Protein AF-A0A4Q0Y5U1-F1 (afdb_monomer)

Organism: NCBI:txid1462615

Solvent-accessible surface area (backbone atoms only — not comparable to full-atom values): 33492 Å² total; per-residue (Å²): 138,84,79,80,72,81,78,74,76,65,49,92,79,71,49,43,33,34,39,37,46,32,72,40,62,68,41,79,76,51,63,78,44,92,83,43,53,68,48,60,71,68,72,60,92,44,66,66,59,57,70,70,48,62,92,78,66,46,65,68,60,54,63,80,70,36,29,66,56,18,36,54,48,50,45,55,49,44,74,71,27,58,32,51,40,60,40,56,85,62,95,57,92,51,68,97,46,70,66,41,34,48,50,34,8,38,49,52,51,23,30,44,64,28,44,98,81,37,71,37,68,51,41,81,83,48,51,83,33,40,32,37,33,32,42,38,9,31,29,60,14,28,37,19,52,16,24,24,33,44,39,48,62,73,48,47,86,71,42,44,76,53,36,23,38,40,33,43,35,28,27,36,24,44,34,41,74,72,53,64,54,54,52,82,50,77,78,44,33,36,93,81,35,39,36,41,36,36,30,37,89,58,16,41,48,15,51,55,59,68,17,59,43,36,65,71,51,39,60,52,57,53,68,58,85,54,65,66,42,52,53,32,50,54,50,42,52,53,45,65,72,67,49,66,56,69,60,73,46,85,84,86,75,58,88,78,53,72,82,71,63,59,85,89,68,76,67,74,67,84,50,54,22,54,40,68,48,31,52,48,47,53,48,44,43,46,72,45,50,52,45,35,50,50,53,36,51,50,46,52,50,53,52,46,53,68,37,40,43,83,39,78,47,71,50,75,40,87,87,60,78,92,55,71,54,74,42,79,53,52,58,31,50,71,66,57,41,49,50,53,51,52,51,50,50,51,46,49,52,29,49,53,50,35,42,50,54,53,49,47,54,63,65,70,50,73,84,64,53,66,30,51,50,59,57,52,49,37,47,71,54,45,78,48,56,44,57,58,54,46,42,50,33,68,26,42,43,60,83,67,61,46,39,50,91,80,2,52,64,46,45,50,45,51,36,50,63,74,42,49,77,45,80,40,60,37,29,57,60,63,61,82,59,30,65,93,39,94,48,48,90,34,62,47,78,43,81,49,35,83,75,36,80,60,59,82,40,83,31,44,59,30,43,55,55,42,53,51,52,50,46,54,39,49,58,46,30,75,77,46,86,43,62,42,39,56,52,52,50,52,44,32,55,44,31,60,32,70,70,49,40,64,54,57,67,45,49,66,58,53,45,55,55,49,57,60,53,47,77,76,40,58,72,71,42,30,55,42,53,50,52,50,42,50,35,54,49,27,52,50,50,45,33,58,78,36,42,54,65,65,40,46,47,88,84,68,75,75,50,73,68,49,52,57,59,49,66,75,72,51,88,83,45,99,64,63,62,53,48,34,70,68,21,23,45,47,57,38,38,42,52,61,47,44,40,70,48,68,68,57,52,53,50,49,56,68,74,45,64,69,116

Foldseek 3Di:
DDDDDDDDPLCPPQEAEEEEEFEDFCCLPLLPDPLSDGFCLPPDDDPVVCLVPDPVSQLAAGCSGFPPFASVFVSVLQVQFSRYGYHRRQPQDDDLDLVSLLLRLLRRLCCCLVPPNHPHPCPPVPLATAYEYAYAYAASSLLSVQSVQVNLVVCVPSRRQNAAHQEREYFLYWAWLPGSFHDDDCSHHDPNHFYEAEHAPLQVSNF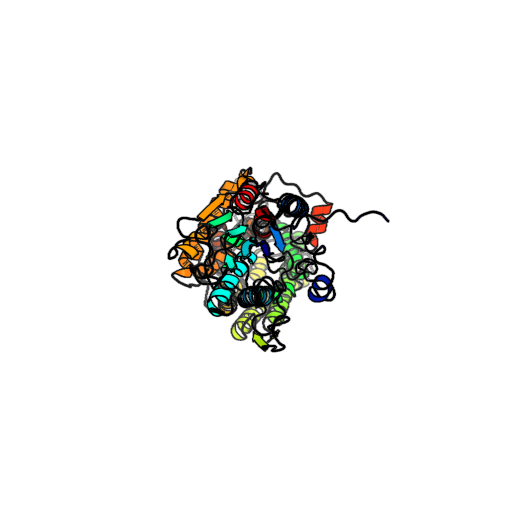FSSFFDLNVVSNLVSVDDCPQLVVLLVQLLVLLVVQPLVQLFQDDDDPVCVVPDDPVPDPDPSQWGQLVSLVSNLCSCQVRNLVSVLSNLVSVLVSLVSQQDWDWDWPDPVPPPDDTDIDIDGLAHPVLSVLSNVLSVLLNVQSVQLNVLSVVQNVVCPVSDIDGSQSNLCSNFNPGCNLVSCQQAQFAALPQRDGHCNHPLVSVLVSSVRSGPGGTGTHSANLSSCVPHPRNVRYHYHYPNVLQPLSPFPLVVLVVVLSVVSSVLSVVCVVPVDSSSVSLNVLLLLLQAPVSVVSLVCLVVSLVSLVSSCVVDDDRSNVSSVSNSNRSVSVSSNSVVSHSDHQFRPPDDDDPVQVVQCVVVDLPRPDDRHRHPSCSNNVSSCSSSNHCDPVNSVVCVVSRDRD

InterPro domains:
  IPR029058 Alpha/Beta hydrolase fold [G3DSA:3.40.50.1820] (19-349)

Radius of gyration: 31.51 Å; Cα contacts (8 Å, |Δi|>4): 945; chains: 1; bounding box: 71×57×107 Å

Nearest PDB structures (foldseek):
  7w5z-assembly1_c3  TM=4.615E-01  e=4.914E+00  Tetrahymena thermophila
  7z83-assembly1_L  TM=2.225E-01  e=6.466E+00  Escherichia coli BL21(DE3)

Mean predicted aligned error: 9.41 Å

Secondary structure (DSSP, 8-state):
-PPPPPPPPS-TTSPEEEEEEE---S-TT----TT-PPPGGGSSS-HHHHTTS-TTGGG---TTTS-HHHHHHHHHHHHH-TTEEEE--------S-HHHHHHHHHHHHHHHHTGGGPPPSS-HHHHTS-EEEEEEEETHHHHHHHHHHHHHHHHGGGS-TTEEEEEEEEES--EESSTT-----TTTEEEEEEEEEEE-TT-TTTTTGGGEE-HHHHHHHTT---HHHHHHHHHHHHHHHT--GGGTSPPP--TTTTTT--GGG----TTEE-HHHHHHHHHHIIIIIIHHHHHHHHHHHHHHHHHHS-EEEEEE-TTSTT-EEEEEE-SS-HHHHHHHHHHHHHHHHHHHHHHHHHHHHHHH-TT-PPEEHHHHHHHHHTSSSHHHHHHHHH--BTTTTB-STT-HHHHHHHHHHHH--EE--EESSTHHHHTTSTTTTSEEEEE-GGGSGGGGSTTHHHHHHHHHHHHHHHHHHHH---HHHHHHHHHHHHHTSHHHHHHHTTHHHHHHHHHHHHTT--THHHHHHHHHHHHHHHHHHHHHTT-----S-TT-PPPHHHHHHGGG--TTSS---TTSHHHHHHTTGGGGGSS--HHHHHHHHHHS---

Structure (mmCIF, N/CA/C/O backbone):
data_AF-A0A4Q0Y5U1-F1
#
_entry.id   AF-A0A4Q0Y5U1-F1
#
loop_
_atom_site.group_PDB
_atom_site.id
_atom_site.type_symbol
_atom_site.label_atom_id
_atom_site.label_alt_id
_atom_site.label_comp_id
_atom_site.label_asym_id
_atom_site.label_entity_id
_atom_site.label_seq_id
_atom_site.pdbx_PDB_ins_code
_atom_site.Cartn_x
_atom_site.Cartn_y
_atom_site.Cartn_z
_atom_site.occupancy
_atom_site.B_iso_or_equiv
_atom_site.auth_seq_id
_atom_site.auth_comp_id
_atom_site.auth_asym_id
_atom_site.auth_atom_id
_atom_site.pdbx_PDB_model_num
ATOM 1 N N . MET A 1 1 ? -32.506 37.466 45.786 1.00 33.53 1 MET A N 1
ATOM 2 C CA . MET A 1 1 ? -32.568 36.025 46.110 1.00 33.53 1 MET A CA 1
ATOM 3 C C . MET A 1 1 ? -33.437 35.330 45.071 1.00 33.53 1 MET A C 1
ATOM 5 O O . MET A 1 1 ? -34.646 35.242 45.246 1.00 33.53 1 MET A O 1
ATOM 9 N N . ALA A 1 2 ? -32.840 34.915 43.952 1.00 31.64 2 ALA A N 1
ATOM 10 C CA . ALA A 1 2 ? -33.490 33.995 43.025 1.00 31.64 2 ALA A CA 1
ATOM 11 C C . ALA A 1 2 ? -33.277 32.581 43.578 1.00 31.64 2 ALA A C 1
ATOM 13 O O . ALA A 1 2 ? -32.152 32.219 43.904 1.00 31.64 2 ALA A O 1
ATOM 14 N N . LYS A 1 3 ? -34.366 31.835 43.780 1.00 33.38 3 LYS A N 1
ATOM 15 C CA . LYS A 1 3 ? -34.322 30.446 44.241 1.00 33.38 3 LYS A CA 1
ATOM 16 C C . LYS A 1 3 ? -33.702 29.588 43.140 1.00 33.38 3 LYS A C 1
ATOM 18 O O . LYS A 1 3 ? -34.278 29.510 42.054 1.00 33.38 3 LYS A O 1
ATOM 23 N N . ASP A 1 4 ? -32.587 28.931 43.446 1.00 34.81 4 ASP A N 1
ATOM 24 C CA . ASP A 1 4 ? -32.077 27.815 42.656 1.00 34.81 4 ASP A CA 1
ATOM 25 C C . ASP A 1 4 ? -33.197 26.786 42.490 1.00 34.81 4 ASP A C 1
ATOM 27 O O . ASP A 1 4 ? -33.735 26.246 43.462 1.00 34.81 4 ASP A O 1
ATOM 31 N N . LYS A 1 5 ? -33.605 26.551 41.240 1.00 31.34 5 LYS A N 1
ATOM 32 C CA . LYS A 1 5 ? -34.449 25.402 40.922 1.00 31.34 5 LYS A CA 1
ATOM 33 C C . LYS A 1 5 ? -33.600 24.150 41.163 1.00 31.34 5 LYS A C 1
ATOM 35 O O . LYS A 1 5 ? -32.493 24.086 40.631 1.00 31.34 5 LYS A O 1
ATOM 40 N N . PRO A 1 6 ? -34.094 23.147 41.906 1.00 34.47 6 PRO A N 1
ATOM 41 C CA . PRO A 1 6 ? -33.355 21.909 42.094 1.00 34.47 6 PRO A CA 1
ATOM 42 C C . PRO A 1 6 ? -33.145 21.244 40.727 1.00 34.47 6 PRO A C 1
ATOM 44 O O . PRO A 1 6 ? -34.113 20.883 40.051 1.00 34.47 6 PRO A O 1
ATOM 47 N N . GLN A 1 7 ? -31.883 21.119 40.302 1.00 35.81 7 GLN A N 1
ATOM 48 C CA . GLN A 1 7 ? -31.505 20.276 39.170 1.00 35.81 7 GLN A CA 1
ATOM 49 C C . GLN A 1 7 ? -31.995 18.857 39.471 1.00 35.81 7 GLN A C 1
ATOM 51 O O . GLN A 1 7 ? -31.611 18.258 40.477 1.00 35.81 7 GLN A O 1
ATOM 56 N N . LYS A 1 8 ? -32.878 18.325 38.618 1.00 39.97 8 LYS A N 1
ATOM 57 C CA . LYS A 1 8 ? -33.273 16.915 38.686 1.00 39.97 8 LYS A CA 1
ATOM 58 C C . LYS A 1 8 ? -32.002 16.054 38.613 1.00 39.97 8 LYS A C 1
ATOM 60 O O . LYS A 1 8 ? -31.147 16.351 37.777 1.00 39.97 8 LYS A O 1
ATOM 65 N N . PRO A 1 9 ? -31.860 15.003 39.439 1.00 44.50 9 PRO A N 1
ATOM 66 C CA . PRO A 1 9 ? -30.729 14.093 39.318 1.00 44.50 9 PRO A CA 1
ATOM 67 C C . PRO A 1 9 ? -30.703 13.511 37.898 1.00 44.50 9 PRO A C 1
ATOM 69 O O . PRO A 1 9 ? -31.699 12.954 37.441 1.00 44.50 9 PRO A O 1
ATOM 72 N N . LYS A 1 10 ? -29.562 13.642 37.208 1.00 51.97 10 LYS A N 1
ATOM 73 C CA . LYS A 1 10 ? -29.331 13.157 35.833 1.00 51.97 10 LYS A CA 1
ATOM 74 C C . LYS A 1 10 ? -29.385 11.621 35.688 1.00 51.97 10 LYS A C 1
ATOM 76 O O . LYS A 1 10 ? -29.082 11.122 34.623 1.00 51.97 10 LYS A O 1
ATOM 81 N N . TYR A 1 11 ? -29.764 10.865 36.725 1.00 57.38 11 TYR A N 1
ATOM 82 C CA . TYR A 1 11 ? -29.649 9.400 36.749 1.00 57.38 11 TYR A CA 1
ATOM 83 C C . TYR A 1 11 ? -30.927 8.702 37.250 1.00 57.38 11 TYR A C 1
ATOM 85 O O . TYR A 1 11 ? -30.915 8.138 38.346 1.00 57.38 11 TYR A O 1
ATOM 93 N N . PRO A 1 12 ? -32.050 8.746 36.506 1.00 48.47 12 PRO A N 1
ATOM 94 C CA . PRO A 1 12 ? -33.343 8.219 36.954 1.00 48.47 12 PRO A CA 1
ATOM 95 C C . PRO A 1 12 ? -33.347 6.722 37.317 1.00 48.47 12 PRO A C 1
ATOM 97 O O . PRO A 1 12 ? -34.157 6.325 38.149 1.00 48.47 12 PRO A O 1
ATOM 100 N N . ASN A 1 13 ? -32.418 5.916 36.778 1.00 60.09 13 ASN A N 1
ATOM 101 C CA . ASN A 1 13 ? -32.403 4.453 36.954 1.00 60.09 13 ASN A CA 1
ATOM 102 C C . ASN A 1 13 ? -31.216 3.925 37.787 1.00 60.09 13 ASN A C 1
ATOM 104 O O . ASN A 1 13 ? -31.059 2.718 37.932 1.00 60.09 13 ASN A O 1
ATOM 108 N N . GLY A 1 14 ? -30.341 4.798 38.302 1.00 74.06 14 GLY A N 1
ATOM 109 C CA . GLY A 1 14 ? -29.166 4.396 39.095 1.00 74.06 14 GLY A CA 1
ATOM 110 C C . GLY A 1 14 ? -28.015 3.727 38.321 1.00 74.06 14 GLY A C 1
ATOM 111 O O . GLY A 1 14 ? -26.950 3.531 38.906 1.00 74.06 14 GLY A O 1
ATOM 112 N N . VAL A 1 15 ? -28.199 3.439 37.027 1.00 83.38 15 VAL A N 1
ATOM 113 C CA . VAL A 1 15 ? -27.183 2.916 36.097 1.00 83.38 15 VAL A CA 1
ATOM 114 C C . VAL A 1 15 ? -26.658 4.034 35.198 1.00 83.38 15 VAL A C 1
ATOM 116 O O . VAL A 1 15 ? -27.448 4.783 34.618 1.00 83.38 15 VAL A O 1
ATOM 119 N N . LEU A 1 16 ? -25.337 4.116 35.041 1.00 85.62 16 LEU A N 1
ATOM 120 C CA . LEU A 1 16 ? -24.687 5.034 34.104 1.00 85.62 16 LEU A CA 1
ATOM 121 C C . LEU A 1 16 ? -24.385 4.327 32.780 1.00 85.62 16 LEU A C 1
ATOM 123 O O . LEU A 1 16 ? -23.753 3.276 32.798 1.00 85.62 16 LEU A O 1
ATOM 127 N N . ASN A 1 17 ? -24.785 4.900 31.644 1.00 87.25 17 ASN A N 1
ATOM 128 C CA . ASN A 1 17 ? -24.380 4.396 30.331 1.00 87.25 17 ASN A CA 1
ATOM 129 C C . ASN A 1 17 ? -23.260 5.287 29.796 1.00 87.25 17 ASN A C 1
ATOM 131 O O . ASN A 1 17 ? -23.388 6.506 29.770 1.00 87.25 17 ASN A O 1
ATOM 135 N N . VAL A 1 18 ? -22.150 4.691 29.384 1.00 88.06 18 VAL A N 1
ATOM 136 C CA . VAL A 1 18 ? -20.958 5.425 28.950 1.00 88.06 18 VAL A CA 1
ATOM 137 C C . VAL A 1 18 ? -20.632 5.021 27.527 1.00 88.06 18 VAL A C 1
ATOM 139 O O . VAL A 1 18 ? -20.291 3.864 27.286 1.00 88.06 18 VAL A O 1
ATOM 142 N N . LEU A 1 19 ? -20.711 5.970 26.597 1.00 88.88 19 LEU A N 1
ATOM 143 C CA . LEU A 1 19 ? -20.257 5.785 25.226 1.00 88.88 19 LEU A CA 1
ATOM 144 C C . LEU A 1 19 ? -18.799 6.219 25.113 1.00 88.88 19 LEU A C 1
ATOM 146 O O . LEU A 1 19 ? -18.487 7.406 25.152 1.00 88.88 19 LEU A O 1
ATOM 150 N N . VAL A 1 20 ? -17.907 5.250 24.958 1.00 88.44 20 VAL A N 1
ATOM 151 C CA . VAL A 1 20 ? -16.482 5.486 24.724 1.00 88.44 20 VAL A CA 1
ATOM 152 C C . VAL A 1 20 ? -16.259 5.529 23.217 1.00 88.44 20 VAL A C 1
ATOM 154 O O . VAL A 1 20 ? -16.401 4.509 22.545 1.00 88.44 20 VAL A O 1
ATOM 157 N N . LEU A 1 21 ? -15.918 6.704 22.695 1.00 85.38 21 LEU A N 1
ATOM 158 C CA . LEU A 1 21 ? -15.498 6.879 21.304 1.00 85.38 21 LEU A CA 1
ATOM 159 C C . LEU A 1 21 ? -13.996 6.631 21.221 1.00 85.38 21 LEU A C 1
ATOM 161 O O . LEU A 1 21 ? -13.246 7.188 22.017 1.00 85.38 21 LEU A O 1
ATOM 165 N N . ILE A 1 22 ? -13.550 5.821 20.268 1.00 85.69 22 ILE A N 1
ATOM 166 C CA . ILE A 1 22 ? -12.137 5.491 20.083 1.00 85.69 22 ILE A CA 1
ATOM 167 C C . ILE A 1 22 ? -11.791 5.709 18.615 1.00 85.69 22 ILE A C 1
ATOM 169 O O . ILE A 1 22 ? -12.203 4.950 17.733 1.00 85.69 22 ILE A O 1
ATOM 173 N N . ALA A 1 23 ? -11.047 6.780 18.349 1.00 80.25 23 ALA A N 1
ATOM 174 C CA . ALA A 1 23 ? -10.524 7.041 17.017 1.00 80.25 23 ALA A CA 1
ATOM 175 C C . ALA A 1 23 ? -9.492 5.975 16.616 1.00 80.25 23 ALA A C 1
ATOM 177 O O . ALA A 1 23 ? -8.780 5.422 17.457 1.00 80.25 23 ALA A O 1
ATOM 178 N N . GLY A 1 24 ? -9.404 5.704 15.318 1.00 78.31 24 GLY A N 1
ATOM 179 C CA . GLY A 1 24 ? -8.284 4.980 14.731 1.00 78.31 24 GLY A CA 1
ATOM 180 C C . GLY A 1 24 ? -7.180 5.925 14.261 1.00 78.31 24 GLY A C 1
ATOM 181 O O . GLY A 1 24 ? -7.069 7.066 14.709 1.00 78.31 24 GLY A O 1
ATOM 182 N N . THR A 1 25 ? -6.369 5.443 13.325 1.00 72.81 25 THR A N 1
ATOM 183 C CA . THR A 1 25 ? -5.272 6.220 12.741 1.00 72.81 25 THR A CA 1
ATOM 184 C C . THR A 1 25 ? -5.785 7.355 11.855 1.00 72.81 25 THR A C 1
ATOM 186 O O . THR A 1 25 ? -6.687 7.150 11.042 1.00 72.81 25 THR A O 1
ATOM 189 N N . THR A 1 26 ? -5.205 8.551 11.992 1.00 66.62 26 THR A N 1
ATOM 190 C CA . THR A 1 26 ? -5.329 9.638 11.003 1.00 66.62 26 THR A CA 1
ATOM 191 C C . THR A 1 26 ? -4.491 9.367 9.752 1.00 66.62 26 THR A C 1
ATOM 193 O O . THR A 1 26 ? -4.630 10.096 8.774 1.00 66.62 26 THR A O 1
ATOM 196 N N . ASP A 1 27 ? -3.644 8.330 9.780 1.00 69.81 27 ASP A N 1
ATOM 197 C CA . ASP A 1 27 ? -2.691 7.986 8.731 1.00 69.81 27 ASP A CA 1
ATOM 198 C C . ASP A 1 27 ? -2.817 6.514 8.275 1.00 69.81 27 ASP A C 1
ATOM 200 O O . ASP A 1 27 ? -1.925 5.712 8.549 1.00 69.81 27 ASP A O 1
ATOM 204 N N . PRO A 1 28 ? -3.918 6.084 7.623 1.00 69.94 28 PRO A N 1
ATOM 205 C CA . PRO A 1 28 ? -4.110 4.678 7.230 1.00 69.94 28 PRO A CA 1
ATOM 206 C C . PRO A 1 28 ? -3.069 4.156 6.228 1.00 69.94 28 PRO A C 1
ATOM 208 O O . PRO A 1 28 ? -2.934 2.948 6.064 1.00 69.94 28 PRO A O 1
ATOM 211 N N . VAL A 1 29 ? -2.318 5.049 5.577 1.00 72.00 29 VAL A N 1
ATOM 212 C CA . VAL A 1 29 ? -1.277 4.715 4.592 1.00 72.00 29 VAL A CA 1
ATOM 213 C C . VAL A 1 29 ? 0.148 4.975 5.094 1.00 72.00 29 VAL A C 1
ATOM 215 O O . VAL A 1 29 ? 1.088 4.845 4.315 1.00 72.00 29 VAL A O 1
ATOM 218 N N . ASN A 1 30 ? 0.324 5.348 6.369 1.00 68.25 30 ASN A N 1
ATOM 219 C CA . ASN A 1 30 ? 1.624 5.646 6.988 1.00 68.25 30 ASN A CA 1
ATOM 220 C C . ASN A 1 30 ? 2.480 6.638 6.168 1.00 68.25 30 ASN A C 1
ATOM 222 O O . ASN A 1 30 ? 3.685 6.447 5.980 1.00 68.25 30 ASN A O 1
ATOM 226 N N . ALA A 1 31 ? 1.851 7.692 5.651 1.00 62.06 31 ALA A N 1
ATOM 227 C CA . ALA A 1 31 ? 2.456 8.673 4.760 1.00 62.06 31 ALA A CA 1
ATOM 228 C C . ALA A 1 31 ? 3.482 9.588 5.441 1.00 62.06 31 ALA A C 1
ATOM 230 O O . ALA A 1 31 ? 4.270 10.229 4.748 1.00 62.06 31 ALA A O 1
ATOM 231 N N . THR A 1 32 ? 3.518 9.652 6.779 1.00 59.41 32 THR A N 1
ATOM 232 C CA . THR A 1 32 ? 4.530 10.405 7.557 1.00 59.41 32 THR A CA 1
ATOM 233 C C . THR A 1 32 ? 4.670 11.884 7.158 1.00 59.41 32 THR A C 1
ATOM 235 O O . THR A 1 32 ? 5.769 12.424 7.044 1.00 59.41 32 THR A O 1
ATOM 238 N N . ILE A 1 33 ? 3.549 12.574 6.947 1.00 56.78 33 ILE A N 1
ATOM 239 C CA . ILE A 1 33 ? 3.512 13.983 6.523 1.00 56.78 33 ILE A CA 1
ATOM 240 C C . ILE A 1 33 ? 3.036 14.916 7.641 1.00 56.78 33 ILE A C 1
ATOM 242 O O . ILE A 1 33 ? 2.364 14.510 8.579 1.00 56.78 33 ILE A O 1
ATOM 246 N N . ALA A 1 34 ? 3.297 16.221 7.523 1.00 51.22 34 ALA A N 1
ATOM 247 C CA . ALA A 1 34 ? 2.865 17.201 8.529 1.00 51.22 34 ALA A CA 1
ATOM 248 C C . ALA A 1 34 ? 1.335 17.249 8.758 1.00 51.22 34 ALA A C 1
ATOM 250 O O . ALA A 1 34 ? 0.908 17.663 9.833 1.00 51.22 34 ALA A O 1
ATOM 251 N N . LYS A 1 35 ? 0.507 16.824 7.783 1.00 48.53 35 LYS A N 1
ATOM 252 C CA . LYS A 1 35 ? -0.952 16.659 7.962 1.00 48.53 35 LYS A CA 1
ATOM 253 C C . LYS A 1 35 ? -1.355 15.301 8.557 1.00 48.53 35 LYS A C 1
ATOM 255 O O . LYS A 1 35 ? -2.492 15.176 8.986 1.00 48.53 35 LYS A O 1
ATOM 260 N N . SER A 1 36 ? -0.452 14.319 8.637 1.00 49.41 36 SER A N 1
ATOM 261 C CA . SER A 1 36 ? -0.713 13.025 9.285 1.00 49.41 36 SER A CA 1
ATOM 262 C C . SER A 1 36 ? -0.572 13.073 10.810 1.00 49.41 36 SER A C 1
ATOM 264 O O . SER A 1 36 ? -0.540 12.041 11.480 1.00 49.41 36 SER A O 1
ATOM 266 N N . LYS A 1 37 ? -0.527 14.288 11.379 1.00 47.94 37 LYS A N 1
ATOM 267 C CA . LYS A 1 37 ? -0.601 14.522 12.821 1.00 47.94 37 LYS A CA 1
ATOM 268 C C . LYS A 1 37 ? -1.745 13.707 13.428 1.00 47.94 37 LYS A C 1
ATOM 270 O O . LYS A 1 37 ? -2.837 13.603 12.864 1.00 47.94 37 LYS A O 1
ATOM 275 N N . HIS A 1 38 ? -1.455 13.100 14.575 1.00 49.59 38 HIS A N 1
ATOM 276 C CA . HIS A 1 38 ? -2.415 12.336 15.365 1.00 49.59 38 HIS A CA 1
ATOM 277 C C . HIS A 1 38 ? -3.646 13.193 15.694 1.00 49.59 38 HIS A C 1
ATOM 279 O O . HIS A 1 38 ? -3.588 14.420 15.630 1.00 49.59 38 HIS A O 1
ATOM 285 N N . ALA A 1 39 ? -4.763 12.568 16.074 1.00 46.62 39 ALA A N 1
ATOM 286 C CA . ALA A 1 39 ? -5.971 13.332 16.354 1.00 46.62 39 ALA A CA 1
ATOM 287 C C . ALA A 1 39 ? -5.802 14.504 17.384 1.00 46.62 39 ALA A C 1
ATOM 289 O O . ALA A 1 39 ? -5.035 14.411 18.326 1.00 46.62 39 ALA A O 1
ATOM 290 N N . ASN A 1 40 ? -6.525 15.627 17.298 1.00 40.66 40 ASN A N 1
ATOM 291 C CA . ASN A 1 40 ? -6.335 16.794 18.185 1.00 40.66 40 ASN A CA 1
ATOM 292 C C . ASN A 1 40 ? -6.746 16.548 19.645 1.00 40.66 40 ASN A C 1
ATOM 294 O O . ASN A 1 40 ? -6.463 17.390 20.492 1.00 40.66 40 ASN A O 1
ATOM 298 N N . SER A 1 41 ? -7.309 15.384 19.993 1.00 43.75 41 SER A N 1
ATOM 299 C CA . SER A 1 41 ? -7.287 14.894 21.383 1.00 43.75 41 SER A CA 1
ATOM 300 C C . SER A 1 41 ? -5.858 14.783 21.956 1.00 43.75 41 SER A C 1
ATOM 302 O O . SER A 1 41 ? -5.700 14.527 23.151 1.00 43.75 41 SER A O 1
ATOM 304 N N . TYR A 1 42 ? -4.835 14.976 21.110 1.00 50.34 42 TYR A N 1
ATOM 305 C CA . TYR A 1 42 ? -3.409 14.810 21.370 1.00 50.34 42 TYR A CA 1
ATOM 306 C C . TYR A 1 42 ? -2.540 16.072 21.184 1.00 50.34 42 TYR A C 1
ATOM 308 O O . TYR A 1 42 ? -1.384 16.038 21.598 1.00 50.34 42 TYR A O 1
ATOM 316 N N . GLU A 1 43 ? -3.035 17.180 20.610 1.00 43.88 43 GLU A N 1
ATOM 317 C CA . GLU A 1 43 ? -2.263 18.435 20.470 1.00 43.88 43 GLU A CA 1
ATOM 318 C C . GLU A 1 43 ? -2.873 19.560 21.323 1.00 43.88 43 GLU A C 1
ATOM 320 O O . GLU A 1 43 ? -3.659 20.377 20.857 1.00 43.88 43 GLU A O 1
ATOM 325 N N . ASN A 1 44 ? -2.516 19.555 22.608 1.00 43.41 44 ASN A N 1
ATOM 326 C CA . ASN A 1 44 ? -2.359 20.700 23.513 1.00 43.41 44 ASN A CA 1
ATOM 327 C C . ASN A 1 44 ? -1.722 20.171 24.803 1.00 43.41 44 ASN A C 1
ATOM 329 O O . ASN A 1 44 ? -1.783 18.967 25.057 1.00 43.41 44 ASN A O 1
ATOM 333 N N . GLU A 1 45 ? -1.082 21.042 25.587 1.00 39.56 45 GLU A N 1
ATOM 334 C CA . GLU A 1 45 ? -0.483 20.701 26.881 1.00 39.56 45 GLU A CA 1
ATOM 335 C C . GLU A 1 45 ? -1.530 20.031 27.785 1.00 39.56 45 GLU A C 1
ATOM 337 O O . GLU A 1 45 ? -2.386 20.647 28.405 1.00 39.56 45 GLU A O 1
ATOM 342 N N . THR A 1 46 ? -1.443 18.707 27.709 1.00 41.34 46 THR A N 1
ATOM 343 C CA . THR A 1 46 ? -2.141 17.618 28.363 1.00 41.34 46 THR A CA 1
ATOM 344 C C . THR A 1 46 ? -3.676 17.519 28.183 1.00 41.34 46 THR A C 1
ATOM 346 O O . THR A 1 46 ? -4.500 18.263 28.713 1.00 41.34 46 THR A O 1
ATOM 349 N N . SER A 1 47 ? -4.098 16.413 27.558 1.00 46.31 47 SER A N 1
ATOM 350 C CA . SER A 1 47 ? -5.443 15.843 27.746 1.00 46.31 47 SER A CA 1
ATOM 351 C C . SER A 1 47 ? -5.723 15.487 29.223 1.00 46.31 47 SER A C 1
ATOM 353 O O . SER A 1 47 ? -6.855 15.183 29.594 1.00 46.31 47 SER A O 1
ATOM 355 N N . GLN A 1 48 ? -4.707 15.528 30.097 1.00 39.31 48 GLN A N 1
ATOM 356 C CA . GLN A 1 48 ? -4.839 15.492 31.557 1.00 39.31 48 GLN A CA 1
ATOM 357 C C . GLN A 1 48 ? -5.280 16.840 32.166 1.00 39.31 48 GLN A C 1
ATOM 359 O O . GLN A 1 48 ? -6.081 16.818 33.098 1.00 39.31 48 GLN A O 1
ATOM 364 N N . ASP A 1 49 ? -4.861 17.984 31.625 1.00 38.78 49 ASP A N 1
ATOM 365 C CA . ASP A 1 49 ? -5.157 19.337 32.115 1.00 38.78 49 ASP A CA 1
ATOM 366 C C . ASP A 1 49 ? -6.502 19.824 31.574 1.00 38.78 49 ASP A C 1
ATOM 368 O O . ASP A 1 49 ? -7.261 20.455 32.303 1.00 38.78 49 ASP A O 1
ATOM 372 N N . LEU A 1 50 ? -6.891 19.425 30.360 1.00 40.81 50 LEU A N 1
ATOM 373 C CA . LEU A 1 50 ? -8.270 19.615 29.887 1.00 40.81 50 LEU A CA 1
ATOM 374 C C . LEU A 1 50 ? -9.259 18.725 30.659 1.00 40.81 50 LEU A C 1
ATOM 376 O O . LEU A 1 50 ? -10.339 19.179 31.029 1.00 40.81 50 LEU A O 1
ATOM 380 N N . ALA A 1 51 ? -8.860 17.499 31.021 1.00 42.56 51 ALA A N 1
ATOM 381 C CA . ALA A 1 51 ? -9.679 16.615 31.854 1.00 42.56 51 ALA A CA 1
ATOM 382 C C . ALA A 1 51 ? -9.819 17.088 33.321 1.00 42.56 51 ALA A C 1
ATOM 384 O O . ALA A 1 51 ? -10.665 16.595 34.073 1.00 42.56 51 ALA A O 1
ATOM 385 N N . THR A 1 52 ? -9.015 18.051 33.776 1.00 42.41 52 THR A N 1
ATOM 386 C CA . THR A 1 52 ? -9.226 18.675 35.094 1.00 42.41 52 THR A CA 1
ATOM 387 C C . THR A 1 52 ? -10.217 19.842 35.053 1.00 42.41 52 THR A C 1
ATOM 389 O O . THR A 1 52 ? -10.641 20.301 36.115 1.00 42.41 52 THR A O 1
ATOM 392 N N . GLN A 1 53 ? -10.676 20.268 33.870 1.00 39.28 53 GLN A N 1
ATOM 393 C CA . GLN A 1 53 ? -11.598 21.392 33.703 1.00 39.28 53 GLN A CA 1
ATOM 394 C C . GLN A 1 53 ? -13.044 20.906 33.482 1.00 39.28 53 GLN A C 1
ATOM 396 O O . GLN A 1 53 ? -13.484 20.745 32.355 1.00 39.28 53 GLN A O 1
ATOM 401 N N . ASN A 1 54 ? -13.787 20.703 34.580 1.00 39.72 54 ASN A N 1
ATOM 402 C CA . ASN A 1 54 ? -15.250 20.495 34.689 1.00 39.72 54 ASN A CA 1
ATOM 403 C C . ASN A 1 54 ? -15.904 19.317 33.925 1.00 39.72 54 ASN A C 1
ATOM 405 O O . ASN A 1 54 ? -15.590 19.015 32.787 1.00 39.72 54 ASN A O 1
ATOM 409 N N . TYR A 1 55 ? -16.930 18.696 34.528 1.00 41.91 55 TYR A N 1
ATOM 410 C CA . TYR A 1 55 ? -17.735 17.595 33.946 1.00 41.91 55 TYR A CA 1
ATOM 411 C C . TYR A 1 55 ? -18.452 17.968 32.621 1.00 41.91 55 TYR A C 1
ATOM 413 O O . TYR A 1 55 ? -18.962 17.095 31.930 1.00 41.91 55 TYR A O 1
ATOM 421 N N . GLU A 1 56 ? -18.486 19.255 32.259 1.00 39.88 56 GLU A N 1
ATOM 422 C CA . GLU A 1 56 ? -19.121 19.799 31.048 1.00 39.88 56 GLU A CA 1
ATOM 423 C C . GLU A 1 56 ? -18.163 19.938 29.843 1.00 39.88 56 GLU A C 1
ATOM 425 O O . GLU A 1 56 ? -18.627 20.193 28.738 1.00 39.88 56 GLU A O 1
ATOM 430 N N . SER A 1 57 ? -16.847 19.730 30.005 1.00 41.25 57 SER A N 1
ATOM 431 C CA . SER A 1 57 ? -15.867 19.765 28.895 1.00 41.25 57 SER A CA 1
ATOM 432 C C . SER A 1 57 ? -15.829 18.482 28.049 1.00 41.25 57 SER A C 1
ATOM 434 O O . SER A 1 57 ? -15.071 18.389 27.084 1.00 41.25 57 SER A O 1
ATOM 436 N N . TYR A 1 58 ? -16.667 17.497 28.388 1.00 50.16 58 TYR A N 1
ATOM 437 C CA . TYR A 1 58 ? -16.628 16.128 27.862 1.00 50.16 58 TYR A CA 1
ATOM 438 C C . TYR A 1 58 ? -17.576 15.841 26.697 1.00 50.16 58 TYR A C 1
ATOM 440 O O . TYR A 1 58 ? -17.633 14.716 26.212 1.00 50.16 58 TYR A O 1
ATOM 448 N N . THR A 1 59 ? -18.271 16.863 26.205 1.00 49.25 59 THR A N 1
ATOM 449 C CA . THR A 1 59 ? -19.213 16.745 25.087 1.00 49.25 59 THR A CA 1
ATOM 450 C C . THR A 1 59 ? -18.586 17.050 23.731 1.00 49.25 59 THR A C 1
ATOM 452 O O . THR A 1 59 ? -19.244 16.852 22.724 1.00 49.25 59 THR A O 1
ATOM 455 N N . GLN A 1 60 ? -17.334 17.519 23.657 1.00 54.09 60 GLN A N 1
ATOM 456 C CA . GLN A 1 60 ? -16.756 17.965 22.385 1.00 54.09 60 GLN A CA 1
ATOM 457 C C . GLN A 1 60 ? -15.977 16.854 21.682 1.00 54.09 60 GLN A C 1
ATOM 459 O O . GLN A 1 60 ? -14.883 16.477 22.105 1.00 54.09 60 GLN A O 1
ATOM 464 N N . ILE A 1 61 ? -16.516 16.361 20.567 1.00 55.81 61 ILE A N 1
ATOM 465 C CA . ILE A 1 61 ? -15.798 15.411 19.709 1.00 55.81 61 ILE A CA 1
ATOM 466 C C . ILE A 1 61 ? -14.739 16.167 18.886 1.00 55.81 61 ILE A C 1
ATOM 468 O O . ILE A 1 61 ? -15.048 17.201 18.286 1.00 55.81 61 ILE A O 1
ATOM 472 N N . PRO A 1 62 ? -13.491 15.679 18.809 1.00 60.66 62 PRO A N 1
ATOM 473 C CA . PRO A 1 62 ? -12.459 16.319 18.001 1.00 60.66 62 PRO A CA 1
ATOM 474 C C . PRO A 1 62 ? -12.770 16.207 16.491 1.00 60.66 62 PRO A C 1
ATOM 476 O O . PRO A 1 62 ? -12.803 15.111 15.930 1.00 60.66 62 PRO A O 1
ATOM 479 N N . VAL A 1 63 ? -12.966 17.356 15.822 1.00 56.22 63 VAL A N 1
ATOM 480 C CA . VAL A 1 63 ? -13.329 17.462 14.381 1.00 56.22 63 VAL A CA 1
ATOM 481 C C . VAL A 1 63 ? -12.214 17.104 13.402 1.00 56.22 63 VAL A C 1
ATOM 483 O O . VAL A 1 63 ? -12.416 17.063 12.197 1.00 56.22 63 VAL A O 1
ATOM 486 N N . ASN A 1 64 ? -10.997 16.923 13.890 1.00 62.72 64 ASN A N 1
ATOM 487 C CA . ASN A 1 64 ? -9.854 16.629 13.035 1.00 62.72 64 ASN A CA 1
ATOM 488 C C . ASN A 1 64 ? -9.760 15.121 12.703 1.00 62.72 64 ASN A C 1
ATOM 490 O O . ASN A 1 64 ? -8.928 14.730 11.891 1.00 62.72 64 ASN A O 1
ATOM 494 N N . TYR A 1 65 ? -10.548 14.280 13.388 1.00 73.75 65 TYR A N 1
ATOM 495 C CA . TYR A 1 65 ? -10.714 12.864 13.067 1.00 73.75 65 TYR A CA 1
ATOM 496 C C . TYR A 1 65 ? -12.171 12.517 12.804 1.00 73.75 65 TYR A C 1
ATOM 498 O O . TYR A 1 65 ? -12.479 11.843 11.839 1.00 73.75 65 TYR A O 1
ATOM 506 N N . TRP A 1 66 ? -13.102 12.934 13.642 1.00 78.12 66 TRP A N 1
ATOM 507 C CA . TRP A 1 66 ? -14.505 12.692 13.331 1.00 78.12 66 TRP A CA 1
ATOM 508 C C . TRP A 1 66 ? -14.994 13.817 12.436 1.00 78.12 66 TRP A C 1
ATOM 510 O O . TRP A 1 66 ? -14.749 14.984 12.745 1.00 78.12 66 TRP A O 1
ATOM 520 N N . ASP A 1 67 ? -15.679 13.485 11.346 1.00 79.19 67 ASP A N 1
ATOM 521 C CA . ASP A 1 67 ? -16.209 14.517 10.463 1.00 79.19 67 ASP A CA 1
ATOM 522 C C . ASP A 1 67 ? -17.191 15.409 11.223 1.00 79.19 67 ASP A C 1
ATOM 524 O O . ASP A 1 67 ? -17.844 15.007 12.194 1.00 79.19 67 ASP A O 1
ATOM 528 N N . LYS A 1 68 ? -17.307 16.656 10.763 1.00 78.44 68 LYS A N 1
ATOM 529 C CA . LYS A 1 68 ? -18.152 17.667 11.403 1.00 78.44 68 LYS A CA 1
ATOM 530 C C . LYS A 1 68 ? -19.594 17.184 11.583 1.00 78.44 68 LYS A C 1
ATOM 532 O O . LYS A 1 68 ? -20.175 17.415 12.642 1.00 78.44 68 LYS A O 1
ATOM 537 N N . ASP A 1 69 ? -20.145 16.501 10.583 1.00 83.81 69 ASP A N 1
ATOM 538 C CA . ASP A 1 69 ? -21.523 16.012 10.623 1.00 83.81 69 ASP A CA 1
ATOM 539 C C . ASP A 1 69 ? -21.681 14.848 11.607 1.00 83.81 69 ASP A C 1
ATOM 541 O O . ASP A 1 69 ? -22.613 14.867 12.413 1.00 83.81 69 ASP A O 1
ATOM 545 N N . PHE A 1 70 ? -20.742 13.893 11.631 1.00 85.94 70 PHE A N 1
ATOM 546 C CA . PHE A 1 70 ? -20.688 12.851 12.663 1.00 85.94 70 PHE A CA 1
ATOM 547 C C . PHE A 1 70 ? -20.659 13.461 14.064 1.00 85.94 70 PHE A C 1
ATOM 549 O O . PHE A 1 70 ? -21.469 13.092 14.917 1.00 85.94 70 PHE A O 1
ATOM 556 N N . LYS A 1 71 ? -19.767 14.436 14.288 1.00 82.69 71 LYS A N 1
ATOM 557 C CA . LYS A 1 71 ? -19.667 15.156 15.560 1.00 82.69 71 LYS A CA 1
ATOM 558 C C . LYS A 1 71 ? -21.007 15.758 15.959 1.00 82.69 71 LYS A C 1
ATOM 560 O O . LYS A 1 71 ? -21.507 15.462 17.038 1.00 82.69 71 LYS A O 1
ATOM 565 N N . THR A 1 72 ? -21.588 16.588 15.094 1.00 84.06 72 THR A N 1
ATOM 566 C CA . THR A 1 72 ? -22.837 17.293 15.395 1.00 84.06 72 THR A CA 1
ATOM 567 C C . THR A 1 72 ? -23.973 16.319 15.701 1.00 84.06 72 THR A C 1
ATOM 569 O O . THR A 1 72 ? -24.745 16.553 16.627 1.00 84.06 72 THR A O 1
ATOM 572 N N . GLN A 1 73 ? -24.068 15.211 14.968 1.00 88.69 73 GLN A N 1
ATOM 573 C CA . GLN A 1 73 ? -25.112 14.211 15.184 1.00 88.69 73 GLN A CA 1
ATOM 574 C C . GLN A 1 73 ? -24.916 13.424 16.483 1.00 88.69 73 GLN A C 1
ATOM 576 O O . GLN A 1 73 ? -25.900 13.123 17.155 1.00 88.69 73 GLN A O 1
ATOM 581 N N . MET A 1 74 ? -23.674 13.112 16.854 1.00 86.12 74 MET A N 1
ATOM 582 C CA . MET A 1 74 ? -23.368 12.400 18.094 1.00 86.12 74 MET A CA 1
ATOM 583 C C . MET A 1 74 ? -23.541 13.287 19.335 1.00 86.12 74 MET A C 1
ATOM 585 O O . MET A 1 74 ? -24.062 12.828 20.344 1.00 86.12 74 MET A O 1
ATOM 589 N N . GLU A 1 75 ? -23.171 14.566 19.255 1.00 83.12 75 GLU A N 1
ATOM 590 C CA . GLU A 1 75 ? -23.411 15.544 20.326 1.00 83.12 75 GLU A CA 1
ATOM 591 C C . GLU A 1 75 ? -24.912 15.781 20.533 1.00 83.12 75 GLU A C 1
ATOM 593 O O . GLU A 1 75 ? -25.400 15.750 21.660 1.00 83.12 75 GLU A O 1
ATOM 598 N N . ALA A 1 76 ? -25.675 15.917 19.443 1.00 85.19 76 ALA A N 1
ATOM 599 C CA . ALA A 1 76 ? -27.133 15.995 19.513 1.00 85.19 76 ALA A CA 1
ATOM 600 C C . ALA A 1 76 ? -27.762 14.704 20.064 1.00 85.19 76 ALA A C 1
ATOM 602 O O . ALA A 1 76 ? -28.787 14.755 20.744 1.00 85.19 76 ALA A O 1
ATOM 603 N N . PHE A 1 77 ? -27.160 13.546 19.772 1.00 83.56 77 PHE A N 1
ATOM 604 C CA . PHE A 1 77 ? -27.575 12.275 20.351 1.00 83.56 77 PHE A CA 1
ATOM 605 C C . PHE A 1 77 ? -27.341 12.269 21.865 1.00 83.56 77 PHE A C 1
ATOM 607 O O . PHE A 1 77 ? -28.279 12.001 22.597 1.00 83.56 77 PHE A O 1
ATOM 614 N N . ASP A 1 78 ? -26.160 12.645 22.359 1.00 80.00 78 ASP A N 1
ATOM 615 C CA . ASP A 1 78 ? -25.871 12.736 23.801 1.00 80.00 78 ASP A CA 1
ATOM 616 C C . ASP A 1 78 ? -26.885 13.626 24.556 1.00 80.00 78 ASP A C 1
ATOM 618 O O . ASP A 1 78 ? -27.425 13.222 25.586 1.00 80.00 78 ASP A O 1
ATOM 622 N N . GLU A 1 79 ? -27.257 14.785 23.997 1.00 78.62 79 GLU A N 1
ATOM 623 C CA . GLU A 1 79 ? -28.242 15.699 24.604 1.00 78.62 79 GLU A CA 1
ATOM 624 C C . GLU A 1 79 ? -29.656 15.092 24.771 1.00 78.62 79 GLU A C 1
ATOM 626 O O . GLU A 1 79 ? -30.408 15.465 25.687 1.00 78.62 79 GLU A O 1
ATOM 631 N N . GLU A 1 80 ? -30.042 14.147 23.907 1.00 78.19 80 GLU A N 1
ATOM 632 C CA . GLU A 1 80 ? -31.358 13.498 23.935 1.00 78.19 80 GLU A CA 1
ATOM 633 C C . GLU A 1 80 ? -31.477 12.487 25.103 1.00 78.19 80 GLU A C 1
ATOM 635 O O . GLU A 1 80 ? -32.543 12.368 25.731 1.00 78.19 80 GLU A O 1
ATOM 640 N N . TYR A 1 81 ? -30.378 11.819 25.478 1.00 73.88 81 TYR A N 1
ATOM 641 C CA . TYR A 1 81 ? -30.367 10.696 26.427 1.00 73.88 81 TYR A CA 1
ATOM 642 C C . TYR A 1 81 ? -29.849 11.113 27.806 1.00 73.88 81 TYR A C 1
ATOM 644 O O . TYR A 1 81 ? -28.697 11.471 27.990 1.00 73.88 81 TYR A O 1
ATOM 652 N N . VAL A 1 82 ? -30.693 11.001 28.838 1.00 58.91 82 VAL A N 1
ATOM 653 C CA . VAL A 1 82 ? -30.359 11.504 30.191 1.00 58.91 82 VAL A CA 1
ATOM 654 C C . VAL A 1 82 ? -29.235 10.730 30.882 1.00 58.91 82 VAL A C 1
ATOM 656 O O . VAL A 1 82 ? -28.551 11.304 31.721 1.00 58.9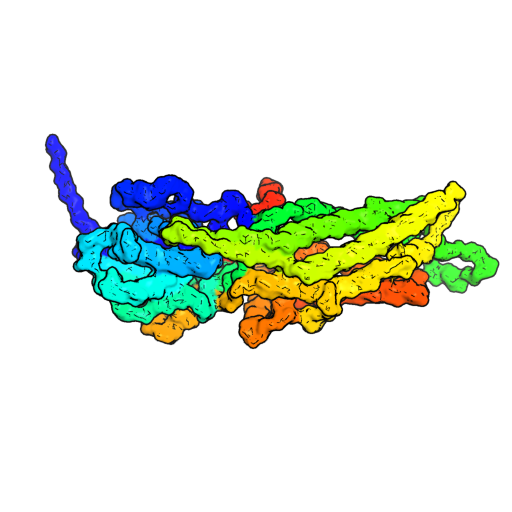1 82 VAL A O 1
ATOM 659 N N . ASN A 1 83 ? -29.031 9.459 30.529 1.00 68.94 83 ASN A N 1
ATOM 660 C CA . ASN A 1 83 ? -28.058 8.578 31.182 1.00 68.94 83 ASN A CA 1
ATOM 661 C C . ASN A 1 83 ? -26.826 8.257 30.329 1.00 68.94 83 ASN A C 1
ATOM 663 O O . ASN A 1 83 ? -26.012 7.450 30.784 1.00 68.94 83 ASN A O 1
ATOM 667 N N . LEU A 1 84 ? -26.725 8.796 29.110 1.00 73.25 84 LEU A N 1
ATOM 668 C CA . LEU A 1 84 ? -25.564 8.586 28.253 1.00 73.25 84 LEU A CA 1
ATOM 669 C C . LEU A 1 84 ? -24.496 9.618 28.612 1.00 73.25 84 LEU A C 1
ATOM 671 O O . LEU A 1 84 ? -24.798 10.792 28.792 1.00 73.25 84 LEU A O 1
ATOM 675 N N . VAL A 1 85 ? -23.263 9.156 28.776 1.00 74.62 85 VAL A N 1
ATOM 676 C CA . VAL A 1 85 ? -22.091 10.015 28.923 1.00 74.62 85 VAL A CA 1
ATOM 677 C C . VAL A 1 85 ? -21.162 9.729 27.765 1.00 74.62 85 VAL A C 1
ATOM 679 O O . VAL A 1 85 ? -20.625 8.623 27.654 1.00 74.62 85 VAL A O 1
ATOM 682 N N . LEU A 1 86 ? -20.955 10.737 26.928 1.00 72.06 86 LEU A N 1
ATOM 683 C CA . LEU A 1 86 ? -19.930 10.706 25.904 1.00 72.06 86 LEU A CA 1
ATOM 684 C C . LEU A 1 86 ? -18.529 10.797 26.524 1.00 72.06 86 LEU A C 1
ATOM 686 O O . LEU A 1 86 ? -18.225 11.705 27.295 1.00 72.06 86 LEU A O 1
ATOM 690 N N . PHE A 1 87 ? -17.654 9.860 26.166 1.00 73.69 87 PHE A N 1
ATOM 691 C CA . PHE A 1 87 ? -16.248 9.859 26.552 1.00 73.69 87 PHE A CA 1
ATOM 692 C C . PHE A 1 87 ? -15.364 9.896 25.295 1.00 73.69 87 PHE A C 1
ATOM 694 O O . PHE A 1 87 ? -14.992 8.843 24.770 1.00 73.69 87 PHE A O 1
ATOM 701 N N . PRO A 1 88 ? -15.031 11.100 24.790 1.00 65.00 88 PRO A N 1
ATOM 702 C CA . PRO A 1 88 ? -14.200 11.261 23.597 1.00 65.00 88 PRO A CA 1
ATOM 703 C C . PRO A 1 88 ? -12.690 11.326 23.898 1.00 65.00 88 PRO A C 1
ATOM 705 O O . PRO A 1 88 ? -11.880 11.339 22.977 1.00 65.00 88 PRO A O 1
ATOM 708 N N . PHE A 1 89 ? -12.282 11.379 25.173 1.00 61.81 89 PHE A N 1
ATOM 709 C CA . PHE A 1 89 ? -10.883 11.584 25.566 1.00 61.81 89 PHE A CA 1
ATOM 710 C C . PHE A 1 89 ? -10.149 10.269 25.822 1.00 61.81 89 PHE A C 1
ATOM 712 O O . PHE A 1 89 ? -10.100 9.773 26.946 1.00 61.81 89 PHE A O 1
ATOM 719 N N . HIS A 1 90 ? -9.494 9.735 24.799 1.00 63.25 90 HIS A N 1
ATOM 720 C CA . HIS A 1 90 ? -8.644 8.556 24.920 1.00 63.25 90 HIS A CA 1
ATOM 721 C C . HIS A 1 90 ? -7.164 8.941 24.781 1.00 63.25 90 HIS A C 1
ATOM 723 O O . HIS A 1 90 ? -6.771 9.548 23.795 1.00 63.25 90 HIS A O 1
ATOM 729 N N . GLY A 1 91 ? -6.325 8.626 25.776 1.00 48.34 91 GLY A N 1
ATOM 730 C CA . GLY A 1 91 ? -4.898 8.995 25.802 1.00 48.34 91 GLY A CA 1
ATOM 731 C C . GLY A 1 91 ? -4.009 8.027 25.023 1.00 48.34 91 GLY A C 1
ATOM 732 O O . GLY A 1 91 ? -3.143 7.392 25.606 1.00 48.34 91 GLY A O 1
ATOM 733 N N . TRP A 1 92 ? -4.267 7.870 23.727 1.00 52.78 92 TRP A N 1
ATOM 734 C CA . TRP A 1 92 ? -3.447 7.043 22.845 1.00 52.78 92 TRP A CA 1
ATOM 735 C C . TRP A 1 92 ? -2.857 7.844 21.683 1.00 52.78 92 TRP A C 1
ATOM 737 O O . TRP A 1 92 ? -3.533 8.044 20.681 1.00 52.78 92 TRP A O 1
ATOM 747 N N . THR A 1 93 ? -1.587 8.239 21.757 1.00 43.69 93 THR A N 1
ATOM 748 C CA . THR A 1 93 ? -0.841 8.646 20.555 1.00 43.69 93 THR A CA 1
ATOM 749 C C . THR A 1 93 ? -0.162 7.415 19.980 1.00 43.69 93 THR A C 1
ATOM 751 O O . THR A 1 93 ? 0.834 6.950 20.535 1.00 43.69 93 THR A O 1
ATOM 754 N N . GLY A 1 94 ? -0.685 6.836 18.910 1.00 46.81 94 GLY A N 1
ATOM 755 C CA . GLY A 1 94 ? 0.006 5.715 18.299 1.00 46.81 94 GLY A CA 1
ATOM 756 C C . GLY A 1 94 ? -0.290 5.581 16.832 1.00 46.81 94 GLY A C 1
ATOM 757 O O . GLY A 1 94 ? -1.427 5.679 16.386 1.00 46.81 94 GLY A O 1
ATOM 758 N N . ASP A 1 95 ? 0.801 5.361 16.123 1.00 51.31 95 ASP A N 1
ATOM 759 C CA . ASP A 1 95 ? 0.853 4.847 14.769 1.00 51.31 95 ASP A CA 1
ATOM 760 C C . ASP A 1 95 ? 0.116 3.495 14.656 1.00 51.31 95 ASP A C 1
ATOM 762 O O . ASP A 1 95 ? -0.254 2.889 15.669 1.00 51.31 95 ASP A O 1
ATOM 766 N N . ASN A 1 96 ? -0.014 2.978 13.438 1.00 60.81 96 ASN A N 1
ATOM 767 C CA . ASN A 1 96 ? -0.634 1.696 13.084 1.00 60.81 96 ASN A CA 1
ATOM 768 C C . ASN A 1 96 ? 0.069 0.438 13.632 1.00 60.81 96 ASN A C 1
ATOM 770 O O . ASN A 1 96 ? -0.172 -0.667 13.131 1.00 60.81 96 ASN A O 1
ATOM 774 N N . SER A 1 97 ? 0.893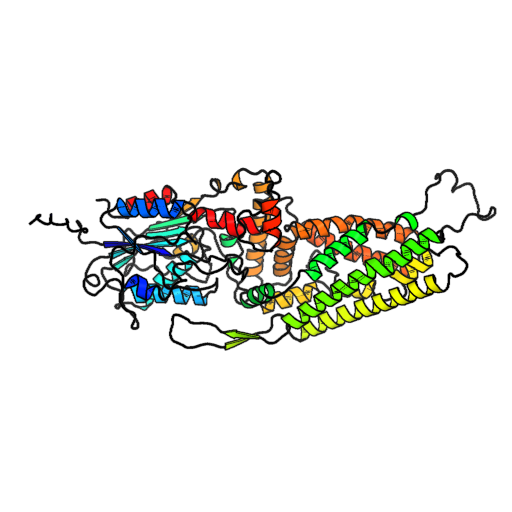 0.558 14.675 1.00 73.81 97 SER A N 1
ATOM 775 C CA . SER A 1 97 ? 1.619 -0.576 15.232 1.00 73.81 97 SER A CA 1
ATOM 776 C C . SER A 1 97 ? 0.784 -1.447 16.153 1.00 73.81 97 SER A C 1
ATOM 778 O O . SER A 1 97 ? -0.139 -1.006 16.851 1.00 73.81 97 SER A O 1
ATOM 780 N N . LYS A 1 98 ? 1.146 -2.729 16.173 1.00 81.56 98 LYS A N 1
ATOM 781 C CA . LYS A 1 98 ? 0.548 -3.726 17.058 1.00 81.56 98 LYS A CA 1
ATOM 782 C C . LYS A 1 98 ? 0.709 -3.312 18.521 1.00 81.56 98 LYS A C 1
ATOM 784 O O . LYS A 1 98 ? -0.269 -3.286 19.266 1.00 81.56 98 LYS A O 1
ATOM 789 N N . GLU A 1 99 ? 1.925 -2.961 18.927 1.00 78.62 99 GLU A N 1
ATOM 790 C CA . GLU A 1 99 ? 2.262 -2.603 20.305 1.00 78.62 99 GLU A CA 1
ATOM 791 C C . GLU A 1 99 ? 1.490 -1.363 20.762 1.00 78.62 99 GLU A C 1
ATOM 793 O O . GLU A 1 99 ? 0.991 -1.324 21.887 1.00 78.62 99 GLU A O 1
ATOM 798 N N . ASN A 1 100 ? 1.326 -0.371 19.883 1.00 76.31 100 ASN A N 1
ATOM 799 C CA . ASN A 1 100 ? 0.581 0.845 20.188 1.00 76.31 100 ASN A CA 1
ATOM 800 C C . ASN A 1 100 ? -0.887 0.549 20.501 1.00 76.31 100 ASN A C 1
ATOM 802 O O . ASN A 1 100 ? -1.414 1.081 21.480 1.00 76.31 100 ASN A O 1
ATOM 806 N N . ARG A 1 101 ? -1.531 -0.336 19.730 1.00 82.88 101 ARG A N 1
ATOM 807 C CA . ARG A 1 101 ? -2.914 -0.767 19.991 1.00 82.88 101 ARG A CA 1
ATOM 808 C C . ARG A 1 101 ? -3.049 -1.480 21.340 1.00 82.88 101 ARG A C 1
ATOM 810 O O . ARG A 1 101 ? -3.971 -1.183 22.101 1.00 82.88 101 ARG A O 1
ATOM 817 N N . GLU A 1 102 ? -2.117 -2.376 21.673 1.00 85.75 102 GLU A N 1
ATOM 818 C CA . GLU A 1 102 ? -2.100 -3.081 22.968 1.00 85.75 102 GLU A CA 1
ATOM 819 C C . GLU A 1 102 ? -1.923 -2.113 24.147 1.00 85.75 102 GLU A C 1
ATOM 821 O O . GLU A 1 102 ? -2.590 -2.234 25.178 1.00 85.75 102 GLU A O 1
ATOM 826 N N . ILE A 1 103 ? -1.028 -1.136 24.001 1.00 78.94 103 ILE A N 1
ATOM 827 C CA . ILE A 1 103 ? -0.772 -0.094 24.999 1.00 78.94 103 ILE A CA 1
ATOM 828 C C . ILE A 1 103 ? -2.016 0.772 25.209 1.00 78.94 103 ILE A C 1
ATOM 830 O O . ILE A 1 103 ? -2.406 1.005 26.354 1.00 78.94 103 ILE A O 1
ATOM 834 N N . ALA A 1 104 ? -2.664 1.194 24.122 1.00 79.38 104 ALA A N 1
ATOM 835 C CA . ALA A 1 104 ? -3.870 2.013 24.149 1.00 79.38 104 ALA A CA 1
ATOM 836 C C . ALA A 1 104 ? -5.005 1.348 24.932 1.00 79.38 104 ALA A C 1
ATOM 838 O O . ALA A 1 104 ? -5.576 1.951 25.842 1.00 79.38 104 ALA A O 1
ATOM 839 N N . GLY A 1 105 ? -5.301 0.082 24.612 1.00 86.94 105 GLY A N 1
ATOM 840 C CA . GLY A 1 105 ? -6.372 -0.664 25.269 1.00 86.94 105 GLY A CA 1
ATOM 841 C C . GLY A 1 105 ? -6.110 -0.826 26.765 1.00 86.94 105 GLY A C 1
ATOM 842 O O . GLY A 1 105 ? -7.003 -0.594 27.584 1.00 86.94 105 GLY A O 1
ATOM 843 N N . LYS A 1 106 ? -4.856 -1.127 27.135 1.00 86.75 106 LYS A N 1
ATOM 844 C CA . LYS A 1 106 ? -4.432 -1.213 28.539 1.00 86.75 106 LYS A CA 1
ATOM 845 C C . LYS A 1 106 ? -4.609 0.113 29.268 1.00 86.75 106 LYS A C 1
ATOM 847 O O . LYS A 1 106 ? -5.204 0.156 30.344 1.00 86.75 106 LYS A O 1
ATOM 852 N N . TYR A 1 107 ? -4.102 1.189 28.675 1.00 81.94 107 TYR A N 1
ATOM 853 C CA . TYR A 1 107 ? -4.151 2.525 29.248 1.00 81.94 107 TYR A CA 1
ATOM 854 C C . TYR A 1 107 ? -5.588 2.988 29.504 1.00 81.94 107 TYR A C 1
ATOM 856 O O . TYR A 1 107 ? -5.900 3.442 30.606 1.00 81.94 107 TYR A O 1
ATOM 864 N N . LEU A 1 108 ? -6.482 2.819 28.524 1.00 84.19 108 LEU A N 1
ATOM 865 C CA . LEU A 1 108 ? -7.873 3.256 28.640 1.00 84.19 108 LEU A CA 1
ATOM 866 C C . LEU A 1 108 ? -8.595 2.568 29.792 1.00 84.19 108 LEU A C 1
ATOM 868 O O . LEU A 1 108 ? -9.189 3.238 30.635 1.00 84.19 108 LEU A O 1
ATOM 872 N N . VAL A 1 109 ? -8.492 1.243 29.880 1.00 90.00 109 VAL A N 1
ATOM 873 C CA . VAL A 1 109 ? -9.119 0.476 30.964 1.00 90.00 109 VAL A CA 1
ATOM 874 C C . VAL A 1 109 ? -8.543 0.873 32.320 1.00 90.00 109 VAL A C 1
ATOM 876 O O . VAL A 1 109 ? -9.298 1.102 33.269 1.00 90.00 109 VAL A O 1
ATOM 879 N N . ASN A 1 110 ? -7.218 1.015 32.412 1.00 86.56 110 ASN A N 1
ATOM 880 C CA . ASN A 1 110 ? -6.560 1.417 33.651 1.00 86.56 110 ASN A CA 1
ATOM 881 C C . ASN A 1 110 ? -7.014 2.807 34.101 1.00 86.56 110 ASN A C 1
ATOM 883 O O . ASN A 1 110 ? -7.296 2.997 35.280 1.00 86.56 110 ASN A O 1
ATOM 887 N N . ARG A 1 111 ? -7.173 3.757 33.173 1.00 82.50 111 ARG A N 1
ATOM 888 C CA . ARG A 1 111 ? -7.664 5.107 33.471 1.00 82.50 111 ARG A CA 1
ATOM 889 C C . ARG A 1 111 ? -9.140 5.126 33.865 1.00 82.50 111 ARG A C 1
ATOM 891 O O . ARG A 1 111 ? -9.516 5.905 34.736 1.00 82.50 111 ARG A O 1
ATOM 898 N N . LEU A 1 112 ? -9.977 4.262 33.287 1.00 86.06 112 LEU A N 1
ATOM 899 C CA . LEU A 1 112 ? -11.392 4.168 33.662 1.00 86.06 112 LEU A CA 1
ATOM 900 C C . LEU A 1 112 ? -11.565 3.780 35.138 1.00 86.06 112 LEU A C 1
ATOM 902 O O . LEU A 1 112 ? -12.320 4.441 35.852 1.00 86.06 112 LEU A O 1
ATOM 906 N N . CYS A 1 113 ? -10.847 2.750 35.599 1.00 87.00 113 CYS A N 1
ATOM 907 C CA . CYS A 1 113 ? -11.019 2.173 36.941 1.00 87.00 113 CYS A CA 1
ATOM 908 C C . CYS A 1 113 ? -9.949 2.579 37.975 1.00 87.00 113 CYS A C 1
ATOM 910 O O . CYS A 1 113 ? -10.161 2.376 39.171 1.00 87.00 113 CYS A O 1
ATOM 912 N N . GLY A 1 114 ? -8.840 3.191 37.549 1.00 84.06 114 GLY A N 1
ATOM 913 C CA . GLY A 1 114 ? -7.712 3.589 38.401 1.00 84.06 114 GLY A CA 1
ATOM 914 C C . GLY A 1 114 ? -6.700 2.474 38.688 1.00 84.06 114 GLY A C 1
ATOM 915 O O . GLY A 1 114 ? -6.053 2.480 39.737 1.00 84.06 114 GLY A O 1
ATOM 916 N N . ALA A 1 115 ? -6.586 1.482 37.802 1.00 85.44 115 ALA A N 1
ATOM 917 C CA . ALA A 1 115 ? -5.645 0.376 37.964 1.00 85.44 115 ALA A CA 1
ATOM 918 C C . ALA A 1 115 ? -4.196 0.791 37.648 1.00 85.44 115 ALA A C 1
ATOM 920 O O . ALA A 1 115 ? -3.942 1.786 36.973 1.00 85.44 115 ALA A O 1
ATOM 921 N N . TYR A 1 116 ? -3.226 0.015 38.144 1.00 82.94 116 TYR A N 1
ATOM 922 C CA . TYR A 1 116 ? -1.783 0.212 37.908 1.00 82.94 116 TYR A CA 1
ATOM 923 C C . TYR A 1 116 ? -1.220 1.609 38.253 1.00 82.94 116 TYR A C 1
ATOM 925 O O . TYR A 1 116 ? -0.140 1.980 37.789 1.00 82.94 116 TYR A O 1
ATOM 933 N N . GLY A 1 117 ? -1.896 2.349 39.136 1.00 77.44 117 GLY A N 1
ATOM 934 C CA . GLY A 1 117 ? -1.478 3.681 39.583 1.00 77.44 117 GLY A CA 1
ATOM 935 C C . GLY A 1 117 ? -2.032 4.833 38.744 1.00 77.44 117 GLY A C 1
ATOM 936 O O . GLY A 1 117 ? -1.686 5.980 39.018 1.00 77.44 117 GLY A O 1
ATOM 937 N N . GLU A 1 118 ? -2.899 4.549 37.767 1.00 77.69 118 GLU A N 1
ATOM 938 C CA . GLU A 1 118 ? -3.633 5.578 37.034 1.00 77.69 118 GLU A CA 1
ATOM 939 C C . GLU A 1 118 ? -4.685 6.254 37.923 1.00 77.69 118 GLU A C 1
ATOM 941 O O . GLU A 1 118 ? -5.271 5.646 38.822 1.00 77.69 118 GLU A O 1
ATOM 946 N N . LYS A 1 119 ? -4.963 7.535 37.663 1.00 77.94 119 LYS A N 1
ATOM 947 C CA . LYS A 1 119 ? -6.043 8.251 38.354 1.00 77.94 119 LYS A CA 1
ATOM 948 C C . LYS A 1 119 ? -7.392 7.792 37.775 1.00 77.94 119 LYS A C 1
ATOM 950 O O . LYS A 1 119 ? -7.609 8.015 36.583 1.00 77.94 119 LYS A O 1
ATOM 955 N N . PRO A 1 120 ? -8.305 7.206 38.580 1.00 81.00 120 PRO A N 1
ATOM 956 C CA . PRO A 1 120 ? -9.592 6.736 38.077 1.00 81.00 120 PRO A CA 1
ATOM 957 C C . PRO A 1 120 ? -10.422 7.904 37.548 1.00 81.00 120 PRO A C 1
ATOM 959 O O . PRO A 1 120 ? -10.635 8.885 38.266 1.00 81.00 120 PRO A O 1
ATOM 962 N N . TYR A 1 121 ? -10.922 7.775 36.321 1.00 78.44 121 TYR A N 1
ATOM 963 C CA . TYR A 1 121 ? -11.887 8.713 35.752 1.00 78.44 121 TYR A CA 1
ATOM 964 C C . TYR A 1 121 ? -13.225 8.606 36.487 1.00 78.44 121 TYR A C 1
ATOM 966 O O . TYR A 1 121 ? -13.730 9.580 37.048 1.00 78.44 121 TYR A O 1
ATOM 974 N N . TYR A 1 122 ? -13.757 7.388 36.580 1.00 78.56 122 TYR A N 1
ATOM 975 C CA . TYR A 1 122 ? -14.909 7.100 37.418 1.00 78.56 122 TYR A CA 1
ATOM 976 C C . TYR A 1 122 ? -14.410 6.876 38.844 1.00 78.56 122 TYR A C 1
ATOM 978 O O . TYR A 1 122 ? -13.983 5.787 39.225 1.00 78.56 122 TYR A O 1
ATOM 986 N N . GLY A 1 123 ? -14.403 7.961 39.625 1.00 67.75 123 GLY A N 1
ATOM 987 C CA . GLY A 1 123 ? -13.941 7.952 41.013 1.00 67.75 123 GLY A CA 1
ATOM 988 C C . GLY A 1 123 ? -14.700 6.957 41.904 1.00 67.75 123 GLY A C 1
ATOM 989 O O . GLY A 1 123 ? -15.697 6.359 41.502 1.00 67.75 123 GLY A O 1
ATOM 990 N N . LYS A 1 124 ? -14.269 6.830 43.169 1.00 68.50 124 LYS A N 1
ATOM 991 C CA . LYS A 1 124 ? -14.783 5.836 44.142 1.00 68.50 124 LYS A CA 1
ATOM 992 C C . LYS A 1 124 ? -16.316 5.735 44.230 1.00 68.50 124 LYS A C 1
ATOM 994 O O . LYS A 1 124 ? -16.837 4.669 44.526 1.00 68.50 124 LYS A O 1
ATOM 999 N N . ILE A 1 125 ? -17.036 6.828 43.964 1.00 72.25 125 ILE A N 1
ATOM 1000 C CA . ILE A 1 125 ? -18.509 6.886 43.987 1.00 72.25 125 ILE A CA 1
ATOM 1001 C C . ILE A 1 125 ? -19.145 5.939 42.955 1.00 72.25 125 ILE A C 1
ATOM 1003 O O . ILE A 1 125 ? -20.220 5.401 43.212 1.00 72.25 125 ILE A O 1
ATOM 1007 N N . TRP A 1 126 ? -18.502 5.745 41.804 1.00 80.75 126 TRP A N 1
ATOM 1008 C CA . TRP A 1 126 ? -19.023 4.940 40.699 1.00 80.75 126 TRP A CA 1
ATOM 1009 C C . TRP A 1 126 ? -18.458 3.516 40.658 1.00 80.75 126 TRP A C 1
ATOM 1011 O O . TRP A 1 126 ? -19.064 2.654 40.034 1.00 80.75 126 TRP A O 1
ATOM 1021 N N . GLN A 1 127 ? -17.359 3.231 41.365 1.00 79.69 127 GLN A N 1
ATOM 1022 C CA . GLN A 1 127 ? -16.786 1.877 41.446 1.00 79.69 127 GLN A CA 1
ATOM 1023 C C . GLN A 1 127 ? -17.749 0.852 42.073 1.00 79.69 127 GLN A C 1
ATOM 1025 O O . GLN A 1 127 ? -17.688 -0.322 41.742 1.00 79.69 127 GLN A O 1
ATOM 1030 N N . ASN A 1 128 ? -18.674 1.288 42.932 1.00 83.31 128 ASN A N 1
ATOM 1031 C CA . ASN A 1 128 ? -19.681 0.418 43.555 1.00 83.31 128 ASN A CA 1
ATOM 1032 C C . ASN A 1 128 ? -21.080 0.596 42.943 1.00 83.31 128 ASN A C 1
ATOM 1034 O O . ASN A 1 128 ? -22.082 0.289 43.587 1.00 83.31 128 ASN A O 1
ATOM 1038 N N . LYS A 1 129 ? -21.165 1.178 41.744 1.00 88.25 129 LYS A N 1
ATOM 1039 C CA . LYS A 1 129 ? -22.421 1.409 41.028 1.00 88.25 129 LYS A CA 1
ATOM 1040 C C . LYS A 1 129 ? -22.363 0.767 39.647 1.00 88.25 129 LYS A C 1
ATOM 1042 O O . LYS A 1 129 ? -21.278 0.690 39.069 1.00 88.25 129 LYS A O 1
ATOM 1047 N N . PRO A 1 130 ? -23.514 0.357 39.100 1.00 90.94 130 PRO A N 1
ATOM 1048 C CA . PRO A 1 130 ? -23.564 -0.195 37.759 1.00 90.94 130 PRO A CA 1
ATOM 1049 C C . PRO A 1 130 ? -23.207 0.860 36.709 1.00 90.94 130 PRO A C 1
ATOM 1051 O O . PRO A 1 130 ? -23.804 1.941 36.654 1.00 90.94 130 PRO A O 1
ATOM 1054 N N . ILE A 1 131 ? -22.228 0.514 35.870 1.00 91.75 131 ILE A N 1
ATOM 1055 C CA . ILE A 1 131 ? -21.875 1.249 34.653 1.00 91.75 131 ILE A CA 1
ATOM 1056 C C . ILE A 1 131 ? -21.964 0.288 33.477 1.00 91.75 131 ILE A C 1
ATOM 1058 O O . ILE A 1 131 ? -21.346 -0.778 33.499 1.00 91.75 131 ILE A O 1
ATOM 1062 N N . TYR A 1 132 ? -22.686 0.688 32.437 1.00 93.31 132 TYR A N 1
ATOM 1063 C CA . TYR A 1 132 ? -22.744 -0.024 31.170 1.00 93.31 132 TYR A CA 1
ATOM 1064 C C . TYR A 1 132 ? -21.954 0.734 30.108 1.00 93.31 132 TYR A C 1
ATOM 1066 O O . TYR A 1 132 ? -22.259 1.875 29.771 1.00 93.31 132 TYR A O 1
ATOM 1074 N N . PHE A 1 133 ? -20.907 0.093 29.599 1.00 94.38 133 PHE A N 1
ATOM 1075 C CA . PHE A 1 133 ? -20.042 0.640 28.566 1.00 94.38 133 PHE A CA 1
ATOM 1076 C C . PHE A 1 133 ? -20.542 0.251 27.176 1.00 94.38 133 PHE A C 1
ATOM 1078 O O . PHE A 1 133 ? -20.778 -0.927 26.885 1.00 94.38 133 PHE A O 1
ATOM 1085 N N . HIS A 1 134 ? -20.634 1.251 26.311 1.00 94.50 134 HIS A N 1
ATOM 1086 C CA . HIS A 1 134 ? -20.806 1.120 24.875 1.00 94.50 134 HIS A CA 1
ATOM 1087 C C . HIS A 1 134 ? -19.494 1.570 24.236 1.00 94.50 134 HIS A C 1
ATOM 1089 O O . HIS A 1 134 ? -19.090 2.721 24.390 1.00 94.50 134 HIS A O 1
ATOM 1095 N N . LEU A 1 135 ? -18.785 0.653 23.589 1.00 95.19 135 LEU A N 1
ATOM 1096 C CA . LEU A 1 135 ? -17.470 0.923 23.017 1.00 95.19 135 LEU A CA 1
ATOM 1097 C C . LEU A 1 135 ? -17.626 1.086 21.507 1.00 95.19 135 LEU A C 1
ATOM 1099 O O . LEU A 1 135 ? -18.050 0.143 20.844 1.00 95.19 135 LEU A O 1
ATOM 1103 N N . LEU A 1 136 ? -17.307 2.267 20.975 1.00 94.31 136 LEU A N 1
ATOM 1104 C CA . LEU A 1 136 ? -17.383 2.582 19.550 1.00 94.31 136 LEU A CA 1
ATOM 1105 C C . LEU A 1 136 ? -15.991 2.909 19.022 1.00 94.31 136 LEU A C 1
ATOM 1107 O O . LEU A 1 136 ? -15.377 3.886 19.443 1.00 94.31 136 LEU A O 1
ATOM 1111 N N . GLY A 1 137 ? -15.498 2.087 18.101 1.00 92.44 137 GLY A N 1
ATOM 1112 C CA . GLY A 1 137 ? -14.160 2.205 17.539 1.00 92.44 137 GLY A CA 1
ATOM 1113 C C . GLY A 1 137 ? -14.218 2.314 16.027 1.00 92.44 137 GLY A C 1
ATOM 1114 O O . GLY A 1 137 ? -14.873 1.496 15.386 1.00 92.44 137 GLY A O 1
ATOM 1115 N N . HIS A 1 138 ? -13.521 3.297 15.457 1.00 91.06 138 HIS A N 1
ATOM 1116 C CA . HIS A 1 138 ? -13.321 3.376 14.008 1.00 91.06 138 HIS A CA 1
ATOM 1117 C C . HIS A 1 138 ? -11.948 2.837 13.616 1.00 91.06 138 HIS A C 1
ATOM 1119 O O . HIS A 1 138 ? -10.975 3.083 14.333 1.00 91.06 138 HIS A O 1
ATOM 1125 N N . SER A 1 139 ? -11.838 2.147 12.475 1.00 89.31 139 SER A N 1
ATOM 1126 C CA . SER A 1 139 ? -10.560 1.623 11.978 1.00 89.31 139 SER A CA 1
ATOM 1127 C C . SER A 1 139 ? -9.867 0.785 13.064 1.00 89.31 139 SER A C 1
ATOM 1129 O O . SER A 1 139 ? -10.518 0.013 13.777 1.00 89.31 139 SER A O 1
ATOM 1131 N N . HIS A 1 140 ? -8.568 0.989 13.267 1.00 87.06 140 HIS A N 1
ATOM 1132 C CA . HIS A 1 140 ? -7.786 0.394 14.346 1.00 87.06 140 HIS A CA 1
ATOM 1133 C C . HIS A 1 140 ? -8.243 0.755 15.768 1.00 87.06 140 HIS A C 1
ATOM 1135 O O . HIS A 1 140 ? -7.899 0.039 16.709 1.00 87.06 140 HIS A O 1
ATOM 1141 N N . GLY A 1 141 ? -9.073 1.786 15.950 1.00 88.50 141 GLY A N 1
ATOM 1142 C CA . GLY A 1 141 ? -9.748 2.055 17.222 1.00 88.50 141 GLY A CA 1
ATOM 1143 C C . GLY A 1 141 ? -10.665 0.903 17.650 1.00 88.50 141 GLY A C 1
ATOM 1144 O O . GLY A 1 141 ? -10.791 0.614 18.838 1.00 88.50 141 GLY A O 1
ATOM 1145 N N . GLY A 1 142 ? -11.222 0.151 16.695 1.00 93.31 142 GLY A N 1
ATOM 1146 C CA . GLY A 1 142 ? -11.918 -1.104 16.985 1.00 93.31 142 GLY A CA 1
ATOM 1147 C C . GLY A 1 142 ? -10.987 -2.204 17.507 1.00 93.31 142 GLY A C 1
ATOM 1148 O O . GLY A 1 142 ? -11.343 -2.959 18.406 1.00 93.31 142 GLY A O 1
ATOM 1149 N N . ASN A 1 143 ? -9.741 -2.267 17.041 1.00 92.62 143 ASN A N 1
ATOM 1150 C CA . ASN A 1 143 ? -8.770 -3.198 17.617 1.00 92.62 143 ASN A CA 1
ATOM 1151 C C . ASN A 1 143 ? -8.363 -2.780 19.041 1.00 92.62 143 ASN A C 1
ATOM 1153 O O . ASN A 1 143 ? -8.142 -3.642 19.887 1.00 92.62 143 ASN A O 1
ATOM 1157 N N . VAL A 1 144 ? -8.331 -1.477 19.343 1.00 91.00 144 VAL A N 1
ATOM 1158 C CA . VAL A 1 144 ? -8.126 -0.977 20.713 1.00 91.00 144 VAL A CA 1
ATOM 1159 C C . VAL A 1 144 ? -9.254 -1.427 21.643 1.00 91.00 144 VAL A C 1
ATOM 1161 O O . VAL A 1 144 ? -8.968 -1.833 22.767 1.00 91.00 144 VAL A O 1
ATOM 1164 N N . ILE A 1 145 ? -10.510 -1.458 21.180 1.00 95.00 145 ILE A N 1
ATOM 1165 C CA . ILE A 1 145 ? -11.632 -2.056 21.932 1.00 95.00 145 ILE A CA 1
ATOM 1166 C C . ILE A 1 145 ? -11.330 -3.508 22.303 1.00 95.00 145 ILE A C 1
ATOM 1168 O O . ILE A 1 145 ? -11.515 -3.911 23.453 1.00 95.00 145 ILE A O 1
ATOM 1172 N N . ASN A 1 146 ? -10.816 -4.294 21.359 1.00 96.69 146 ASN A N 1
ATOM 1173 C CA . ASN A 1 146 ? -10.461 -5.683 21.635 1.00 96.69 146 ASN A CA 1
ATOM 1174 C C . ASN A 1 146 ? -9.349 -5.767 22.695 1.00 96.69 146 ASN A C 1
ATOM 1176 O O . ASN A 1 146 ? -9.439 -6.568 23.626 1.00 96.69 146 ASN A O 1
ATOM 1180 N N . GLU A 1 147 ? -8.346 -4.891 22.635 1.00 95.00 147 GLU A N 1
ATOM 1181 C CA . GLU A 1 147 ? -7.293 -4.801 23.655 1.00 95.00 147 GLU A CA 1
ATOM 1182 C C . GLU A 1 147 ? -7.818 -4.341 25.026 1.00 95.00 147 GLU A C 1
ATOM 1184 O O . GLU A 1 147 ? -7.353 -4.831 26.058 1.00 95.00 147 GLU A O 1
ATOM 1189 N N . MET A 1 148 ? -8.843 -3.482 25.071 1.00 95.19 148 MET A N 1
ATOM 1190 C CA . MET A 1 148 ? -9.536 -3.149 26.320 1.00 95.19 148 MET A CA 1
ATOM 1191 C C . MET A 1 148 ? -10.150 -4.403 26.953 1.00 95.19 148 MET A C 1
ATOM 1193 O O . MET A 1 148 ? -9.985 -4.629 28.149 1.00 95.19 148 MET A O 1
ATOM 1197 N N . THR A 1 149 ? -10.806 -5.265 26.169 1.00 97.69 149 THR A N 1
ATOM 1198 C CA . THR A 1 149 ? -11.418 -6.495 26.712 1.00 97.69 149 THR A CA 1
ATOM 1199 C C . THR A 1 149 ? -10.379 -7.448 27.310 1.00 97.69 149 THR A C 1
ATOM 1201 O O . THR A 1 149 ? -10.605 -8.013 28.381 1.00 97.69 149 THR A O 1
ATOM 1204 N N . LYS A 1 150 ? -9.197 -7.558 26.687 1.00 97.75 150 LYS A N 1
ATOM 1205 C CA . LYS A 1 150 ? -8.063 -8.317 27.239 1.00 97.75 150 LYS A CA 1
ATOM 1206 C C . LYS A 1 150 ? -7.565 -7.721 28.547 1.00 97.75 150 LYS A C 1
ATOM 1208 O O . LYS A 1 150 ? -7.275 -8.463 29.482 1.00 97.75 150 LYS A O 1
ATOM 1213 N N . GLN A 1 151 ? -7.464 -6.394 28.628 1.00 96.00 151 GLN A N 1
ATOM 1214 C CA . GLN A 1 151 ? -7.023 -5.747 29.858 1.00 96.00 151 GLN A CA 1
ATOM 1215 C C . GLN A 1 151 ? -8.043 -5.920 30.987 1.00 96.00 151 GLN A C 1
ATOM 1217 O O . GLN A 1 151 ? -7.645 -6.172 32.120 1.00 96.00 151 GLN A O 1
ATOM 1222 N N . ILE A 1 152 ? -9.344 -5.827 30.700 1.00 97.06 152 ILE A N 1
ATOM 1223 C CA . ILE A 1 152 ? -10.396 -6.072 31.696 1.00 97.06 152 ILE A CA 1
ATOM 1224 C C . ILE A 1 152 ? -10.303 -7.507 32.231 1.00 97.06 152 ILE A C 1
ATOM 1226 O O . ILE A 1 152 ? -10.330 -7.713 33.444 1.00 97.06 152 ILE A O 1
ATOM 1230 N N . GLU A 1 153 ? -10.119 -8.492 31.346 1.00 96.94 153 GLU A N 1
ATOM 1231 C CA . GLU A 1 153 ? -9.881 -9.882 31.745 1.00 96.94 153 GLU A CA 1
ATOM 1232 C C . GLU A 1 153 ? -8.634 -10.013 32.638 1.00 96.94 153 GLU A C 1
ATOM 1234 O O . GLU A 1 153 ? -8.699 -10.639 33.698 1.00 96.94 153 GLU A O 1
ATOM 1239 N N . ALA A 1 154 ? -7.523 -9.377 32.253 1.00 96.56 154 ALA A N 1
ATOM 1240 C CA . ALA A 1 154 ? -6.265 -9.411 32.997 1.00 96.56 154 ALA A CA 1
ATOM 1241 C C . ALA A 1 154 ? -6.355 -8.748 34.383 1.00 96.56 154 ALA A C 1
ATOM 1243 O O . ALA A 1 154 ? -5.706 -9.204 35.326 1.00 96.56 154 ALA A O 1
ATOM 1244 N N . LEU A 1 155 ? -7.163 -7.693 34.529 1.00 94.62 155 LEU A N 1
ATOM 1245 C CA . LEU A 1 155 ? -7.401 -7.023 35.810 1.00 94.62 155 LEU A CA 1
ATOM 1246 C C . LEU A 1 155 ? -8.175 -7.894 36.806 1.00 94.62 155 LEU A C 1
ATOM 1248 O O . LEU A 1 155 ? -8.017 -7.727 38.021 1.00 94.62 155 LEU A O 1
ATOM 1252 N N . GLY A 1 156 ? -9.021 -8.806 36.318 1.00 92.19 156 GLY A N 1
ATOM 1253 C CA . GLY A 1 156 ? -9.841 -9.675 37.155 1.00 92.19 156 GLY A CA 1
ATOM 1254 C C . GLY A 1 156 ? -10.656 -8.876 38.176 1.00 92.19 156 GLY A C 1
ATOM 1255 O O . GLY A 1 156 ? -11.467 -8.033 37.813 1.00 92.19 156 GLY A O 1
ATOM 1256 N N . ALA A 1 157 ? -10.419 -9.114 39.468 1.00 89.69 157 ALA A N 1
ATOM 1257 C CA . ALA A 1 157 ? -11.154 -8.463 40.557 1.00 89.69 157 ALA A CA 1
ATOM 1258 C C . ALA A 1 157 ? -10.877 -6.951 40.716 1.00 89.69 157 ALA A C 1
ATOM 1260 O O . ALA A 1 157 ? -11.596 -6.289 41.459 1.00 89.69 157 ALA A O 1
ATOM 1261 N N . GLN A 1 158 ? -9.846 -6.398 40.060 1.00 90.12 158 GLN A N 1
ATOM 1262 C CA . GLN A 1 158 ? -9.628 -4.943 40.043 1.00 90.12 158 GLN A CA 1
ATOM 1263 C C . GLN A 1 158 ? -10.615 -4.219 39.120 1.00 90.12 158 GLN A C 1
ATOM 1265 O O . GLN A 1 158 ? -10.853 -3.025 39.303 1.00 90.12 158 GLN A O 1
ATOM 1270 N N . TRP A 1 159 ? -11.195 -4.925 38.145 1.00 93.56 159 TRP A N 1
ATOM 1271 C CA . TRP A 1 159 ? -12.312 -4.395 37.379 1.00 93.56 159 TRP A CA 1
ATOM 1272 C C . TRP A 1 159 ? -13.581 -4.424 38.245 1.00 93.56 159 TRP A C 1
ATOM 1274 O O . TRP A 1 159 ? -13.909 -5.481 38.792 1.00 93.56 159 TRP A O 1
ATOM 1284 N N . PRO A 1 160 ? -14.304 -3.299 38.397 1.00 93.50 160 PRO A N 1
ATOM 1285 C CA . PRO A 1 160 ? -15.486 -3.273 39.246 1.00 93.50 160 PRO A CA 1
ATOM 1286 C C . PRO A 1 160 ? -16.566 -4.264 38.796 1.00 93.50 160 PRO A C 1
ATOM 1288 O O . PRO A 1 160 ? -16.925 -4.329 37.624 1.00 93.50 160 PRO A O 1
ATOM 1291 N N . GLN A 1 161 ? -17.113 -5.026 39.744 1.00 91.69 161 GLN A N 1
ATOM 1292 C CA . GLN A 1 161 ? -18.015 -6.149 39.457 1.00 91.69 161 GLN A CA 1
ATOM 1293 C C . GLN A 1 161 ? -19.301 -5.735 38.718 1.00 91.69 161 GLN A C 1
ATOM 1295 O O . GLN A 1 161 ? -19.781 -6.462 37.847 1.00 91.69 161 GLN A O 1
ATOM 1300 N N . GLU A 1 162 ? -19.840 -4.563 39.058 1.00 93.00 162 GLU A N 1
ATOM 1301 C CA . GLU A 1 162 ? -21.072 -4.007 38.481 1.00 93.00 162 GLU A CA 1
ATOM 1302 C C . GLU A 1 162 ? -20.842 -3.321 37.122 1.00 93.00 162 GLU A C 1
ATOM 1304 O O . GLU A 1 162 ? -21.785 -2.860 36.478 1.00 93.00 162 GLU A O 1
ATOM 1309 N N . TRP A 1 163 ? -19.587 -3.211 36.677 1.00 95.50 163 TRP A N 1
ATOM 1310 C CA . TRP A 1 163 ? -19.250 -2.582 35.407 1.00 95.50 163 TRP A CA 1
ATOM 1311 C C . TRP A 1 163 ? -19.271 -3.613 34.288 1.00 95.50 163 TRP A C 1
ATOM 1313 O O . TRP A 1 163 ? -18.528 -4.598 34.313 1.00 95.50 163 TRP A O 1
ATOM 1323 N N . LYS A 1 164 ? -20.110 -3.376 33.281 1.00 96.44 164 LYS A N 1
ATOM 1324 C CA . LYS A 1 164 ? -20.343 -4.313 32.181 1.00 96.44 164 LYS A CA 1
ATOM 1325 C C . LYS A 1 164 ? -20.196 -3.634 30.828 1.00 96.44 164 LYS A C 1
ATOM 1327 O O . LYS A 1 164 ? -20.583 -2.485 30.659 1.00 96.44 164 LYS A O 1
ATOM 1332 N N . ILE A 1 165 ? -19.689 -4.358 29.840 1.00 97.19 165 ILE A N 1
ATOM 1333 C CA . ILE A 1 165 ? -19.755 -3.974 28.431 1.00 97.19 165 ILE A CA 1
ATOM 1334 C C . ILE A 1 165 ? -21.109 -4.429 27.891 1.00 97.19 165 ILE A C 1
ATOM 1336 O O . ILE A 1 165 ? -21.418 -5.620 27.927 1.00 97.19 165 ILE A O 1
ATOM 1340 N N . LYS A 1 166 ? -21.913 -3.483 27.404 1.00 95.56 166 LYS A N 1
ATOM 1341 C CA . LYS A 1 166 ? -23.235 -3.744 26.818 1.00 95.56 166 LYS A CA 1
ATOM 1342 C C . LYS A 1 166 ? -23.227 -3.662 25.291 1.00 95.56 166 LYS A C 1
ATOM 1344 O O . LYS A 1 166 ? -24.075 -4.263 24.640 1.00 95.56 166 LYS A O 1
ATOM 1349 N N . SER A 1 167 ? -22.261 -2.961 24.701 1.00 96.06 167 SER A N 1
ATOM 1350 C CA . SER A 1 167 ? -22.177 -2.838 23.245 1.00 96.06 167 SER A CA 1
ATOM 1351 C C . SER A 1 167 ? -20.743 -2.747 22.755 1.00 96.06 167 SER A C 1
ATOM 1353 O O . SER A 1 167 ? -19.949 -1.990 23.315 1.00 96.06 167 SER A O 1
ATOM 1355 N N . LEU A 1 168 ? -20.454 -3.461 21.668 1.00 97.94 168 LEU A N 1
ATOM 1356 C CA . LEU A 1 168 ? -19.267 -3.262 20.839 1.00 97.94 168 LEU A CA 1
ATOM 1357 C C . LEU A 1 168 ? -19.718 -2.755 19.469 1.00 97.94 168 LEU A C 1
ATOM 1359 O O . LEU A 1 168 ? -20.575 -3.371 18.840 1.00 97.94 168 LEU A O 1
ATOM 1363 N N . ILE A 1 169 ? -19.176 -1.626 19.025 1.00 97.62 169 ILE A N 1
ATOM 1364 C CA . ILE A 1 169 ? -19.536 -0.976 17.765 1.00 97.62 169 ILE A CA 1
ATOM 1365 C C . ILE A 1 169 ? -18.254 -0.740 16.976 1.00 97.62 169 ILE A C 1
ATOM 1367 O O . ILE A 1 169 ? -17.374 0.005 17.406 1.00 97.62 169 ILE A O 1
ATOM 1371 N N . TYR A 1 170 ? -18.161 -1.375 15.817 1.00 97.62 170 TYR A N 1
ATOM 1372 C CA . TYR A 1 170 ? -17.001 -1.307 14.941 1.00 97.62 170 TYR A CA 1
ATOM 1373 C C . TYR A 1 170 ? -17.358 -0.558 13.663 1.00 97.62 170 TYR A C 1
ATOM 1375 O O . TYR A 1 170 ? -18.265 -0.963 12.937 1.00 97.62 170 TYR A O 1
ATOM 1383 N N . LEU A 1 171 ? -16.641 0.522 13.381 1.00 95.50 171 LEU A N 1
ATOM 1384 C CA . LEU A 1 171 ? -16.820 1.341 12.187 1.00 95.50 171 LEU A CA 1
ATOM 1385 C C . LEU A 1 171 ? -15.597 1.161 11.287 1.00 95.50 171 LEU A C 1
ATOM 1387 O O . LEU A 1 171 ? -14.504 1.589 11.652 1.00 95.50 171 LEU A O 1
ATOM 1391 N N . SER A 1 172 ? -15.743 0.493 10.142 1.00 93.31 172 SER A N 1
ATOM 1392 C CA . SER A 1 172 ? -14.620 0.244 9.223 1.00 93.31 172 SER A CA 1
ATOM 1393 C C . SER A 1 172 ? -13.394 -0.411 9.897 1.00 93.31 172 SER A C 1
ATOM 1395 O O . SER A 1 172 ? -12.248 -0.100 9.582 1.00 93.31 172 SER A O 1
ATOM 1397 N N . THR A 1 173 ? -13.597 -1.273 10.901 1.00 94.06 173 THR A N 1
ATOM 1398 C CA . THR A 1 173 ? -12.485 -1.928 11.609 1.00 94.06 173 THR A CA 1
ATOM 1399 C C . THR A 1 173 ? -11.929 -3.092 10.785 1.00 94.06 173 THR A C 1
ATOM 1401 O O . THR A 1 173 ? -12.716 -3.943 10.363 1.00 94.06 173 THR A O 1
ATOM 1404 N N . PRO A 1 174 ? -10.600 -3.181 10.590 1.00 92.44 174 PRO A N 1
ATOM 1405 C CA . PRO A 1 174 ? -9.961 -4.383 10.070 1.00 92.44 174 PRO A CA 1
ATOM 1406 C C . PRO A 1 174 ? -9.856 -5.455 11.164 1.00 92.44 174 PRO A C 1
ATOM 1408 O O . PRO A 1 174 ? -9.222 -5.251 12.209 1.00 92.44 174 PRO A O 1
ATOM 1411 N N . PHE A 1 175 ? -10.491 -6.609 10.954 1.00 93.56 175 PHE A N 1
ATOM 1412 C CA . PHE A 1 175 ? -10.473 -7.708 11.920 1.00 93.56 175 PHE A CA 1
ATOM 1413 C C . PHE A 1 175 ? -9.379 -8.712 11.600 1.00 93.56 175 PHE A C 1
ATOM 1415 O O . PHE A 1 175 ? -9.546 -9.580 10.756 1.00 93.56 175 PHE A O 1
ATOM 1422 N N . PHE A 1 176 ? -8.282 -8.605 12.334 1.00 91.88 176 PHE A N 1
ATOM 1423 C CA . PHE A 1 176 ? -7.169 -9.546 12.340 1.00 91.88 176 PHE A CA 1
ATOM 1424 C C . PHE A 1 176 ? -7.590 -10.978 12.682 1.00 91.88 176 PHE A C 1
ATOM 1426 O O . PHE A 1 176 ? -8.422 -11.195 13.574 1.00 91.88 176 PHE A O 1
ATOM 1433 N N . LYS A 1 177 ? -6.973 -11.961 12.026 1.00 89.81 177 LYS A N 1
ATOM 1434 C CA . LYS A 1 177 ? -7.201 -13.385 12.297 1.00 89.81 177 LYS A CA 1
ATOM 1435 C C . LYS A 1 177 ? -6.571 -13.844 13.609 1.00 89.81 177 LYS A C 1
ATOM 1437 O O . LYS A 1 177 ? -7.151 -14.683 14.296 1.00 89.81 177 LYS A O 1
ATOM 1442 N N . THR A 1 178 ? -5.402 -13.314 13.972 1.00 91.44 178 THR A N 1
ATOM 1443 C CA . THR A 1 178 ? -4.645 -13.757 15.157 1.00 91.44 178 THR A CA 1
ATOM 1444 C C . THR A 1 178 ? -4.287 -12.622 16.109 1.00 91.44 178 THR A C 1
ATOM 1446 O O . THR A 1 178 ? -4.337 -12.789 17.332 1.00 91.44 178 THR A O 1
ATOM 1449 N N . LEU A 1 179 ? -3.967 -11.445 15.586 1.00 91.12 179 LEU A N 1
ATOM 1450 C CA . LEU A 1 179 ? -3.711 -10.245 16.363 1.00 91.12 179 LEU A CA 1
ATOM 1451 C C . LEU A 1 179 ? -5.023 -9.678 16.898 1.00 91.12 179 LEU A C 1
ATOM 1453 O O . LEU A 1 179 ? -6.105 -9.952 16.387 1.00 91.12 179 LEU A O 1
ATOM 1457 N N . HIS A 1 180 ? -4.932 -8.907 17.981 1.00 92.75 180 HIS A N 1
ATOM 1458 C CA . HIS A 1 180 ? -6.046 -8.100 18.487 1.00 92.75 180 HIS A CA 1
ATOM 1459 C C . HIS A 1 180 ? -7.390 -8.831 18.653 1.00 92.75 180 HIS A C 1
ATOM 1461 O O . HIS A 1 180 ? -8.443 -8.232 18.464 1.00 92.75 180 HIS A O 1
ATOM 1467 N N . GLN A 1 181 ? -7.368 -10.117 19.025 1.00 95.75 181 GLN A N 1
ATOM 1468 C CA . GLN A 1 181 ? -8.589 -10.890 19.281 1.00 95.75 181 GLN A CA 1
ATOM 1469 C C . GLN A 1 181 ? -9.367 -10.343 20.477 1.00 95.75 181 GLN A C 1
ATOM 1471 O O . GLN A 1 181 ? -8.779 -9.980 21.497 1.00 95.75 181 GLN A O 1
ATOM 1476 N N . VAL A 1 182 ? -10.690 -10.336 20.380 1.00 96.62 182 VAL A N 1
ATOM 1477 C CA . VAL A 1 182 ? -11.572 -9.978 21.494 1.00 96.62 182 VAL A CA 1
ATOM 1478 C C . VAL A 1 182 ? -11.539 -11.048 22.595 1.00 96.62 182 VAL A C 1
ATOM 1480 O O . VAL A 1 182 ? -11.392 -12.244 22.331 1.00 96.62 182 VAL A O 1
ATOM 1483 N N . LYS A 1 183 ? -11.688 -10.630 23.854 1.00 97.50 183 LYS A N 1
ATOM 1484 C CA . LYS A 1 183 ? -11.923 -11.525 24.993 1.00 97.50 183 LYS A CA 1
ATOM 1485 C C . LYS A 1 183 ? -13.339 -11.348 25.488 1.00 97.50 183 LYS A C 1
ATOM 1487 O O . LYS A 1 183 ? -13.689 -10.275 25.956 1.00 97.50 183 LYS A O 1
ATOM 1492 N N . VAL A 1 184 ? -14.145 -12.402 25.398 1.00 97.19 184 VAL A N 1
ATOM 1493 C CA . VAL A 1 184 ? -15.561 -12.372 25.775 1.00 97.19 184 VAL A CA 1
ATOM 1494 C C . VAL A 1 184 ? -15.778 -13.220 27.022 1.00 97.19 184 VAL A C 1
ATOM 1496 O O . VAL A 1 184 ? -15.484 -14.413 27.027 1.00 97.19 184 VAL A O 1
ATOM 1499 N N . ASN A 1 185 ? -16.287 -12.600 28.088 1.00 96.06 185 ASN A N 1
ATOM 1500 C CA . ASN A 1 185 ? -16.520 -13.254 29.372 1.00 96.06 185 ASN A CA 1
ATOM 1501 C C . ASN A 1 185 ? -17.713 -12.623 30.109 1.00 96.06 185 ASN A C 1
ATOM 1503 O O . ASN A 1 185 ? -17.785 -11.403 30.255 1.00 96.06 185 ASN A O 1
ATOM 1507 N N . GLU A 1 186 ? -18.610 -13.450 30.645 1.00 95.31 186 GLU A N 1
ATOM 1508 C CA . GLU A 1 186 ? -19.810 -13.024 31.392 1.00 95.31 186 GLU A CA 1
ATOM 1509 C C . GLU A 1 186 ? -19.480 -12.197 32.654 1.00 95.31 186 GLU A C 1
ATOM 1511 O O . GLU A 1 186 ? -20.291 -11.411 33.154 1.00 95.31 186 GLU A O 1
ATOM 1516 N N . LYS A 1 187 ? -18.244 -12.301 33.164 1.00 95.06 187 LYS A N 1
ATOM 1517 C CA . LYS A 1 187 ? -17.774 -11.490 34.296 1.00 95.06 187 LYS A CA 1
ATOM 1518 C C . LYS A 1 187 ? -17.766 -9.994 34.002 1.00 95.06 187 LYS A C 1
ATOM 1520 O O . LYS A 1 187 ? -17.978 -9.222 34.933 1.00 95.06 187 LYS A O 1
ATOM 1525 N N . PHE A 1 188 ? -17.576 -9.578 32.754 1.00 96.25 188 PHE A N 1
ATOM 1526 C CA . PHE A 1 188 ? -17.499 -8.158 32.394 1.00 96.25 188 PHE A CA 1
ATOM 1527 C C . PHE A 1 188 ? -18.302 -7.777 31.148 1.00 96.25 188 PHE A C 1
ATOM 1529 O O . PHE A 1 188 ? -18.369 -6.600 30.816 1.00 96.25 188 PHE A O 1
ATOM 1536 N N . PHE A 1 189 ? -18.966 -8.723 30.491 1.00 97.94 189 PHE A N 1
ATOM 1537 C CA . PHE A 1 189 ? -20.016 -8.435 29.518 1.00 97.94 189 PHE A CA 1
ATOM 1538 C C . PHE A 1 189 ? -21.397 -8.532 30.160 1.00 97.94 189 PHE A C 1
ATOM 1540 O O . PHE A 1 189 ? -21.633 -9.350 31.048 1.00 97.94 189 PHE A O 1
ATOM 1547 N N . HIS A 1 190 ? -22.306 -7.673 29.712 1.00 96.25 190 HIS A N 1
ATOM 1548 C CA . HIS A 1 190 ? -23.715 -7.725 30.079 1.00 96.25 190 HIS A CA 1
ATOM 1549 C C . HIS A 1 190 ? -24.401 -8.919 29.388 1.00 96.25 190 HIS A C 1
ATOM 1551 O O . HIS A 1 190 ? -24.002 -9.313 28.294 1.00 96.25 190 HIS A O 1
ATOM 1557 N N . GLU A 1 191 ? -25.462 -9.477 29.977 1.00 94.31 191 GLU A N 1
ATOM 1558 C CA . GLU A 1 191 ? -26.205 -10.601 29.372 1.00 94.31 191 GLU A CA 1
ATOM 1559 C C . GLU A 1 191 ? -26.865 -10.216 28.034 1.00 94.31 191 GLU A C 1
ATOM 1561 O O . GLU A 1 191 ? -26.888 -10.992 27.079 1.00 94.31 191 GLU A O 1
ATOM 1566 N N . GLU A 1 192 ? -27.324 -8.968 27.936 1.00 93.75 192 GLU A N 1
ATOM 1567 C CA . GLU A 1 192 ? -27.853 -8.337 26.717 1.00 93.75 192 GLU A CA 1
ATOM 1568 C C . GLU A 1 192 ? -26.759 -7.730 25.822 1.00 93.75 192 GLU A C 1
ATOM 1570 O O . GLU A 1 192 ? -27.054 -6.870 24.999 1.00 93.75 192 GLU A O 1
ATOM 1575 N N . ALA A 1 193 ? -25.485 -8.083 26.015 1.00 96.88 193 ALA A N 1
ATOM 1576 C CA . ALA A 1 193 ? -24.432 -7.514 25.186 1.00 96.88 193 ALA A CA 1
ATOM 1577 C C . ALA A 1 193 ? -24.596 -7.915 23.713 1.00 96.88 193 ALA A C 1
ATOM 1579 O O . ALA A 1 193 ? -24.892 -9.071 23.403 1.00 96.88 193 ALA A O 1
ATOM 1580 N N . GLU A 1 194 ? -24.366 -6.956 22.818 1.00 97.50 194 GLU A N 1
ATOM 1581 C CA . GLU A 1 194 ? -24.479 -7.126 21.368 1.00 97.50 194 GLU A CA 1
ATOM 1582 C C . GLU A 1 194 ? -23.325 -6.441 20.629 1.00 97.50 194 GLU A C 1
ATOM 1584 O O . GLU A 1 194 ? -22.684 -5.516 21.145 1.00 97.50 194 GLU A O 1
ATOM 1589 N N . VAL A 1 195 ? -23.084 -6.890 19.398 1.00 98.25 195 VAL A N 1
ATOM 1590 C CA . VAL A 1 195 ? -22.040 -6.377 18.510 1.00 98.25 195 VAL A CA 1
ATOM 1591 C C . VAL A 1 195 ? -22.672 -5.793 17.248 1.00 98.25 195 VAL A C 1
ATOM 1593 O O . VAL A 1 195 ? -23.464 -6.456 16.580 1.00 98.25 195 VAL A O 1
ATOM 1596 N N . LEU A 1 196 ? -22.286 -4.570 16.893 1.00 98.06 196 LEU A N 1
ATOM 1597 C CA . LEU A 1 196 ? -22.607 -3.930 15.620 1.00 98.06 196 LEU A CA 1
ATOM 1598 C C . LEU A 1 196 ? -21.312 -3.683 14.843 1.00 98.06 196 LEU A C 1
ATOM 1600 O O . LEU A 1 196 ? -20.342 -3.170 15.396 1.00 98.06 196 LEU A O 1
ATOM 1604 N N . SER A 1 197 ? -21.292 -4.011 13.556 1.00 97.94 197 SER A N 1
ATOM 1605 C CA . SER A 1 197 ? -20.169 -3.715 12.669 1.00 97.94 197 SER A CA 1
ATOM 1606 C C . SER A 1 197 ? -20.663 -3.095 11.372 1.00 97.94 197 SER A C 1
ATOM 1608 O O . SER A 1 197 ? -21.590 -3.609 10.753 1.00 97.94 197 SER A O 1
ATOM 1610 N N . LEU A 1 198 ? -20.047 -1.985 10.973 1.00 97.75 198 LEU A N 1
ATOM 1611 C CA . LEU A 1 198 ? -20.239 -1.342 9.678 1.00 97.75 198 LEU A CA 1
ATOM 1612 C C . LEU A 1 198 ? -19.016 -1.618 8.805 1.00 97.75 198 LEU A C 1
ATOM 1614 O O . LEU A 1 198 ? -17.881 -1.480 9.272 1.00 97.75 198 LEU A O 1
ATOM 1618 N N . TYR A 1 199 ? -19.252 -1.970 7.543 1.00 96.38 199 TYR A N 1
ATOM 1619 C CA . TYR A 1 199 ? -18.194 -2.211 6.565 1.00 96.38 199 TYR A CA 1
ATOM 1620 C C . TYR A 1 199 ? -18.517 -1.599 5.201 1.00 96.38 199 TYR A C 1
ATOM 1622 O O . TYR A 1 199 ? -19.683 -1.504 4.806 1.00 96.38 199 TYR A O 1
ATOM 1630 N N . ASN A 1 200 ? -17.466 -1.208 4.485 1.00 95.56 200 ASN A N 1
ATOM 1631 C CA . ASN A 1 200 ? -17.523 -0.744 3.103 1.00 95.56 200 ASN A CA 1
ATOM 1632 C C . ASN A 1 200 ? -16.679 -1.691 2.244 1.00 95.56 200 ASN A C 1
ATOM 1634 O O . ASN A 1 200 ? -15.495 -1.869 2.513 1.00 95.56 200 ASN A O 1
ATOM 1638 N N . ASP A 1 201 ? -17.261 -2.279 1.201 1.00 95.38 201 ASP A N 1
ATOM 1639 C CA . ASP A 1 201 ? -16.562 -3.219 0.320 1.00 95.38 201 ASP A CA 1
ATOM 1640 C C . ASP A 1 201 ? -15.359 -2.575 -0.381 1.00 95.38 201 ASP A C 1
ATOM 1642 O O . ASP A 1 201 ? -14.438 -3.301 -0.758 1.00 95.38 201 ASP A O 1
ATOM 1646 N N . PHE A 1 202 ? -15.374 -1.244 -0.548 1.00 95.44 202 PHE A N 1
ATOM 1647 C CA . PHE A 1 202 ? -14.291 -0.456 -1.141 1.00 95.44 202 PHE A CA 1
ATOM 1648 C C . PHE A 1 202 ? -13.187 -0.060 -0.153 1.00 95.44 202 PHE A C 1
ATOM 1650 O O . PHE A 1 202 ? -12.159 0.470 -0.574 1.00 95.44 202 PHE A O 1
ATOM 1657 N N . ASP A 1 203 ? -13.374 -0.289 1.149 1.00 92.94 203 ASP A N 1
ATOM 1658 C CA . ASP A 1 203 ? -12.350 -0.019 2.156 1.00 92.94 203 ASP A CA 1
ATOM 1659 C C . ASP A 1 203 ? -11.265 -1.103 2.119 1.00 92.94 203 ASP A C 1
ATOM 1661 O O . ASP A 1 203 ? -11.372 -2.169 2.728 1.00 92.94 203 ASP A O 1
ATOM 1665 N N . MET A 1 204 ? -10.177 -0.807 1.411 1.00 90.81 204 MET A N 1
ATOM 1666 C CA . MET A 1 204 ? -9.029 -1.708 1.296 1.00 90.81 204 MET A CA 1
ATOM 1667 C C . MET A 1 204 ? -8.265 -1.891 2.622 1.00 90.81 204 MET A C 1
ATOM 1669 O O . MET A 1 204 ? -7.521 -2.864 2.761 1.00 90.81 204 MET A O 1
ATOM 1673 N N . THR A 1 205 ? -8.450 -1.020 3.623 1.00 86.25 205 THR A N 1
ATOM 1674 C CA . THR A 1 205 ? -7.825 -1.214 4.943 1.00 86.25 205 THR A CA 1
ATOM 1675 C C . THR A 1 205 ? -8.452 -2.386 5.699 1.00 86.25 205 THR A C 1
ATOM 1677 O O . THR A 1 205 ? -7.740 -3.065 6.430 1.00 86.25 205 THR A O 1
ATOM 1680 N N . GLN A 1 206 ? -9.745 -2.669 5.476 1.00 88.56 206 GLN A N 1
ATOM 1681 C CA . GLN A 1 206 ? -10.469 -3.802 6.070 1.00 88.56 206 GLN A CA 1
ATOM 1682 C C . GLN A 1 206 ? -10.189 -5.148 5.396 1.00 88.56 206 GLN A C 1
ATOM 1684 O O . GLN A 1 206 ? -10.552 -6.184 5.958 1.00 88.56 206 GLN A O 1
ATOM 1689 N N . ARG A 1 207 ? -9.638 -5.117 4.177 1.00 86.94 207 ARG A N 1
ATOM 1690 C CA . ARG A 1 207 ? -9.554 -6.280 3.285 1.00 86.94 207 ARG A CA 1
ATOM 1691 C C . ARG A 1 207 ? -8.136 -6.749 2.975 1.00 86.94 207 ARG A C 1
ATOM 1693 O O . ARG A 1 207 ? -8.009 -7.886 2.566 1.00 86.94 207 ARG A O 1
ATOM 1700 N N . MET A 1 208 ? -7.128 -5.879 3.095 1.00 78.44 208 MET A N 1
ATOM 1701 C CA . MET A 1 208 ? -5.764 -6.156 2.610 1.00 78.44 208 MET A CA 1
ATOM 1702 C C . MET A 1 208 ? -4.673 -5.491 3.464 1.00 78.44 208 MET A C 1
ATOM 1704 O O . MET A 1 208 ? -3.679 -6.090 3.862 1.00 78.44 208 MET A O 1
ATOM 1708 N N . LEU A 1 209 ? -4.784 -4.184 3.715 1.00 62.34 209 LEU A N 1
ATOM 1709 C CA . LEU A 1 209 ? -3.593 -3.404 4.093 1.00 62.34 209 LEU A CA 1
ATOM 1710 C C . LEU A 1 209 ? -3.126 -3.548 5.533 1.00 62.34 209 LEU A C 1
ATOM 1712 O O . LEU A 1 209 ? -1.967 -3.261 5.831 1.00 62.34 209 LEU A O 1
ATOM 1716 N N . ALA A 1 210 ? -4.001 -4.002 6.420 1.00 57.78 210 ALA A N 1
ATOM 1717 C CA . ALA A 1 210 ? -3.617 -4.294 7.788 1.00 57.78 210 ALA A CA 1
ATOM 1718 C C . ALA A 1 210 ? -2.765 -5.577 7.893 1.00 57.78 210 ALA A C 1
ATOM 1720 O O . ALA A 1 210 ? -2.165 -5.813 8.942 1.00 57.78 210 ALA A O 1
ATOM 1721 N N . ASP A 1 211 ? -2.644 -6.352 6.812 1.00 64.81 211 ASP A N 1
ATOM 1722 C CA . ASP A 1 211 ? -2.062 -7.687 6.849 1.00 64.81 211 ASP A CA 1
ATOM 1723 C C . ASP A 1 211 ? -0.540 -7.662 6.929 1.00 64.81 211 ASP A C 1
ATOM 1725 O O . ASP A 1 211 ? 0.034 -8.552 7.541 1.00 64.81 211 ASP A O 1
ATOM 1729 N N . PHE A 1 212 ? 0.127 -6.641 6.380 1.00 73.88 212 PHE A N 1
ATOM 1730 C CA . PHE A 1 212 ? 1.588 -6.509 6.391 1.00 73.88 212 PHE A CA 1
ATOM 1731 C C . PHE A 1 212 ? 2.036 -5.307 7.229 1.00 73.88 212 PHE A C 1
ATOM 1733 O O . PHE A 1 212 ? 1.979 -4.164 6.777 1.00 73.88 212 PHE A O 1
ATOM 1740 N N . SER A 1 213 ? 2.579 -5.549 8.426 1.00 75.00 213 SER A N 1
ATOM 1741 C CA . SER A 1 213 ? 3.258 -4.477 9.173 1.00 75.00 213 SER A CA 1
ATOM 1742 C C . SER A 1 213 ? 4.685 -4.290 8.643 1.00 75.00 213 SER A C 1
ATOM 1744 O O . SER A 1 213 ? 5.519 -5.190 8.752 1.00 75.00 213 SER A O 1
ATOM 1746 N N . MET A 1 214 ? 4.949 -3.112 8.067 1.00 78.44 214 MET A N 1
ATOM 1747 C CA . MET A 1 214 ? 6.243 -2.685 7.510 1.00 78.44 214 MET A CA 1
ATOM 1748 C C . MET A 1 214 ? 6.625 -1.274 8.000 1.00 78.44 214 MET A C 1
ATOM 1750 O O . MET A 1 214 ? 7.095 -0.430 7.238 1.00 78.44 214 MET A O 1
ATOM 1754 N N . GLU A 1 215 ? 6.378 -0.992 9.280 1.00 73.88 215 GLU A N 1
ATOM 1755 C CA . GLU A 1 215 ? 6.470 0.350 9.885 1.00 73.88 215 GLU A CA 1
ATOM 1756 C C . GLU A 1 215 ? 7.816 1.045 9.643 1.00 73.88 215 GLU A C 1
ATOM 1758 O O . GLU A 1 215 ? 7.859 2.207 9.238 1.00 73.88 215 GLU A O 1
ATOM 1763 N N . THR A 1 216 ? 8.925 0.326 9.836 1.00 78.38 216 THR A N 1
ATOM 1764 C CA . THR A 1 216 ? 10.272 0.872 9.624 1.00 78.38 216 THR A CA 1
ATOM 1765 C C . THR A 1 216 ? 10.512 1.221 8.160 1.00 78.38 216 THR A C 1
ATOM 1767 O O . THR A 1 216 ? 11.032 2.295 7.871 1.00 78.38 216 THR A O 1
ATOM 1770 N N . LEU A 1 217 ? 10.090 0.360 7.228 1.00 83.50 217 LEU A N 1
ATOM 1771 C CA . LEU A 1 217 ? 10.174 0.630 5.794 1.00 83.50 217 LEU A CA 1
ATOM 1772 C C . LEU A 1 217 ? 9.354 1.869 5.426 1.00 83.50 217 LEU A C 1
ATOM 1774 O O . LEU A 1 217 ? 9.895 2.768 4.788 1.00 83.50 217 LEU A O 1
ATOM 1778 N N . SER A 1 218 ? 8.099 1.963 5.872 1.00 79.12 218 SER A N 1
ATOM 1779 C CA . SER A 1 218 ? 7.242 3.120 5.580 1.00 79.12 218 SER A CA 1
ATOM 1780 C C . SER A 1 218 ? 7.850 4.428 6.087 1.00 79.12 218 SER A C 1
ATOM 1782 O O . SER A 1 218 ? 7.954 5.402 5.339 1.00 79.12 218 SER A O 1
ATOM 1784 N N . ALA A 1 219 ? 8.335 4.431 7.333 1.00 77.31 219 ALA A N 1
ATOM 1785 C CA . ALA A 1 219 ? 8.949 5.601 7.948 1.00 77.31 219 ALA A CA 1
ATOM 1786 C C . ALA A 1 219 ? 10.213 6.074 7.214 1.00 77.31 219 ALA A C 1
ATOM 1788 O O . ALA A 1 219 ? 10.503 7.270 7.189 1.00 77.31 219 ALA A O 1
ATOM 1789 N N . GLU A 1 220 ? 10.983 5.157 6.625 1.00 84.62 220 GLU A N 1
ATOM 1790 C CA . GLU A 1 220 ? 12.164 5.518 5.843 1.00 84.62 220 GLU A CA 1
ATOM 1791 C C . GLU A 1 220 ? 11.836 5.930 4.412 1.00 84.62 220 GLU A C 1
ATOM 1793 O O . GLU A 1 220 ? 12.465 6.858 3.907 1.00 84.62 220 GLU A O 1
ATOM 1798 N N . LEU A 1 221 ? 10.836 5.311 3.778 1.00 84.06 221 LEU A N 1
ATOM 1799 C CA . LEU A 1 221 ? 10.359 5.733 2.460 1.00 84.06 221 LEU A CA 1
ATOM 1800 C C . LEU A 1 221 ? 9.826 7.171 2.494 1.00 84.06 221 LEU A C 1
ATOM 1802 O O . LEU A 1 221 ? 10.119 7.944 1.583 1.00 84.06 221 LEU A O 1
ATOM 1806 N N . GLY A 1 222 ? 9.137 7.566 3.569 1.00 76.81 222 GLY A N 1
ATOM 1807 C CA . GLY A 1 222 ? 8.657 8.937 3.768 1.00 76.81 222 GLY A CA 1
ATOM 1808 C C . GLY A 1 222 ? 9.757 10.002 3.877 1.00 76.81 222 GLY A C 1
ATOM 1809 O O . GLY A 1 222 ? 9.499 11.185 3.667 1.00 76.81 222 GLY A O 1
ATOM 1810 N N . LYS A 1 223 ? 11.004 9.599 4.157 1.00 83.19 223 LYS A N 1
ATOM 1811 C CA . LYS A 1 223 ? 12.172 10.496 4.238 1.00 83.19 223 LYS A CA 1
ATOM 1812 C C . LYS A 1 223 ? 12.934 10.613 2.917 1.00 83.19 223 LYS A C 1
ATOM 1814 O O . LYS A 1 223 ? 13.906 11.367 2.849 1.00 83.19 223 LYS A O 1
ATOM 1819 N N . LEU A 1 224 ? 12.560 9.845 1.893 1.00 86.31 224 LEU A N 1
ATOM 1820 C CA . LEU A 1 224 ? 13.233 9.872 0.598 1.00 86.31 224 LEU A CA 1
ATOM 1821 C C . LEU A 1 224 ? 12.737 11.047 -0.248 1.00 86.31 224 LEU A C 1
ATOM 1823 O O . LEU A 1 224 ? 11.551 11.145 -0.567 1.00 86.31 224 LEU A O 1
ATOM 1827 N N . ASP A 1 225 ? 13.661 11.886 -0.714 1.00 86.50 225 ASP A N 1
ATOM 1828 C CA . ASP A 1 225 ? 13.365 12.811 -1.807 1.00 86.50 225 ASP A CA 1
ATOM 1829 C C . ASP A 1 225 ? 13.485 12.085 -3.152 1.00 86.50 225 ASP A C 1
ATOM 1831 O O . ASP A 1 225 ? 14.573 11.837 -3.668 1.00 86.50 225 ASP A O 1
ATOM 1835 N N . THR A 1 226 ? 12.334 11.742 -3.727 1.00 88.00 226 THR A N 1
ATOM 1836 C CA . THR A 1 226 ? 12.227 11.066 -5.030 1.00 88.00 226 THR A CA 1
ATOM 1837 C C . THR A 1 226 ? 11.874 12.019 -6.175 1.00 88.00 226 THR A C 1
ATOM 1839 O O . THR A 1 226 ? 11.518 11.571 -7.266 1.00 88.00 226 THR A O 1
ATOM 1842 N N . SER A 1 227 ? 11.910 13.339 -5.954 1.00 89.12 227 SER A N 1
ATOM 1843 C CA . SER A 1 227 ? 11.499 14.334 -6.956 1.00 89.12 227 SER A CA 1
ATOM 1844 C C . SER A 1 227 ? 12.368 14.298 -8.218 1.00 89.12 227 SER A C 1
ATOM 1846 O O . SER A 1 227 ? 11.837 14.257 -9.330 1.00 89.12 227 SER A O 1
ATOM 1848 N N . ASN A 1 228 ? 13.691 14.234 -8.053 1.00 93.44 228 ASN A N 1
ATOM 1849 C CA . ASN A 1 228 ? 14.628 14.141 -9.170 1.00 93.44 228 ASN A CA 1
ATOM 1850 C C . ASN A 1 228 ? 14.467 12.829 -9.936 1.00 93.44 228 ASN A C 1
ATOM 1852 O O . ASN A 1 228 ? 14.375 12.855 -11.160 1.00 93.44 228 ASN A O 1
ATOM 1856 N N . LEU A 1 229 ? 14.354 11.701 -9.225 1.00 93.12 229 LEU A N 1
ATOM 1857 C CA . LEU A 1 229 ? 14.137 10.398 -9.851 1.00 93.12 229 LEU A CA 1
ATOM 1858 C C . LEU A 1 229 ? 12.872 10.397 -10.720 1.00 93.12 229 LEU A C 1
ATOM 1860 O O . LEU A 1 229 ? 12.937 10.015 -11.885 1.00 93.12 229 LEU A O 1
ATOM 1864 N N . ALA A 1 230 ? 11.745 10.881 -10.186 1.00 89.94 230 ALA A N 1
ATOM 1865 C CA . ALA A 1 230 ? 10.493 10.977 -10.936 1.00 89.94 230 ALA A CA 1
ATOM 1866 C C . ALA A 1 230 ? 10.653 11.843 -12.197 1.00 89.94 230 ALA A C 1
ATOM 1868 O O . ALA A 1 230 ? 10.310 11.413 -13.294 1.00 89.94 230 ALA A O 1
ATOM 1869 N N . LYS A 1 231 ? 11.274 13.023 -12.062 1.00 92.81 231 LYS A N 1
ATOM 1870 C CA . LYS A 1 231 ? 11.557 13.916 -13.193 1.00 92.81 231 LYS A CA 1
ATOM 1871 C C . LYS A 1 231 ? 12.430 13.249 -14.261 1.00 92.81 231 LYS A C 1
ATOM 1873 O O . LYS A 1 231 ? 12.195 13.443 -15.452 1.00 92.81 231 LYS A O 1
ATOM 1878 N N . PHE A 1 232 ? 13.461 12.502 -13.867 1.00 95.00 232 PHE A N 1
ATOM 1879 C CA . PHE A 1 232 ? 14.335 11.819 -14.820 1.00 95.00 232 PHE A CA 1
ATOM 1880 C C . PHE A 1 232 ? 13.627 10.657 -15.521 1.00 95.00 232 PHE A C 1
ATOM 1882 O O . PHE A 1 232 ? 13.812 10.498 -16.725 1.00 95.00 232 PHE A O 1
ATOM 1889 N N . ILE A 1 233 ? 12.762 9.914 -14.823 1.00 90.88 233 ILE A N 1
ATOM 1890 C CA . ILE A 1 233 ? 11.913 8.877 -15.429 1.00 90.88 233 ILE A CA 1
ATOM 1891 C C . ILE A 1 233 ? 10.958 9.490 -16.466 1.00 90.88 233 ILE A C 1
ATOM 1893 O O . ILE A 1 233 ? 10.891 8.995 -17.591 1.00 90.88 233 ILE A O 1
ATOM 1897 N N . ASP A 1 234 ? 10.289 10.600 -16.143 1.00 89.81 234 ASP A N 1
ATOM 1898 C CA . ASP A 1 234 ? 9.376 11.286 -17.072 1.00 89.81 234 ASP A CA 1
ATOM 1899 C C . ASP A 1 234 ? 10.109 11.817 -18.315 1.00 89.81 234 ASP A C 1
ATOM 1901 O O . ASP A 1 234 ? 9.640 11.677 -19.453 1.00 89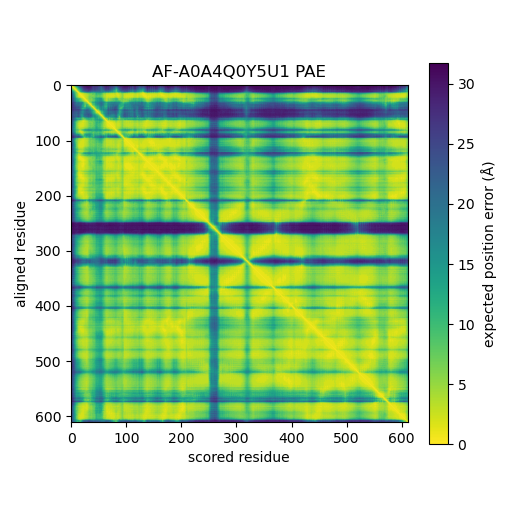.81 234 ASP A O 1
ATOM 1905 N N . ASN A 1 235 ? 11.302 12.387 -18.116 1.00 93.00 235 ASN A N 1
ATOM 1906 C CA . ASN A 1 235 ? 12.166 12.812 -19.215 1.00 93.00 235 ASN A CA 1
ATOM 1907 C C . ASN A 1 235 ? 12.578 11.621 -20.085 1.00 93.00 235 ASN A C 1
ATOM 1909 O O . ASN A 1 235 ? 12.500 11.706 -21.308 1.00 93.00 235 ASN A O 1
ATOM 1913 N N . PHE A 1 236 ? 12.993 10.511 -19.469 1.00 91.31 236 PHE A N 1
ATOM 1914 C CA . PHE A 1 236 ? 13.393 9.306 -20.187 1.00 91.31 236 PHE A CA 1
ATOM 1915 C C . PHE A 1 236 ? 12.241 8.760 -21.030 1.00 91.31 236 PHE A C 1
ATOM 1917 O O . PHE A 1 236 ? 12.428 8.535 -22.224 1.00 91.31 236 PHE A O 1
ATOM 1924 N N . LYS A 1 237 ? 11.036 8.652 -20.455 1.00 88.75 237 LYS A N 1
ATOM 1925 C CA . LYS A 1 237 ? 9.814 8.288 -21.184 1.00 88.75 237 LYS A CA 1
ATOM 1926 C C . LYS A 1 237 ? 9.602 9.192 -22.401 1.00 88.75 237 LYS A C 1
ATOM 1928 O O . LYS A 1 237 ? 9.496 8.700 -23.523 1.00 88.75 237 LYS A O 1
ATOM 1933 N N . THR A 1 238 ? 9.629 10.508 -22.194 1.00 90.75 238 THR A N 1
ATOM 1934 C CA . THR A 1 238 ? 9.454 11.497 -23.270 1.00 90.75 238 THR A CA 1
ATOM 1935 C C . THR A 1 238 ? 10.498 11.318 -24.377 1.00 90.75 238 THR A C 1
ATOM 1937 O O . THR A 1 238 ? 10.180 11.377 -25.567 1.00 90.75 238 THR A O 1
ATOM 1940 N N . TYR A 1 239 ? 11.759 11.068 -24.017 1.00 91.62 239 TYR A N 1
ATOM 1941 C CA . TYR A 1 239 ? 12.837 10.856 -24.982 1.00 91.62 239 TYR A CA 1
ATOM 1942 C C . TYR A 1 239 ? 12.713 9.531 -25.732 1.00 91.62 239 TYR A C 1
ATOM 1944 O O . TYR A 1 239 ? 13.010 9.479 -26.921 1.00 91.62 239 TYR A O 1
ATOM 1952 N N . VAL A 1 240 ? 12.240 8.471 -25.081 1.00 87.25 240 VAL A N 1
ATOM 1953 C CA . VAL A 1 240 ? 11.968 7.190 -25.740 1.00 87.25 240 VAL A CA 1
ATOM 1954 C C . VAL A 1 240 ? 10.834 7.333 -26.755 1.00 87.25 240 VAL A C 1
ATOM 1956 O O . VAL A 1 240 ? 10.931 6.815 -27.871 1.00 87.25 240 VAL A O 1
ATOM 1959 N N . GLU A 1 241 ? 9.774 8.065 -26.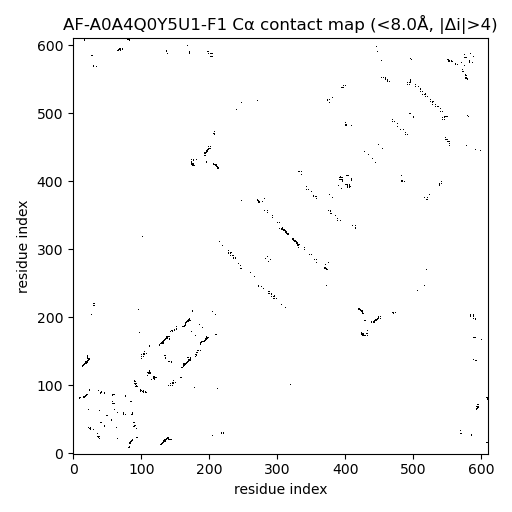415 1.00 86.44 241 GLU A N 1
ATOM 1960 C CA . GLU A 1 241 ? 8.646 8.325 -27.314 1.00 86.44 241 GLU A CA 1
ATOM 1961 C C . GLU A 1 241 ? 9.076 9.154 -28.530 1.00 86.44 241 GLU A C 1
ATOM 1963 O O . GLU A 1 241 ? 8.822 8.742 -29.665 1.00 86.44 241 GLU A O 1
ATOM 1968 N N . SER A 1 242 ? 9.806 10.247 -28.289 1.00 89.88 242 SER A N 1
ATOM 1969 C CA . SER A 1 242 ? 10.291 11.195 -29.307 1.00 89.88 242 SER A CA 1
ATOM 1970 C C . SER A 1 242 ? 11.581 10.779 -30.022 1.00 89.88 242 SER A C 1
ATOM 1972 O O . SER A 1 242 ? 12.094 11.540 -30.840 1.00 89.88 242 SER A O 1
ATOM 1974 N N . PHE A 1 243 ? 12.113 9.586 -29.740 1.00 89.88 243 PHE A N 1
ATOM 1975 C CA . PHE A 1 243 ? 13.333 9.102 -30.380 1.00 89.88 243 PHE A CA 1
ATOM 1976 C C . PHE A 1 243 ? 13.183 9.111 -31.916 1.00 89.88 243 PHE A C 1
ATOM 1978 O O . PHE A 1 243 ? 12.189 8.543 -32.394 1.00 89.88 243 PHE A O 1
ATOM 1985 N N . PRO A 1 244 ? 14.141 9.684 -32.684 1.00 89.12 244 PRO A N 1
ATOM 1986 C CA . PRO A 1 244 ? 14.075 9.827 -34.146 1.00 89.12 244 PRO A CA 1
ATOM 1987 C C . PRO A 1 244 ? 14.276 8.485 -34.877 1.00 89.12 244 PRO A C 1
ATOM 1989 O O . PRO A 1 244 ? 15.173 8.306 -35.696 1.00 89.12 244 PRO A O 1
ATOM 1992 N N . ILE A 1 245 ? 13.418 7.506 -34.579 1.00 83.56 245 ILE A N 1
ATOM 1993 C CA . ILE A 1 245 ? 13.461 6.147 -35.131 1.00 83.56 245 ILE A CA 1
ATOM 1994 C C . ILE A 1 245 ? 13.256 6.144 -36.648 1.00 83.56 245 ILE A C 1
ATOM 1996 O O . ILE A 1 245 ? 13.728 5.239 -37.329 1.00 83.56 245 ILE A O 1
ATOM 2000 N N . ASP A 1 246 ? 12.574 7.151 -37.194 1.00 82.94 246 ASP A N 1
ATOM 2001 C CA . ASP A 1 246 ? 12.319 7.261 -38.631 1.00 82.94 246 ASP A CA 1
ATOM 2002 C C . ASP A 1 246 ? 13.612 7.455 -39.436 1.00 82.94 246 ASP A C 1
ATOM 2004 O O . ASP A 1 246 ? 13.697 6.965 -40.559 1.00 82.94 246 ASP A O 1
ATOM 2008 N N . ASN A 1 247 ? 14.652 8.030 -38.825 1.00 83.69 247 ASN A N 1
ATOM 2009 C CA . ASN A 1 247 ? 15.983 8.154 -39.425 1.00 83.69 247 ASN A CA 1
ATOM 2010 C C . ASN A 1 247 ? 16.690 6.786 -39.538 1.00 83.69 247 ASN A C 1
ATOM 2012 O O . ASN A 1 247 ? 17.577 6.596 -40.372 1.00 83.69 247 ASN A O 1
ATOM 2016 N N . LEU A 1 248 ? 16.272 5.805 -38.727 1.00 76.69 248 LEU A N 1
ATOM 2017 C CA . LEU A 1 248 ? 16.732 4.416 -38.800 1.00 76.69 248 LEU A CA 1
ATOM 2018 C C . LEU A 1 248 ? 15.845 3.553 -39.710 1.00 76.69 248 LEU A C 1
ATOM 2020 O O . LEU A 1 248 ? 16.336 2.581 -40.288 1.00 76.69 248 LEU A O 1
ATOM 2024 N N . LYS A 1 249 ? 14.567 3.914 -39.893 1.00 71.69 249 LYS A N 1
ATOM 2025 C CA . LYS A 1 249 ? 13.647 3.214 -40.801 1.00 71.69 249 LYS A CA 1
ATOM 2026 C C . LYS A 1 249 ? 14.073 3.380 -42.264 1.00 71.69 249 LYS A C 1
ATOM 2028 O O . LYS A 1 249 ? 14.678 4.368 -42.676 1.00 71.69 249 LYS A O 1
ATOM 2033 N N . GLU A 1 250 ? 13.741 2.392 -43.089 1.00 59.59 250 GLU A N 1
ATOM 2034 C CA . GLU A 1 250 ? 13.773 2.562 -44.542 1.00 59.59 250 GLU A CA 1
ATOM 2035 C C . GLU A 1 250 ? 12.749 3.639 -44.950 1.00 59.59 250 GLU A C 1
ATOM 2037 O O . GLU A 1 250 ? 11.547 3.472 -44.722 1.00 59.59 250 GLU A O 1
ATOM 2042 N N . VAL A 1 251 ? 13.173 4.724 -45.604 1.00 44.59 251 VAL A N 1
ATOM 2043 C CA . VAL A 1 251 ? 12.213 5.594 -46.297 1.00 44.59 251 VAL A CA 1
ATOM 2044 C C . VAL A 1 251 ? 11.655 4.841 -47.508 1.00 44.59 251 VAL A C 1
ATOM 2046 O O . VAL A 1 251 ? 12.375 4.430 -48.418 1.00 44.59 251 VAL A O 1
ATOM 2049 N N . ARG A 1 252 ? 10.330 4.673 -47.494 1.00 40.19 252 ARG A N 1
ATOM 2050 C CA . ARG A 1 252 ? 9.472 4.154 -48.563 1.00 40.19 252 ARG A CA 1
ATOM 2051 C C . ARG A 1 252 ? 9.789 4.779 -49.929 1.00 40.19 252 ARG A C 1
ATOM 2053 O O . ARG A 1 252 ? 9.494 5.948 -50.140 1.00 40.19 252 ARG A O 1
ATOM 2060 N N . THR A 1 253 ? 10.148 3.954 -50.910 1.00 33.19 253 THR A N 1
ATOM 2061 C CA . THR A 1 253 ? 9.543 4.035 -52.252 1.00 33.19 253 THR A CA 1
ATOM 2062 C C . THR A 1 253 ? 9.244 2.627 -52.777 1.00 33.19 253 THR A C 1
ATOM 2064 O O . THR A 1 253 ? 10.118 1.777 -52.894 1.00 33.19 253 THR A O 1
ATOM 2067 N N . SER A 1 254 ? 7.947 2.391 -52.995 1.00 37.19 254 SER A N 1
ATOM 2068 C CA . SER A 1 254 ? 7.273 1.291 -53.702 1.00 37.19 254 SER A CA 1
ATOM 2069 C C . SER A 1 254 ? 7.971 -0.073 -53.814 1.00 37.19 254 SER A C 1
ATOM 2071 O O . SER A 1 254 ? 8.930 -0.262 -54.560 1.00 37.19 254 SER A O 1
ATOM 2073 N N . THR A 1 255 ? 7.313 -1.077 -53.243 1.00 41.59 255 THR A N 1
ATOM 2074 C CA . THR A 1 255 ? 7.517 -2.526 -53.416 1.00 41.59 255 THR A CA 1
ATOM 2075 C C . THR A 1 255 ? 7.563 -3.000 -54.882 1.00 41.59 255 THR A C 1
ATOM 2077 O O . THR A 1 255 ? 7.987 -4.119 -55.140 1.00 41.59 255 THR A O 1
ATOM 2080 N N . ALA A 1 256 ? 7.188 -2.159 -55.853 1.00 38.97 256 ALA A N 1
ATOM 2081 C CA . ALA A 1 256 ? 7.325 -2.435 -57.284 1.00 38.97 256 ALA A CA 1
ATOM 2082 C C . ALA A 1 256 ? 8.722 -2.107 -57.863 1.00 38.97 256 ALA A C 1
ATOM 2084 O O . ALA A 1 256 ? 9.087 -2.659 -58.895 1.00 38.97 256 ALA A O 1
ATOM 2085 N N . LEU A 1 257 ? 9.524 -1.256 -57.207 1.00 40.56 257 LEU A N 1
ATOM 2086 C CA . LEU A 1 257 ? 10.863 -0.875 -57.686 1.00 40.56 257 LEU A CA 1
ATOM 2087 C C . LEU A 1 257 ? 11.985 -1.752 -57.101 1.00 40.56 257 LEU A C 1
ATOM 2089 O O . LEU A 1 257 ? 13.010 -1.942 -57.751 1.00 40.56 257 LEU A O 1
ATOM 2093 N N . LYS A 1 258 ? 11.781 -2.346 -55.911 1.00 44.44 258 LYS A N 1
ATOM 2094 C CA . LYS A 1 258 ? 12.769 -3.227 -55.249 1.00 44.44 258 LYS A CA 1
ATOM 2095 C C . LYS A 1 258 ? 13.079 -4.510 -56.040 1.00 44.44 258 LYS A C 1
ATOM 2097 O O . LYS A 1 258 ? 14.150 -5.076 -55.870 1.00 44.44 258 LYS A O 1
ATOM 2102 N N . ALA A 1 259 ? 12.185 -4.944 -56.931 1.00 40.53 259 ALA A N 1
ATOM 2103 C CA . ALA A 1 259 ? 12.419 -6.096 -57.806 1.00 40.53 259 ALA A CA 1
ATOM 2104 C C . ALA A 1 259 ? 13.146 -5.742 -59.122 1.00 40.53 259 ALA A C 1
ATOM 2106 O O . ALA A 1 259 ? 13.533 -6.649 -59.854 1.00 40.53 259 ALA A O 1
ATOM 2107 N N . PHE A 1 260 ? 13.338 -4.453 -59.437 1.00 37.34 260 PHE A N 1
ATOM 2108 C CA . PHE A 1 260 ? 13.837 -4.010 -60.748 1.00 37.34 260 PHE A CA 1
ATOM 2109 C C . PHE A 1 260 ? 15.281 -3.490 -60.754 1.00 37.34 260 PHE A C 1
ATOM 2111 O O . PHE A 1 260 ? 15.838 -3.286 -61.830 1.00 37.34 260 PHE A O 1
ATOM 2118 N N . ILE A 1 261 ? 15.915 -3.299 -59.593 1.00 37.84 261 ILE A N 1
ATOM 2119 C CA . ILE A 1 261 ? 17.252 -2.696 -59.514 1.00 37.84 261 ILE A CA 1
ATOM 2120 C C . ILE A 1 261 ? 18.204 -3.654 -58.794 1.00 37.84 261 ILE A C 1
ATOM 2122 O O . ILE A 1 261 ? 18.370 -3.634 -57.579 1.00 37.84 261 ILE A O 1
ATOM 2126 N N . SER A 1 262 ? 18.806 -4.538 -59.589 1.00 37.84 262 SER A N 1
ATOM 2127 C CA . SER A 1 262 ? 19.988 -5.326 -59.223 1.00 37.84 262 SER A CA 1
ATOM 2128 C C . SER A 1 262 ? 21.168 -4.397 -58.859 1.00 37.84 262 SER A C 1
ATOM 2130 O O . SER A 1 262 ? 21.227 -3.271 -59.367 1.00 37.84 262 SER A O 1
ATOM 2132 N N . PRO A 1 263 ? 22.150 -4.853 -58.050 1.00 41.28 263 PRO A N 1
ATOM 2133 C CA . PRO A 1 263 ? 23.350 -4.087 -57.667 1.00 41.28 263 PRO A CA 1
ATOM 2134 C C . PRO A 1 263 ? 24.206 -3.565 -58.842 1.00 41.28 263 PRO A C 1
ATOM 2136 O O . PRO A 1 263 ? 25.151 -2.814 -58.624 1.00 41.28 263 PRO A O 1
ATOM 2139 N N . ALA A 1 264 ? 23.864 -3.893 -60.091 1.00 39.88 264 ALA A N 1
ATOM 2140 C CA . ALA A 1 264 ? 24.480 -3.339 -61.294 1.00 39.88 264 ALA A CA 1
ATOM 2141 C C . ALA A 1 264 ? 24.156 -1.847 -61.577 1.00 39.88 264 ALA A C 1
ATOM 2143 O O . ALA A 1 264 ? 24.744 -1.287 -62.498 1.00 39.88 264 ALA A O 1
ATOM 2144 N N . TRP A 1 265 ? 23.255 -1.194 -60.825 1.00 38.50 265 TRP A N 1
ATOM 2145 C CA . TRP A 1 265 ? 22.789 0.183 -61.105 1.00 38.50 265 TRP A CA 1
ATOM 2146 C C . TRP A 1 265 ? 22.870 1.154 -59.911 1.00 38.50 265 TRP A C 1
ATOM 2148 O O . TRP A 1 265 ? 22.011 2.017 -59.753 1.00 38.50 265 TRP A O 1
ATOM 2158 N N . GLY A 1 266 ? 23.907 1.049 -59.072 1.00 40.22 266 GLY A N 1
ATOM 2159 C CA . GLY A 1 266 ? 24.206 2.094 -58.079 1.00 40.22 266 GLY A CA 1
ATOM 2160 C C . GLY A 1 266 ? 23.101 2.303 -57.038 1.00 40.22 266 GLY A C 1
ATOM 2161 O O . GLY A 1 266 ? 22.747 3.440 -56.730 1.00 40.22 266 GLY A O 1
ATOM 2162 N N . ALA A 1 267 ? 22.539 1.210 -56.515 1.00 41.09 267 ALA A N 1
ATOM 2163 C CA . ALA A 1 267 ? 21.601 1.271 -55.403 1.00 41.09 267 ALA A CA 1
ATOM 2164 C C . ALA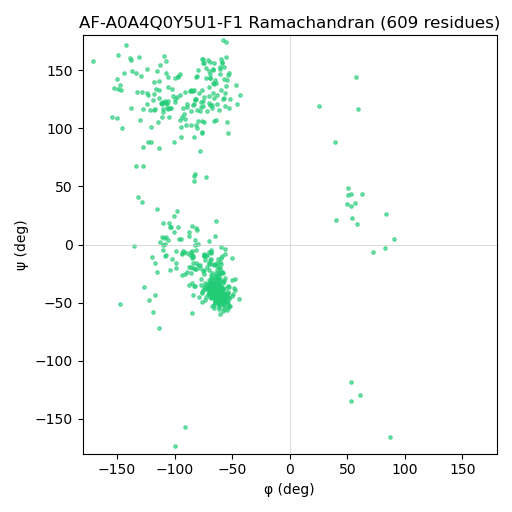 A 1 267 ? 22.269 1.961 -54.201 1.00 41.09 267 ALA A C 1
ATOM 2166 O O . ALA A 1 267 ? 23.348 1.558 -53.767 1.00 41.09 267 ALA A O 1
ATOM 2167 N N . SER A 1 268 ? 21.630 3.015 -53.689 1.00 45.31 268 SER A N 1
ATOM 2168 C CA . SER A 1 268 ? 22.023 3.704 -52.460 1.00 45.31 268 SER A CA 1
ATOM 2169 C C . SER A 1 268 ? 22.178 2.689 -51.330 1.00 45.31 268 SER A C 1
ATOM 2171 O O . SER A 1 268 ? 21.242 1.934 -51.069 1.00 45.31 268 SER A O 1
ATOM 2173 N N . ASP A 1 269 ? 23.341 2.676 -50.680 1.00 53.97 269 ASP A N 1
ATOM 2174 C CA . ASP A 1 269 ? 23.633 1.819 -49.533 1.00 53.97 269 ASP A CA 1
ATOM 2175 C C . ASP A 1 269 ? 22.561 2.022 -48.447 1.00 53.97 269 ASP A C 1
ATOM 2177 O O . ASP A 1 269 ? 22.499 3.056 -47.779 1.00 53.97 269 ASP A O 1
ATOM 2181 N N . TYR A 1 270 ? 21.664 1.040 -48.318 1.00 62.94 270 TYR A N 1
ATOM 2182 C CA . TYR A 1 270 ? 20.496 1.079 -47.431 1.00 62.94 270 TYR A CA 1
ATOM 2183 C C . TYR A 1 270 ? 20.879 1.189 -45.943 1.00 62.94 270 TYR A C 1
ATOM 2185 O O . TYR A 1 270 ? 20.032 1.520 -45.106 1.00 62.94 270 TYR A O 1
ATOM 2193 N N . ASN A 1 271 ? 22.163 0.981 -45.632 1.00 73.62 271 ASN A N 1
ATOM 2194 C CA . ASN A 1 271 ? 22.749 1.111 -44.305 1.00 73.62 271 ASN A CA 1
ATOM 2195 C C . ASN A 1 271 ? 23.220 2.531 -43.966 1.00 73.62 271 ASN A C 1
ATOM 2197 O O . ASN A 1 271 ? 23.838 2.705 -42.922 1.00 73.62 271 ASN A O 1
ATOM 2201 N N . GLN A 1 272 ? 22.941 3.545 -44.787 1.00 84.12 272 GLN A N 1
ATOM 2202 C CA . GLN A 1 272 ? 23.391 4.921 -44.550 1.00 84.12 272 GLN A CA 1
ATOM 2203 C C . GLN A 1 272 ? 22.254 5.840 -44.072 1.00 84.12 272 GLN A C 1
ATOM 2205 O O . GLN A 1 272 ? 21.107 5.725 -44.507 1.00 84.12 272 GLN A O 1
ATOM 2210 N N . MET A 1 273 ? 22.584 6.777 -43.186 1.00 88.50 273 MET A N 1
ATOM 2211 C CA . MET A 1 273 ? 21.796 7.951 -42.800 1.00 88.50 273 MET A CA 1
ATOM 2212 C C . MET A 1 273 ? 22.450 9.195 -43.392 1.00 88.50 273 MET A C 1
ATOM 2214 O O . MET A 1 273 ? 23.680 9.257 -43.475 1.00 88.50 273 MET A O 1
ATOM 2218 N N . SER A 1 274 ? 21.656 10.207 -43.754 1.00 89.31 274 SER A N 1
ATOM 2219 C CA . SER A 1 274 ? 22.237 11.503 -44.112 1.00 89.31 274 SER A CA 1
ATOM 2220 C C . SER A 1 274 ? 23.050 12.062 -42.937 1.00 89.31 274 SER A C 1
ATOM 2222 O O . SER A 1 274 ? 22.815 11.699 -41.781 1.00 89.31 274 SER A O 1
ATOM 2224 N N . TYR A 1 275 ? 24.007 12.953 -43.207 1.00 90.56 275 TYR A N 1
ATOM 2225 C CA . TYR A 1 275 ? 24.803 13.568 -42.141 1.00 90.56 275 TYR A CA 1
ATOM 2226 C C . TYR A 1 275 ? 23.928 14.226 -41.057 1.00 90.56 275 TYR A C 1
ATOM 2228 O O . TYR A 1 275 ? 24.193 14.053 -39.872 1.00 90.56 275 TYR A O 1
ATOM 2236 N N . GLN A 1 276 ? 22.859 14.934 -41.441 1.00 91.31 276 GLN A N 1
ATOM 2237 C CA . GLN A 1 276 ? 21.962 15.585 -40.477 1.00 91.31 276 GLN A CA 1
ATOM 2238 C C . GLN A 1 276 ? 21.169 14.564 -39.657 1.00 91.31 276 GLN A C 1
ATOM 2240 O O . GLN A 1 276 ? 21.152 14.659 -38.431 1.00 91.31 276 GLN A O 1
ATOM 2245 N N . ASP A 1 277 ? 20.596 13.553 -40.314 1.00 90.88 277 ASP A N 1
ATOM 2246 C CA . ASP A 1 277 ? 19.795 12.518 -39.647 1.00 90.88 277 ASP A CA 1
ATOM 2247 C C . ASP A 1 277 ? 20.648 11.683 -38.685 1.00 90.88 277 ASP A C 1
ATOM 2249 O O . ASP A 1 277 ? 20.234 11.375 -37.566 1.00 90.88 277 ASP A O 1
ATOM 2253 N N . GLY A 1 278 ? 21.871 11.337 -39.099 1.00 92.44 278 GLY A N 1
ATOM 2254 C CA . GLY A 1 278 ? 22.818 10.619 -38.256 1.00 92.44 278 GLY A CA 1
ATOM 2255 C C . GLY A 1 278 ? 23.308 11.474 -37.0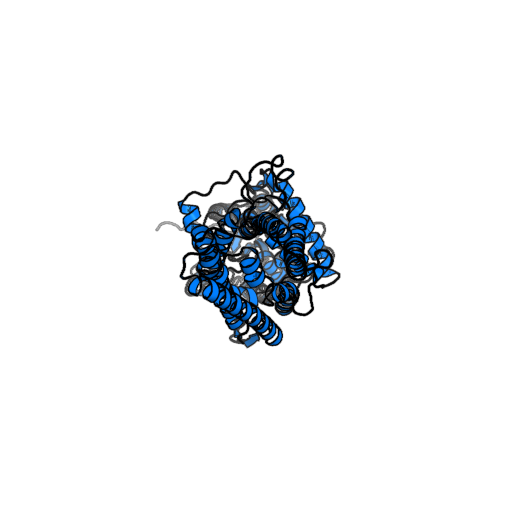90 1.00 92.44 278 GLY A C 1
ATOM 2256 O O . GLY A 1 278 ? 23.326 11.006 -35.952 1.00 92.44 278 GLY A O 1
ATOM 2257 N N . LEU A 1 279 ? 23.625 12.752 -37.323 1.00 94.00 279 LEU A N 1
ATOM 2258 C CA . LEU A 1 279 ? 24.011 13.669 -36.252 1.00 94.00 279 LEU A CA 1
ATOM 2259 C C . LEU A 1 279 ? 22.878 13.846 -35.231 1.00 94.00 279 LEU A C 1
ATOM 2261 O O . LEU A 1 279 ? 23.157 13.912 -34.031 1.00 94.00 279 LEU A O 1
ATOM 2265 N N . GLU A 1 280 ? 21.624 13.898 -35.685 1.00 94.88 280 GLU A N 1
ATOM 2266 C CA . GLU A 1 280 ? 20.439 13.925 -34.830 1.00 94.88 280 GLU A CA 1
ATOM 2267 C C . GLU A 1 280 ? 20.345 12.653 -33.978 1.00 94.88 280 GLU A C 1
ATOM 2269 O O . GLU A 1 280 ? 20.340 12.756 -32.751 1.00 94.88 280 GLU A O 1
ATOM 2274 N N . VAL A 1 281 ? 20.357 11.464 -34.595 1.00 93.94 281 VAL A N 1
ATOM 2275 C CA . VAL A 1 281 ? 20.253 10.170 -33.893 1.00 93.94 281 VAL A CA 1
ATOM 2276 C C . VAL A 1 281 ? 21.365 10.007 -32.854 1.00 93.94 281 VAL A C 1
ATOM 2278 O O . VAL A 1 281 ? 21.084 9.759 -31.679 1.00 93.94 281 VAL A O 1
ATOM 2281 N N . TYR A 1 282 ? 22.628 10.207 -33.243 1.00 96.12 282 TYR A N 1
ATOM 2282 C CA . TYR A 1 282 ? 23.771 10.040 -32.342 1.00 96.12 282 TYR A CA 1
ATOM 2283 C C . TYR A 1 282 ? 23.726 11.047 -31.185 1.00 96.12 282 TYR A C 1
ATOM 2285 O O . TYR A 1 282 ? 23.864 10.661 -30.021 1.00 96.12 282 TYR A O 1
ATOM 2293 N N . ASN A 1 283 ? 23.505 12.339 -31.467 1.00 95.88 283 ASN A N 1
ATOM 2294 C CA . ASN A 1 283 ? 23.434 13.347 -30.406 1.00 95.88 283 ASN A CA 1
ATOM 2295 C C . ASN A 1 283 ? 22.238 13.131 -29.486 1.00 95.88 283 ASN A C 1
ATOM 2297 O O . ASN A 1 283 ? 22.375 13.356 -28.283 1.00 95.88 283 ASN A O 1
ATOM 2301 N N . PHE A 1 284 ? 21.090 12.714 -30.019 1.00 97.12 284 PHE A N 1
ATOM 2302 C CA . PHE A 1 284 ? 19.914 12.415 -29.216 1.00 97.12 284 PHE A CA 1
ATOM 2303 C C . PHE A 1 284 ? 20.205 11.253 -28.260 1.00 97.12 284 PHE A C 1
ATOM 2305 O O . PHE A 1 284 ? 19.988 11.380 -27.054 1.00 97.12 284 PHE A O 1
ATOM 2312 N N . THR A 1 285 ? 20.792 10.158 -28.750 1.00 96.19 285 THR A N 1
ATOM 2313 C CA . THR A 1 285 ? 21.186 9.022 -27.905 1.00 96.19 285 THR A CA 1
ATOM 2314 C C . THR A 1 285 ? 22.175 9.429 -26.815 1.00 96.19 285 THR A C 1
ATOM 2316 O O . THR A 1 285 ? 21.935 9.139 -25.645 1.00 96.19 285 THR A O 1
ATOM 2319 N N . ILE A 1 286 ? 23.243 10.156 -27.164 1.00 97.62 286 ILE A N 1
ATOM 2320 C CA . ILE A 1 286 ? 24.283 10.576 -26.211 1.00 97.62 286 ILE A CA 1
ATOM 2321 C C . ILE A 1 286 ? 23.734 11.566 -25.174 1.00 97.62 286 ILE A C 1
ATOM 2323 O O . ILE A 1 286 ? 23.908 11.377 -23.972 1.00 97.62 286 ILE A O 1
ATOM 2327 N N . LYS A 1 287 ? 23.129 12.667 -25.637 1.00 96.88 287 LYS A N 1
ATOM 2328 C CA . LYS A 1 287 ? 22.823 13.844 -24.805 1.00 96.88 287 LYS A CA 1
ATOM 2329 C C . LYS A 1 287 ? 21.474 13.749 -24.100 1.00 96.88 287 LYS A C 1
ATOM 2331 O O . LYS A 1 287 ? 21.245 14.512 -23.166 1.00 96.88 287 LYS A O 1
ATOM 2336 N N . LYS A 1 288 ? 20.569 12.885 -24.570 1.00 96.50 288 LYS A N 1
ATOM 2337 C CA . LYS A 1 288 ? 19.221 12.722 -24.010 1.00 96.50 288 LYS A CA 1
ATOM 2338 C C . LYS A 1 288 ? 19.061 11.347 -23.379 1.00 96.50 288 LYS A C 1
ATOM 2340 O O . LYS A 1 288 ? 19.071 11.259 -22.158 1.00 96.50 288 LYS A O 1
ATOM 2345 N N . LEU A 1 289 ? 18.978 10.284 -24.181 1.00 94.25 289 LEU A N 1
ATOM 2346 C CA . LEU A 1 289 ? 18.631 8.946 -23.679 1.00 94.25 289 LEU A CA 1
ATOM 2347 C C . LEU A 1 289 ? 19.634 8.416 -22.649 1.00 94.25 289 LEU A C 1
ATOM 2349 O O . LEU A 1 289 ? 19.263 8.157 -21.507 1.00 94.25 289 LEU A O 1
ATOM 2353 N N . LEU A 1 290 ? 20.901 8.281 -23.042 1.00 96.69 290 LEU A N 1
ATOM 2354 C CA . LEU A 1 290 ? 21.925 7.677 -22.192 1.00 96.69 290 LEU A CA 1
ATOM 2355 C C . LEU A 1 290 ? 22.288 8.576 -21.008 1.00 96.69 290 LEU A C 1
ATOM 2357 O O . LEU A 1 290 ? 22.421 8.086 -19.893 1.00 96.69 290 LEU A O 1
ATOM 2361 N N . SER A 1 291 ? 22.368 9.894 -21.221 1.00 97.19 291 SER A N 1
ATOM 2362 C CA . SER A 1 291 ? 22.598 10.849 -20.129 1.00 97.19 291 SER A CA 1
ATOM 2363 C C . SER A 1 291 ? 21.497 10.786 -19.067 1.00 97.19 291 SER A C 1
ATOM 2365 O O . SER A 1 291 ? 21.806 10.727 -17.885 1.00 97.19 291 SER A O 1
ATOM 2367 N N . THR A 1 292 ? 20.220 10.762 -19.464 1.00 97.00 292 THR A N 1
ATOM 2368 C CA . THR A 1 292 ? 19.114 10.668 -18.498 1.00 97.00 292 THR A CA 1
ATOM 2369 C C . THR A 1 292 ? 19.065 9.303 -17.815 1.00 97.00 292 THR A C 1
ATOM 2371 O O . THR A 1 292 ? 18.737 9.236 -16.635 1.00 97.00 292 THR A O 1
ATOM 2374 N N . LEU A 1 293 ? 19.447 8.219 -18.500 1.00 95.12 293 LEU A N 1
ATOM 2375 C CA . LEU A 1 293 ? 19.580 6.912 -17.857 1.00 95.12 293 LEU A CA 1
ATOM 2376 C C . LEU A 1 293 ? 20.662 6.926 -16.761 1.00 95.12 293 LEU A C 1
ATOM 2378 O O . LEU A 1 293 ? 20.412 6.413 -15.674 1.00 95.12 293 LEU A O 1
ATOM 2382 N N . LYS A 1 294 ? 21.811 7.585 -16.987 1.00 97.19 294 LYS A N 1
ATOM 2383 C CA . LYS A 1 294 ? 22.824 7.800 -15.934 1.00 97.19 294 LYS A CA 1
ATOM 2384 C C . LYS A 1 294 ? 22.262 8.569 -14.738 1.00 97.19 294 LYS A C 1
ATOM 2386 O O . LYS A 1 294 ? 22.506 8.189 -13.595 1.00 97.19 294 LYS A O 1
ATOM 2391 N N . ASP A 1 295 ? 21.486 9.623 -14.993 1.00 97.56 295 ASP A N 1
ATOM 2392 C CA . ASP A 1 295 ? 20.856 10.410 -13.928 1.00 97.56 295 ASP A CA 1
ATOM 2393 C C . ASP A 1 295 ? 19.890 9.549 -13.088 1.00 97.56 295 ASP A C 1
ATOM 2395 O O . ASP A 1 295 ? 19.896 9.626 -11.859 1.00 97.56 295 ASP A O 1
ATOM 2399 N N . ILE A 1 296 ? 19.117 8.659 -13.727 1.00 96.38 296 ILE A N 1
ATOM 2400 C CA . ILE A 1 296 ? 18.254 7.682 -13.039 1.00 96.38 296 ILE A CA 1
ATOM 2401 C C . ILE A 1 296 ? 19.089 6.741 -12.158 1.00 96.38 296 ILE A C 1
ATOM 2403 O O . ILE A 1 296 ? 18.786 6.577 -10.976 1.00 96.38 296 ILE A O 1
ATOM 2407 N N . LEU A 1 297 ? 20.153 6.142 -12.704 1.00 96.69 297 LEU A N 1
ATOM 2408 C CA . LEU A 1 297 ? 21.036 5.223 -11.972 1.00 96.69 297 LEU A CA 1
ATOM 2409 C C . LEU A 1 297 ? 21.694 5.890 -10.754 1.00 96.69 297 LEU A C 1
ATOM 2411 O O . LEU A 1 297 ? 21.816 5.277 -9.686 1.00 96.69 297 LEU A O 1
ATOM 2415 N N . LEU A 1 298 ? 22.075 7.161 -10.887 1.00 96.81 298 LEU A N 1
ATOM 2416 C CA . LEU A 1 298 ? 22.641 7.952 -9.801 1.00 96.81 298 LEU A CA 1
ATOM 2417 C C . LEU A 1 298 ? 21.627 8.175 -8.671 1.00 96.81 298 LEU A C 1
ATOM 2419 O O . LEU A 1 298 ? 21.965 7.980 -7.501 1.00 96.81 298 LEU A O 1
ATOM 2423 N N . GLU A 1 299 ? 20.388 8.552 -8.993 1.00 97.25 299 GLU A N 1
ATOM 2424 C CA . GLU A 1 299 ? 19.336 8.728 -7.985 1.00 97.25 299 GLU A CA 1
ATOM 2425 C C . GLU A 1 299 ? 18.969 7.403 -7.298 1.00 97.25 299 GLU A C 1
ATOM 2427 O O . GLU A 1 299 ? 18.834 7.364 -6.074 1.00 97.25 299 GLU A O 1
ATOM 2432 N N . ILE A 1 300 ? 18.909 6.290 -8.040 1.00 95.19 300 ILE A N 1
ATOM 2433 C CA . ILE A 1 300 ? 18.709 4.956 -7.448 1.00 95.19 300 ILE A CA 1
ATOM 2434 C C . ILE A 1 300 ? 19.854 4.625 -6.480 1.00 95.19 300 ILE A C 1
ATOM 2436 O O . ILE A 1 300 ? 19.606 4.164 -5.367 1.00 95.19 300 ILE A O 1
ATOM 2440 N N . THR A 1 301 ? 21.106 4.911 -6.847 1.00 96.25 301 THR A N 1
ATOM 2441 C CA . THR A 1 301 ? 22.266 4.678 -5.969 1.00 96.25 301 THR A CA 1
ATOM 2442 C C . THR A 1 301 ? 22.169 5.472 -4.665 1.00 96.25 301 THR A C 1
ATOM 2444 O O . THR A 1 301 ? 22.480 4.938 -3.597 1.00 96.25 301 THR A O 1
ATOM 2447 N N . LYS A 1 302 ? 21.706 6.729 -4.719 1.00 96.00 302 LYS A N 1
ATOM 2448 C CA . LYS A 1 302 ? 21.465 7.552 -3.520 1.00 96.00 302 LYS A CA 1
ATOM 2449 C C . LYS A 1 302 ? 20.419 6.914 -2.606 1.00 96.00 302 LYS A C 1
ATOM 2451 O O . LYS A 1 302 ? 20.667 6.797 -1.407 1.00 96.00 302 LYS A O 1
ATOM 2456 N N . ILE A 1 303 ? 19.309 6.437 -3.173 1.00 95.06 303 ILE A N 1
ATOM 2457 C CA . ILE A 1 303 ? 18.256 5.735 -2.425 1.00 95.06 303 ILE A CA 1
ATOM 2458 C C . ILE A 1 303 ? 18.813 4.464 -1.774 1.00 95.06 303 ILE A C 1
ATOM 2460 O O . ILE A 1 303 ? 18.624 4.259 -0.576 1.00 95.06 303 ILE A O 1
ATOM 2464 N N . VAL A 1 304 ? 19.552 3.636 -2.522 1.00 95.50 304 VAL A N 1
ATOM 2465 C CA . VAL A 1 304 ? 20.160 2.409 -1.981 1.00 95.50 304 VAL A CA 1
ATOM 2466 C C . VAL A 1 304 ? 21.112 2.733 -0.833 1.00 95.50 304 VAL A C 1
ATOM 2468 O O . VAL A 1 304 ? 21.063 2.061 0.193 1.00 95.50 304 VAL A O 1
ATOM 2471 N N . ASN A 1 305 ? 21.949 3.770 -0.961 1.00 94.75 305 ASN A N 1
ATOM 2472 C CA . ASN A 1 305 ? 22.832 4.209 0.121 1.00 94.75 305 ASN A CA 1
ATOM 2473 C C . ASN A 1 305 ? 22.031 4.558 1.382 1.00 94.75 305 ASN A C 1
ATOM 2475 O O . ASN A 1 305 ? 22.250 3.928 2.414 1.00 94.75 305 ASN A O 1
ATOM 2479 N N . GLN A 1 306 ? 21.052 5.458 1.269 1.00 93.50 306 GLN A N 1
ATOM 2480 C CA . GLN A 1 306 ? 20.241 5.927 2.396 1.00 93.50 306 GLN A CA 1
ATOM 2481 C C . GLN A 1 306 ? 19.425 4.808 3.065 1.00 93.50 306 GLN A C 1
ATOM 2483 O O . GLN A 1 306 ? 19.218 4.819 4.281 1.00 93.50 306 GLN A O 1
ATOM 2488 N N . LEU A 1 307 ? 18.930 3.837 2.295 1.00 93.56 307 LEU A N 1
ATOM 2489 C CA . LEU A 1 307 ? 18.164 2.706 2.830 1.00 93.56 307 LEU A CA 1
ATOM 2490 C C . LEU A 1 307 ? 19.052 1.579 3.385 1.00 93.56 307 LEU A C 1
ATOM 2492 O O . LEU A 1 307 ? 18.590 0.794 4.215 1.00 93.56 307 LEU A O 1
ATOM 2496 N N . SER A 1 308 ? 20.321 1.511 2.974 1.00 94.88 308 SER A N 1
ATOM 2497 C CA . SER A 1 308 ? 21.306 0.553 3.502 1.00 94.88 308 SER A CA 1
ATOM 2498 C C . SER A 1 308 ? 21.987 0.999 4.801 1.00 94.88 308 SER A C 1
ATOM 2500 O O . SER A 1 308 ? 22.696 0.216 5.431 1.00 94.88 308 SER A O 1
ATOM 2502 N N . GLU A 1 309 ? 21.791 2.252 5.216 1.00 92.06 309 GLU A N 1
ATOM 2503 C CA . GLU A 1 309 ? 22.335 2.769 6.471 1.00 92.06 309 GLU A CA 1
ATOM 2504 C C . GLU A 1 309 ? 21.706 2.082 7.688 1.00 92.06 309 GLU A C 1
ATOM 2506 O O . GLU A 1 309 ? 20.490 1.877 7.759 1.00 92.06 309 GLU A O 1
ATOM 2511 N N . GLN A 1 310 ? 22.542 1.758 8.678 1.00 89.75 310 GLN A N 1
ATOM 2512 C CA . GLN A 1 310 ? 22.073 1.247 9.960 1.00 89.75 310 GLN A CA 1
ATOM 2513 C C . GLN A 1 310 ? 21.379 2.362 10.740 1.00 89.75 310 GLN A C 1
ATOM 2515 O O . GLN A 1 310 ? 21.987 3.385 11.056 1.00 89.75 310 GLN A O 1
ATOM 2520 N N . LYS A 1 311 ? 20.110 2.143 11.088 1.00 85.31 311 LYS A N 1
ATOM 2521 C CA . LYS A 1 311 ? 19.279 3.128 11.784 1.00 85.31 311 LYS A CA 1
ATOM 2522 C C . LYS A 1 311 ? 18.893 2.627 13.164 1.00 85.31 311 LYS A C 1
ATOM 2524 O O . LYS A 1 311 ? 18.765 1.424 13.391 1.00 85.31 311 LYS A O 1
ATOM 2529 N N . ILE A 1 312 ? 18.723 3.565 14.092 1.00 80.94 312 ILE A N 1
ATOM 2530 C CA . ILE A 1 312 ? 18.230 3.296 15.443 1.00 80.94 312 ILE A CA 1
ATOM 2531 C C . ILE A 1 312 ? 16.788 3.784 15.507 1.00 80.94 312 ILE A C 1
ATOM 2533 O O . ILE A 1 312 ? 16.535 4.981 15.394 1.00 80.94 312 ILE A O 1
ATOM 2537 N N . TYR A 1 313 ? 15.864 2.857 15.718 1.00 71.81 313 TYR A N 1
ATOM 2538 C CA . TYR A 1 313 ? 14.453 3.152 15.917 1.00 71.81 313 TYR A CA 1
ATOM 2539 C C . TYR A 1 313 ? 14.158 3.152 17.414 1.00 71.81 313 TYR A C 1
ATOM 2541 O O . TYR A 1 313 ? 14.495 2.203 18.129 1.00 71.81 313 TYR A O 1
ATOM 2549 N N . GLU A 1 314 ? 13.562 4.243 17.887 1.00 64.62 314 GLU A N 1
ATOM 2550 C CA . GLU A 1 314 ? 13.086 4.375 19.260 1.00 64.62 314 GLU A CA 1
ATOM 2551 C C . GLU A 1 314 ? 11.620 3.949 19.316 1.00 64.62 314 GLU A C 1
ATOM 2553 O O . GLU A 1 314 ? 10.761 4.583 18.703 1.00 64.62 314 GLU A O 1
ATOM 2558 N N . VAL A 1 315 ? 11.317 2.898 20.076 1.00 55.97 315 VAL A N 1
ATOM 2559 C CA . VAL A 1 315 ? 9.928 2.568 20.404 1.00 55.97 315 VAL A CA 1
ATOM 2560 C C . VAL A 1 315 ? 9.522 3.481 21.554 1.00 55.97 315 VAL A C 1
ATOM 2562 O O . VAL A 1 315 ? 9.934 3.295 22.702 1.00 55.97 315 VAL A O 1
ATOM 2565 N N . ASN A 1 316 ? 8.798 4.552 21.230 1.00 46.34 316 ASN A N 1
ATOM 2566 C CA . ASN A 1 316 ? 8.458 5.574 22.208 1.00 46.34 316 ASN A CA 1
ATOM 2567 C C . ASN A 1 316 ? 7.183 5.206 22.975 1.00 46.34 316 ASN A C 1
ATOM 2569 O O . ASN A 1 316 ? 6.071 5.399 22.495 1.00 46.34 316 ASN A O 1
ATOM 2573 N N . HIS A 1 317 ? 7.345 4.732 24.207 1.00 49.88 317 HIS A N 1
ATOM 2574 C CA . HIS A 1 317 ? 6.251 4.469 25.142 1.00 49.88 317 HIS A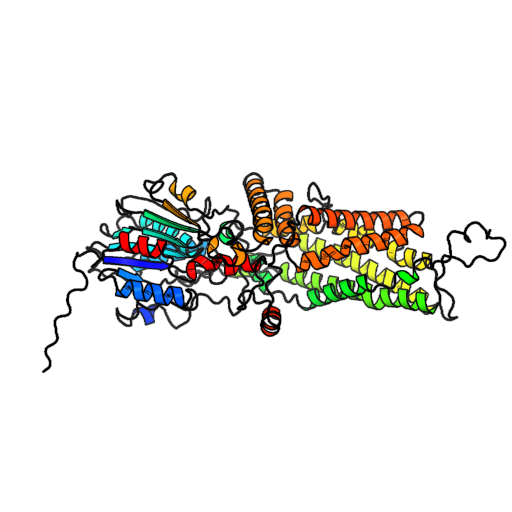 CA 1
ATOM 2575 C C . HIS A 1 317 ? 5.823 5.751 25.874 1.00 49.88 317 HIS A C 1
ATOM 2577 O O . HIS A 1 317 ? 5.851 5.797 27.107 1.00 49.88 317 HIS A O 1
ATOM 2583 N N . LYS A 1 318 ? 5.477 6.812 25.127 1.00 40.25 318 LYS A N 1
ATOM 2584 C CA . LYS A 1 318 ? 5.240 8.167 25.672 1.00 40.25 318 LYS A CA 1
ATOM 2585 C C . LYS A 1 318 ? 4.283 8.188 26.876 1.00 40.25 318 LYS A C 1
ATOM 2587 O O . LYS A 1 318 ? 4.522 8.961 27.800 1.00 40.25 318 LYS A O 1
ATOM 2592 N N . ASP A 1 319 ? 3.333 7.251 26.942 1.00 45.81 319 ASP A N 1
ATOM 2593 C CA . ASP A 1 319 ? 2.319 7.190 28.004 1.00 45.81 319 ASP A CA 1
ATOM 2594 C C . ASP A 1 319 ? 2.469 6.013 28.994 1.00 45.81 319 ASP A C 1
ATOM 2596 O O . ASP A 1 319 ? 1.718 5.912 29.961 1.00 45.81 319 ASP A O 1
ATOM 2600 N N . LEU A 1 320 ? 3.476 5.142 28.834 1.00 42.81 320 LEU A N 1
ATOM 2601 C CA . LEU A 1 320 ? 3.772 4.050 29.775 1.00 42.81 320 LEU A CA 1
ATOM 2602 C C . LEU A 1 320 ? 5.242 4.103 30.205 1.00 42.81 320 LEU A C 1
ATOM 2604 O O . LEU A 1 320 ? 6.094 3.408 29.667 1.00 42.81 320 LEU A O 1
ATOM 2608 N N . LYS A 1 321 ? 5.533 4.934 31.214 1.00 46.09 321 LYS A N 1
ATOM 2609 C CA . LYS A 1 321 ? 6.789 4.958 31.995 1.00 46.09 321 LYS A CA 1
ATOM 2610 C C . LYS A 1 321 ? 8.086 4.733 31.187 1.00 46.09 321 LYS A C 1
ATOM 2612 O O . LYS A 1 321 ? 8.625 3.635 31.195 1.00 46.09 321 LYS A O 1
ATOM 2617 N N . LYS A 1 322 ? 8.664 5.820 30.654 1.00 44.19 322 LYS A N 1
ATOM 2618 C CA . LYS A 1 322 ? 10.117 6.129 30.517 1.00 44.19 322 LYS A CA 1
ATOM 2619 C C . LYS A 1 322 ? 11.107 5.012 30.111 1.00 44.19 322 LYS A C 1
ATOM 2621 O O . LYS A 1 322 ? 12.303 5.160 30.364 1.00 44.19 322 LYS A O 1
ATOM 2626 N N . LYS A 1 323 ? 10.688 3.916 29.488 1.00 45.44 323 LYS A N 1
ATOM 2627 C CA . LYS A 1 323 ? 11.609 2.918 28.945 1.00 45.44 323 LYS A CA 1
ATOM 2628 C C . LYS A 1 323 ? 11.619 3.103 27.439 1.00 45.44 323 LYS A C 1
ATOM 2630 O O . LYS A 1 323 ? 10.598 2.897 26.808 1.00 45.44 323 LYS A O 1
ATOM 2635 N N . ILE A 1 324 ? 12.726 3.595 26.893 1.00 56.00 324 ILE A N 1
ATOM 2636 C CA . ILE A 1 324 ? 12.920 3.709 25.446 1.00 56.00 324 ILE A CA 1
ATOM 2637 C C . ILE A 1 324 ? 13.677 2.456 25.029 1.00 56.00 324 ILE A C 1
ATOM 2639 O O . ILE A 1 324 ? 14.865 2.330 25.333 1.00 56.00 324 ILE A O 1
ATOM 2643 N N . ASP A 1 325 ? 12.995 1.538 24.353 1.00 58.25 325 ASP A N 1
ATOM 2644 C CA . ASP A 1 325 ? 13.665 0.409 23.722 1.00 58.25 325 ASP A CA 1
ATOM 2645 C C . ASP A 1 325 ? 14.205 0.879 22.362 1.00 58.25 325 ASP A C 1
ATOM 2647 O O . ASP A 1 325 ? 13.465 1.373 21.507 1.00 58.25 325 ASP A O 1
ATOM 2651 N N . LYS A 1 326 ? 15.527 0.777 22.185 1.00 68.69 326 LYS A N 1
ATOM 2652 C CA . LYS A 1 326 ? 16.226 1.131 20.944 1.00 68.69 326 LYS A CA 1
ATOM 2653 C C . LYS A 1 326 ? 16.509 -0.136 20.153 1.00 68.69 326 LYS A C 1
ATOM 2655 O O . LYS A 1 326 ? 17.188 -1.028 20.660 1.00 68.69 326 LYS A O 1
ATOM 2660 N N . LYS A 1 327 ? 16.027 -0.207 18.914 1.00 72.25 327 LYS A N 1
ATOM 2661 C CA . LYS A 1 327 ? 16.320 -1.313 17.994 1.00 72.25 327 LYS A CA 1
ATOM 2662 C C . LYS A 1 327 ? 17.142 -0.806 16.817 1.00 72.25 327 LYS A C 1
ATOM 2664 O O . LYS A 1 327 ? 16.818 0.222 16.231 1.00 72.25 327 LYS A O 1
ATOM 2669 N N . GLN A 1 328 ? 18.212 -1.524 16.490 1.00 81.88 328 GLN A N 1
ATOM 2670 C CA . GLN A 1 328 ? 18.959 -1.295 15.256 1.00 81.88 328 GLN A CA 1
ATOM 2671 C C . GLN A 1 328 ? 18.276 -2.049 14.117 1.00 81.88 328 GLN A C 1
ATOM 2673 O O . GLN A 1 328 ? 17.963 -3.226 14.279 1.00 81.88 328 GLN A O 1
ATOM 2678 N N . HIS A 1 329 ? 18.051 -1.384 12.986 1.00 84.94 329 HIS A N 1
ATOM 2679 C CA . HIS A 1 329 ? 17.453 -1.999 11.800 1.00 84.94 329 HIS A CA 1
ATOM 2680 C C . HIS A 1 329 ? 17.961 -1.318 10.522 1.00 84.94 329 HIS A C 1
ATOM 2682 O O . HIS A 1 329 ? 18.169 -0.103 10.493 1.00 84.94 329 HIS A O 1
ATOM 2688 N N . THR A 1 330 ? 18.173 -2.105 9.472 1.00 91.06 330 THR A N 1
ATOM 2689 C CA . THR A 1 330 ? 18.515 -1.657 8.110 1.00 91.06 330 THR A CA 1
ATOM 2690 C C . THR A 1 330 ? 17.364 -2.009 7.183 1.00 91.06 330 THR A C 1
ATOM 2692 O O . THR A 1 330 ? 16.809 -3.097 7.311 1.00 91.06 330 THR A O 1
ATOM 2695 N N . ILE A 1 331 ? 17.018 -1.129 6.239 1.00 92.81 331 ILE A N 1
ATOM 2696 C CA . ILE A 1 331 ? 15.938 -1.412 5.281 1.00 92.81 331 ILE A CA 1
ATOM 2697 C C . ILE A 1 331 ? 16.430 -2.339 4.172 1.00 92.81 331 ILE A C 1
ATOM 2699 O O . ILE A 1 331 ? 15.756 -3.308 3.836 1.00 92.81 331 ILE A O 1
ATOM 2703 N N . ILE A 1 332 ? 17.615 -2.058 3.628 1.00 95.00 332 ILE A N 1
ATOM 2704 C CA . ILE A 1 332 ? 18.292 -2.924 2.661 1.00 95.00 332 ILE A CA 1
ATOM 2705 C C . ILE A 1 332 ? 19.516 -3.520 3.348 1.00 95.00 332 ILE A C 1
ATOM 2707 O O . ILE A 1 332 ? 20.373 -2.785 3.840 1.00 95.00 332 ILE A O 1
ATOM 2711 N N . GLU A 1 333 ? 19.604 -4.846 3.388 1.00 94.12 333 GLU A N 1
ATOM 2712 C CA . GLU A 1 333 ? 20.762 -5.535 3.952 1.00 94.12 333 GLU A CA 1
ATOM 2713 C C . GLU A 1 333 ? 22.033 -5.290 3.121 1.00 94.12 333 GLU A C 1
ATOM 2715 O O . GLU A 1 333 ? 21.991 -4.975 1.929 1.00 94.12 333 GLU A O 1
ATOM 2720 N N . ALA A 1 334 ? 23.201 -5.425 3.756 1.00 93.88 334 ALA A N 1
ATOM 2721 C CA . ALA A 1 334 ? 24.483 -5.084 3.138 1.00 93.88 334 ALA A CA 1
ATOM 2722 C C . ALA A 1 334 ? 24.774 -5.895 1.861 1.00 93.88 334 ALA A C 1
ATOM 2724 O O . ALA A 1 334 ? 25.362 -5.363 0.916 1.00 93.88 334 ALA A O 1
ATOM 2725 N N . THR A 1 335 ? 24.358 -7.165 1.824 1.00 94.00 335 THR A N 1
ATOM 2726 C CA . THR A 1 335 ? 24.528 -8.052 0.665 1.00 94.00 335 THR A CA 1
ATOM 2727 C C . THR A 1 335 ? 23.697 -7.561 -0.519 1.00 94.00 335 THR A C 1
ATOM 2729 O O . THR A 1 335 ? 24.238 -7.326 -1.598 1.00 94.00 335 THR A O 1
ATOM 2732 N N . GLU A 1 336 ? 22.406 -7.318 -0.310 1.00 95.19 336 GLU A N 1
ATOM 2733 C CA . GLU A 1 336 ? 21.469 -6.816 -1.315 1.00 95.19 336 GLU A CA 1
ATOM 2734 C C . GLU A 1 336 ? 21.879 -5.421 -1.803 1.00 95.19 336 GLU A C 1
ATOM 2736 O O . GLU A 1 336 ? 21.910 -5.171 -3.008 1.00 95.19 336 GLU A O 1
ATOM 2741 N N . ALA A 1 337 ? 22.296 -4.530 -0.897 1.00 96.06 337 ALA A N 1
ATOM 2742 C CA . ALA A 1 337 ? 22.802 -3.207 -1.252 1.00 96.06 337 ALA A CA 1
ATOM 2743 C C . ALA A 1 337 ? 24.077 -3.286 -2.107 1.00 96.06 337 ALA A C 1
ATOM 2745 O O . ALA A 1 337 ? 24.230 -2.522 -3.062 1.00 96.06 337 ALA A O 1
ATOM 2746 N N . LYS A 1 338 ? 24.998 -4.205 -1.787 1.00 95.19 338 LYS A N 1
ATOM 2747 C CA . LYS A 1 338 ? 26.207 -4.447 -2.586 1.00 95.19 338 LYS A CA 1
ATOM 2748 C C . LYS A 1 338 ? 25.849 -4.964 -3.978 1.00 95.19 338 LYS A C 1
ATOM 2750 O O . LYS A 1 338 ? 26.408 -4.464 -4.952 1.00 95.19 338 LYS A O 1
ATOM 2755 N N . ASN A 1 339 ? 24.922 -5.916 -4.073 1.00 93.62 339 ASN A N 1
ATOM 2756 C CA . ASN A 1 339 ? 24.486 -6.480 -5.348 1.00 93.62 339 ASN A CA 1
ATOM 2757 C C . ASN A 1 339 ? 23.841 -5.406 -6.235 1.00 93.62 339 ASN A C 1
ATOM 2759 O O . ASN A 1 339 ? 24.269 -5.236 -7.373 1.00 93.62 339 ASN A O 1
ATOM 2763 N N . LEU A 1 340 ? 22.915 -4.604 -5.692 1.00 95.38 340 LEU A N 1
ATOM 2764 C CA . LEU A 1 340 ? 22.306 -3.479 -6.414 1.00 95.38 340 LEU A CA 1
ATOM 2765 C C . LEU A 1 340 ? 23.359 -2.497 -6.938 1.00 95.38 340 LEU A C 1
ATOM 2767 O O . LEU A 1 340 ? 23.348 -2.154 -8.116 1.00 95.38 340 LEU A O 1
ATOM 2771 N N . LYS A 1 341 ? 24.308 -2.076 -6.091 1.00 95.56 341 LYS A N 1
ATOM 2772 C CA . LYS A 1 341 ? 25.379 -1.151 -6.501 1.00 95.56 341 LYS A CA 1
ATOM 2773 C C . LYS A 1 341 ? 26.282 -1.761 -7.570 1.00 95.56 341 LYS A C 1
ATOM 2775 O O . LYS A 1 341 ? 26.691 -1.056 -8.484 1.00 95.56 341 LYS A O 1
ATOM 2780 N N . SER A 1 342 ? 26.584 -3.055 -7.472 1.00 94.25 342 SER A N 1
ATOM 2781 C CA . SER A 1 342 ? 27.393 -3.755 -8.472 1.00 94.25 342 SER A CA 1
ATOM 2782 C C . SER A 1 342 ? 26.722 -3.739 -9.846 1.00 94.25 342 SER A C 1
ATOM 2784 O O . SER A 1 342 ? 27.385 -3.413 -10.826 1.00 94.25 342 SER A O 1
ATOM 2786 N N . PHE A 1 343 ? 25.417 -4.021 -9.916 1.00 93.69 343 PHE A N 1
ATOM 2787 C CA . PHE A 1 343 ? 24.669 -3.956 -11.175 1.00 93.69 343 PHE A CA 1
ATOM 2788 C C . PHE A 1 343 ? 24.560 -2.542 -11.722 1.00 93.69 343 PHE A C 1
ATOM 2790 O O . PHE A 1 343 ? 24.818 -2.326 -12.903 1.00 93.69 343 PHE A O 1
ATOM 2797 N N . ILE A 1 344 ? 24.232 -1.571 -10.867 1.00 95.44 344 ILE A N 1
ATOM 2798 C CA . ILE A 1 344 ? 24.145 -0.169 -11.281 1.00 95.44 344 ILE A CA 1
ATOM 2799 C C . ILE A 1 344 ? 25.481 0.295 -11.876 1.00 95.44 344 ILE A C 1
ATOM 2801 O O . ILE A 1 344 ? 25.490 0.908 -12.939 1.00 95.44 344 ILE A O 1
ATOM 2805 N N . ASN A 1 345 ? 26.605 -0.056 -11.246 1.00 96.38 345 ASN A N 1
ATOM 2806 C CA . ASN A 1 345 ? 27.936 0.282 -11.750 1.00 96.38 345 ASN A CA 1
ATOM 2807 C C . ASN A 1 345 ? 28.268 -0.419 -13.077 1.00 96.38 345 ASN A C 1
ATOM 2809 O O . ASN A 1 345 ? 28.928 0.181 -13.922 1.00 96.38 345 ASN A O 1
ATOM 2813 N N . ALA A 1 346 ? 27.835 -1.669 -13.267 1.00 96.19 346 ALA A N 1
ATOM 2814 C CA . ALA A 1 346 ? 28.046 -2.400 -14.517 1.00 96.19 346 ALA A CA 1
ATOM 2815 C C . ALA A 1 346 ? 27.284 -1.743 -15.682 1.00 96.19 346 ALA A C 1
ATOM 2817 O O . ALA A 1 346 ? 27.873 -1.450 -16.720 1.00 96.19 346 ALA A O 1
ATOM 2818 N N . ILE A 1 347 ? 26.007 -1.410 -15.460 1.00 96.12 347 ILE A N 1
ATOM 2819 C CA . ILE A 1 347 ? 25.172 -0.693 -16.432 1.00 96.12 347 ILE A CA 1
ATOM 2820 C C . ILE A 1 347 ? 25.752 0.704 -16.718 1.00 96.12 347 ILE A C 1
ATOM 2822 O O . ILE A 1 347 ? 25.833 1.102 -17.880 1.00 96.12 347 ILE A O 1
ATOM 2826 N N . ASP A 1 348 ? 26.193 1.448 -15.696 1.00 97.38 348 ASP A N 1
ATOM 2827 C CA . ASP A 1 348 ? 26.798 2.775 -15.889 1.00 97.38 348 ASP A CA 1
ATOM 2828 C C . ASP A 1 348 ? 28.080 2.707 -16.737 1.00 97.38 348 ASP A C 1
ATOM 2830 O O . ASP A 1 348 ? 28.281 3.532 -17.632 1.00 97.38 348 ASP A O 1
ATOM 2834 N N . ALA A 1 349 ? 28.915 1.686 -16.514 1.00 97.75 349 ALA A N 1
ATOM 2835 C CA . ALA A 1 349 ? 30.136 1.465 -17.283 1.00 97.75 349 ALA A CA 1
ATOM 2836 C C . ALA A 1 349 ? 29.852 1.151 -18.763 1.00 97.75 349 ALA A C 1
ATOM 2838 O O . ALA A 1 349 ? 30.551 1.667 -19.644 1.00 97.75 349 ALA A O 1
ATOM 2839 N N . ASP A 1 350 ? 28.819 0.355 -19.055 1.00 97.88 350 ASP A N 1
ATOM 2840 C CA . ASP A 1 350 ? 28.385 0.110 -20.432 1.00 97.88 350 ASP A CA 1
ATOM 2841 C C . ASP A 1 350 ? 27.864 1.384 -21.097 1.00 97.88 350 ASP A C 1
ATOM 2843 O O . ASP A 1 350 ? 28.226 1.678 -22.238 1.00 97.88 350 ASP A O 1
ATOM 2847 N N . ILE A 1 351 ? 27.062 2.177 -20.381 1.00 97.81 351 ILE A N 1
ATOM 2848 C CA . ILE A 1 351 ? 26.560 3.459 -20.883 1.00 97.81 351 ILE A CA 1
ATOM 2849 C C . ILE A 1 351 ? 27.725 4.400 -21.218 1.00 97.81 351 ILE A C 1
ATOM 2851 O O . ILE A 1 351 ? 27.733 5.009 -22.291 1.00 97.81 351 ILE A O 1
ATOM 2855 N N . ASP A 1 352 ? 28.735 4.494 -20.350 1.00 97.88 352 ASP A N 1
ATOM 2856 C CA . ASP A 1 352 ? 29.925 5.312 -20.598 1.00 97.88 352 ASP A CA 1
ATOM 2857 C C . ASP A 1 352 ? 30.717 4.840 -21.815 1.00 97.88 352 ASP A C 1
ATOM 2859 O O . ASP A 1 352 ? 31.204 5.667 -22.597 1.00 97.88 352 ASP A O 1
ATOM 2863 N N . LYS A 1 353 ? 30.820 3.520 -22.014 1.00 97.94 353 LYS A N 1
ATOM 2864 C CA . LYS A 1 353 ? 31.424 2.957 -23.221 1.00 97.94 353 LYS A CA 1
ATOM 2865 C C . LYS A 1 353 ? 30.646 3.376 -24.466 1.00 97.94 353 LYS A C 1
ATOM 2867 O O . LYS A 1 353 ? 31.251 3.941 -25.374 1.00 97.94 353 LYS A O 1
ATOM 2872 N N . ILE A 1 354 ? 29.327 3.180 -24.485 1.00 98.06 354 ILE A N 1
ATOM 2873 C CA . ILE A 1 354 ? 28.481 3.543 -25.631 1.00 98.06 354 ILE A CA 1
ATOM 2874 C C . ILE A 1 354 ? 28.601 5.041 -25.933 1.00 98.06 354 ILE A C 1
ATOM 2876 O O . ILE A 1 354 ? 28.821 5.430 -27.079 1.00 98.06 354 ILE A O 1
ATOM 2880 N N . ILE A 1 355 ? 28.509 5.900 -24.913 1.00 98.12 355 ILE A N 1
ATOM 2881 C CA . ILE A 1 355 ? 28.646 7.353 -25.074 1.00 98.12 355 ILE A CA 1
ATOM 2882 C C . ILE A 1 355 ? 29.997 7.711 -25.699 1.00 98.12 355 ILE A C 1
ATOM 2884 O O . ILE A 1 355 ? 30.048 8.554 -26.598 1.00 98.12 355 ILE A O 1
ATOM 2888 N N . ARG A 1 356 ? 31.093 7.120 -25.212 1.00 98.06 356 ARG A N 1
ATOM 2889 C CA . ARG A 1 356 ? 32.442 7.378 -25.726 1.00 98.06 356 ARG A CA 1
ATOM 2890 C C . ARG A 1 356 ? 32.564 6.967 -27.190 1.00 98.06 356 ARG A C 1
ATOM 2892 O O . ARG A 1 356 ? 33.066 7.759 -27.986 1.00 98.06 356 ARG A O 1
ATOM 2899 N N . ASP A 1 357 ? 32.079 5.782 -27.538 1.00 97.81 357 ASP A N 1
ATOM 2900 C CA . ASP A 1 357 ? 32.233 5.231 -28.881 1.00 97.81 357 ASP A CA 1
ATOM 2901 C C . ASP A 1 357 ? 31.368 6.011 -29.893 1.00 97.81 357 ASP A C 1
ATOM 2903 O O . ASP A 1 357 ? 31.860 6.436 -30.939 1.00 97.81 357 ASP A O 1
ATOM 2907 N N . LEU A 1 358 ? 30.122 6.357 -29.536 1.00 97.38 358 LEU A N 1
ATOM 2908 C CA . LEU A 1 358 ? 29.271 7.224 -30.362 1.00 97.38 358 LEU A CA 1
ATOM 2909 C C . LEU A 1 358 ? 29.869 8.633 -30.539 1.00 97.38 358 LEU A C 1
ATOM 2911 O O . LEU A 1 358 ? 29.822 9.195 -31.635 1.00 97.38 358 LEU A O 1
ATOM 2915 N N . LYS A 1 359 ? 30.454 9.221 -29.483 1.00 97.12 359 LYS A N 1
ATOM 2916 C CA . LYS A 1 359 ? 31.144 10.522 -29.574 1.00 97.12 359 LYS A CA 1
ATOM 2917 C C . LYS A 1 359 ? 32.344 10.464 -30.515 1.00 97.12 359 LYS A C 1
ATOM 2919 O O . LYS A 1 359 ? 32.575 11.440 -31.229 1.00 97.12 359 LYS A O 1
ATOM 2924 N N . ALA A 1 360 ? 33.089 9.358 -30.527 1.00 96.81 360 ALA A N 1
ATOM 2925 C CA . ALA A 1 360 ? 34.221 9.181 -31.429 1.00 96.81 360 ALA A CA 1
ATOM 2926 C C . ALA A 1 360 ? 33.766 9.204 -32.896 1.00 96.81 360 ALA A C 1
ATOM 2928 O O . ALA A 1 360 ? 34.350 9.940 -33.688 1.00 96.81 360 ALA A O 1
ATOM 2929 N N . VAL A 1 361 ? 32.672 8.510 -33.237 1.00 95.44 361 VAL A N 1
ATOM 2930 C CA . VAL A 1 361 ? 32.098 8.540 -34.597 1.00 95.44 361 VAL A CA 1
ATOM 2931 C C . VAL A 1 361 ? 31.689 9.958 -34.999 1.00 95.44 361 VAL A C 1
ATOM 2933 O O . VAL A 1 361 ? 32.090 10.441 -36.054 1.00 95.44 361 VAL A O 1
ATOM 2936 N N . VAL A 1 362 ? 30.952 10.668 -34.137 1.00 94.69 362 VAL A N 1
ATOM 2937 C CA . VAL A 1 362 ? 30.532 12.057 -34.407 1.00 94.69 362 VAL A CA 1
ATOM 2938 C C . VAL A 1 362 ? 31.732 12.991 -34.591 1.00 94.69 362 VAL A C 1
ATOM 2940 O O . VAL A 1 362 ? 31.696 13.868 -35.448 1.00 94.69 362 VAL A O 1
ATOM 2943 N N . THR A 1 363 ? 32.793 12.811 -33.802 1.00 93.75 363 THR A N 1
ATOM 2944 C CA . THR A 1 363 ? 33.983 13.679 -33.836 1.00 93.75 363 THR A CA 1
ATOM 2945 C C . THR A 1 363 ? 34.856 13.408 -35.060 1.00 93.75 363 THR A C 1
ATOM 2947 O O . THR A 1 363 ? 35.411 14.343 -35.629 1.00 93.75 363 THR A O 1
ATOM 2950 N N . ASN A 1 364 ? 34.958 12.145 -35.480 1.00 91.69 364 ASN A N 1
ATOM 2951 C CA . ASN A 1 364 ? 35.776 11.738 -36.622 1.00 91.69 364 ASN A CA 1
ATOM 2952 C C . ASN A 1 364 ? 35.075 11.965 -37.971 1.00 91.69 364 ASN A C 1
ATOM 2954 O O . ASN A 1 364 ? 35.742 11.981 -39.001 1.00 91.69 364 ASN A O 1
ATOM 2958 N N . ASN A 1 365 ? 33.754 12.168 -37.989 1.00 88.88 365 ASN A N 1
ATOM 2959 C CA . ASN A 1 365 ? 33.000 12.478 -39.204 1.00 88.88 365 ASN A CA 1
ATOM 2960 C C . ASN A 1 365 ? 33.083 13.981 -39.562 1.00 88.88 365 ASN A C 1
ATOM 2962 O O . ASN A 1 365 ? 32.080 14.700 -39.578 1.00 88.88 365 ASN A O 1
ATOM 2966 N N . THR A 1 366 ? 34.305 14.472 -39.803 1.00 78.00 366 THR A N 1
ATOM 2967 C CA . THR A 1 366 ? 34.600 15.894 -40.071 1.00 78.00 366 THR A CA 1
ATOM 2968 C C . THR A 1 366 ? 34.191 16.355 -41.468 1.00 78.00 366 THR A C 1
ATOM 2970 O O . THR A 1 366 ? 33.897 17.533 -41.657 1.00 78.00 366 THR A O 1
ATOM 2973 N N . ASP A 1 367 ? 34.120 15.433 -42.429 1.00 79.06 367 ASP A N 1
ATOM 2974 C CA . ASP A 1 367 ? 33.863 15.733 -43.846 1.00 79.06 367 ASP A CA 1
ATOM 2975 C C . ASP A 1 367 ? 32.365 15.793 -44.188 1.00 79.06 367 ASP A C 1
ATOM 2977 O O . ASP A 1 367 ? 31.987 15.835 -45.357 1.00 79.06 367 ASP A O 1
ATOM 2981 N N . GLN A 1 368 ? 31.498 15.790 -43.169 1.00 81.38 368 GLN A N 1
ATOM 2982 C CA . GLN A 1 368 ? 30.038 15.756 -43.311 1.00 81.38 368 GLN A CA 1
ATOM 2983 C C . GLN A 1 368 ? 29.535 14.555 -44.128 1.00 81.38 368 GLN A C 1
ATOM 2985 O O . GLN A 1 368 ? 28.562 14.648 -44.879 1.00 81.38 368 GLN A O 1
ATOM 2990 N N . SER A 1 369 ? 30.210 13.414 -43.986 1.00 82.50 369 SER A N 1
ATOM 2991 C CA . SER A 1 369 ? 29.838 12.174 -44.663 1.00 82.50 369 SER A CA 1
ATOM 2992 C C . SER A 1 369 ? 28.613 11.519 -44.012 1.00 82.50 369 SER A C 1
ATOM 2994 O O . SER A 1 369 ? 28.266 11.802 -42.863 1.00 82.50 369 SER A O 1
ATOM 2996 N N . ASN A 1 370 ? 27.932 10.641 -44.747 1.00 86.94 370 ASN A N 1
ATOM 2997 C CA . ASN A 1 370 ? 26.795 9.882 -44.224 1.00 86.94 370 ASN A CA 1
ATOM 2998 C C . ASN A 1 370 ? 27.201 8.998 -43.029 1.00 86.94 370 ASN A C 1
ATOM 3000 O O . ASN A 1 370 ? 28.344 8.560 -42.930 1.00 86.94 370 ASN A O 1
ATOM 3004 N N . PHE A 1 371 ? 26.257 8.734 -42.123 1.00 90.00 371 PHE A N 1
ATOM 3005 C CA . PHE A 1 371 ? 26.473 7.855 -40.968 1.00 90.00 371 PHE A CA 1
ATOM 3006 C C . PHE A 1 371 ? 25.967 6.440 -41.249 1.00 90.00 371 PHE A C 1
ATOM 3008 O O . PHE A 1 371 ? 24.903 6.269 -41.839 1.00 90.00 371 PHE A O 1
ATOM 3015 N N . SER A 1 372 ? 26.656 5.419 -40.740 1.00 88.69 372 SER A N 1
ATOM 3016 C CA . SER A 1 372 ? 26.202 4.031 -40.857 1.00 88.69 372 SER A CA 1
ATOM 3017 C C . SER A 1 372 ? 25.161 3.676 -39.786 1.00 88.69 372 SER A C 1
ATOM 3019 O O . SER A 1 372 ? 25.411 3.768 -38.584 1.00 88.69 372 SER A O 1
ATOM 3021 N N . LYS A 1 373 ? 23.985 3.205 -40.219 1.00 86.44 373 LYS A N 1
ATOM 3022 C CA . LYS A 1 373 ? 22.932 2.633 -39.361 1.00 86.44 373 LYS A CA 1
ATOM 3023 C C . LYS A 1 373 ? 23.424 1.388 -38.634 1.00 86.44 373 LYS A C 1
ATOM 3025 O O . LYS A 1 373 ? 23.154 1.219 -37.449 1.00 86.44 373 LYS A O 1
ATOM 3030 N N . LEU A 1 374 ? 24.145 0.518 -39.343 1.00 85.81 374 LEU A N 1
ATOM 3031 C CA . LEU A 1 374 ? 24.666 -0.722 -38.774 1.00 85.81 374 LEU A CA 1
ATOM 3032 C C . LEU A 1 374 ? 25.738 -0.431 -37.721 1.00 85.81 374 LEU A C 1
ATOM 3034 O O . LEU A 1 374 ? 25.713 -1.039 -36.659 1.00 85.81 374 LEU A O 1
ATOM 3038 N N . GLU A 1 375 ? 26.636 0.522 -37.985 1.00 90.69 375 GLU A N 1
ATOM 3039 C CA . GLU A 1 375 ? 27.643 0.955 -37.010 1.00 90.69 375 GLU A CA 1
ATOM 3040 C C . GLU A 1 375 ? 26.975 1.521 -35.753 1.00 90.69 375 GLU A C 1
ATOM 3042 O O . GLU A 1 375 ? 27.298 1.091 -34.650 1.00 90.69 375 GLU A O 1
ATOM 3047 N N . TYR A 1 376 ? 25.973 2.395 -35.903 1.00 92.50 376 TYR A N 1
ATOM 3048 C CA . TYR A 1 376 ? 25.182 2.888 -34.773 1.00 92.50 376 TYR A CA 1
ATOM 3049 C C . TYR A 1 376 ? 24.589 1.743 -33.933 1.00 92.50 376 TYR A C 1
ATOM 3051 O O . TYR A 1 376 ? 24.783 1.701 -32.718 1.00 92.50 376 TYR A O 1
ATOM 3059 N N . LEU A 1 377 ? 23.899 0.789 -34.570 1.00 90.19 377 LEU A N 1
ATOM 3060 C CA . LEU A 1 377 ? 23.279 -0.341 -33.868 1.00 90.19 377 LEU A CA 1
ATOM 3061 C C . LEU A 1 377 ? 24.320 -1.248 -33.197 1.00 90.19 377 LEU A C 1
ATOM 3063 O O . LEU A 1 377 ? 24.093 -1.712 -32.079 1.00 90.19 377 LEU A O 1
ATOM 3067 N N . LEU A 1 378 ? 25.467 -1.482 -33.842 1.00 89.81 378 LEU A N 1
ATOM 3068 C CA . LEU A 1 378 ? 26.563 -2.262 -33.269 1.00 89.81 378 LEU A CA 1
ATOM 3069 C C . LEU A 1 378 ? 27.126 -1.591 -32.013 1.00 89.81 378 LEU A C 1
ATOM 3071 O O . LEU A 1 378 ? 27.270 -2.260 -30.988 1.00 89.81 378 LEU A O 1
ATOM 3075 N N . LEU A 1 379 ? 27.373 -0.282 -32.061 1.00 94.38 379 LEU A N 1
ATOM 3076 C CA . LEU A 1 379 ? 27.896 0.481 -30.928 1.00 94.38 379 LEU A CA 1
ATOM 3077 C C . LEU A 1 379 ? 26.926 0.499 -29.743 1.00 94.38 379 LEU A C 1
ATOM 3079 O O . LEU A 1 379 ? 27.351 0.318 -28.602 1.00 94.38 379 LEU A O 1
ATOM 3083 N N . VAL A 1 380 ? 25.628 0.690 -30.004 1.00 92.06 380 VAL A N 1
ATOM 3084 C CA . VAL A 1 380 ? 24.608 0.796 -28.949 1.00 92.06 380 VAL A CA 1
ATOM 3085 C C . VAL A 1 380 ? 24.260 -0.563 -28.347 1.00 92.06 380 VAL A C 1
ATOM 3087 O O . VAL A 1 380 ? 24.137 -0.664 -27.129 1.00 92.06 380 VAL A O 1
ATOM 3090 N N . PHE A 1 381 ? 24.127 -1.614 -29.158 1.00 91.38 381 PHE A N 1
ATOM 3091 C CA . PHE A 1 381 ? 23.529 -2.874 -28.706 1.00 91.38 381 PHE A CA 1
ATOM 3092 C C . PHE A 1 381 ? 24.467 -4.085 -28.730 1.00 91.38 381 PHE A C 1
ATOM 3094 O O . PHE A 1 381 ? 24.139 -5.096 -28.115 1.00 91.38 381 PHE A O 1
ATOM 3101 N N . ASN A 1 382 ? 25.615 -4.037 -29.418 1.00 90.69 382 ASN A N 1
ATOM 3102 C CA . ASN A 1 382 ? 26.464 -5.222 -29.601 1.00 90.69 382 ASN A CA 1
ATOM 3103 C C . ASN A 1 382 ? 27.858 -5.124 -28.974 1.00 90.69 382 ASN A C 1
ATOM 3105 O O . ASN A 1 382 ? 28.298 -6.090 -28.349 1.00 90.69 382 ASN A O 1
ATOM 3109 N N . GLU A 1 383 ? 28.550 -3.997 -29.121 1.00 91.00 383 GLU A N 1
ATOM 3110 C CA . GLU A 1 383 ? 29.947 -3.816 -28.695 1.00 91.00 383 GLU A CA 1
ATOM 3111 C C . GLU A 1 383 ? 30.121 -3.531 -27.193 1.00 91.00 383 GLU A C 1
ATOM 3113 O O . GLU A 1 383 ? 31.189 -3.121 -26.744 1.00 91.00 383 GLU A O 1
ATOM 3118 N N . ASN A 1 384 ? 29.072 -3.722 -26.408 1.00 93.12 384 ASN A N 1
ATOM 3119 C CA . ASN A 1 384 ? 29.017 -3.533 -24.963 1.00 93.12 384 ASN A CA 1
ATOM 3120 C C . ASN A 1 384 ? 28.139 -4.635 -24.347 1.00 93.12 384 ASN A C 1
ATOM 3122 O O . ASN A 1 384 ? 27.468 -5.369 -25.085 1.00 93.12 384 ASN A O 1
ATOM 3126 N N . ASP A 1 385 ? 28.103 -4.732 -23.021 1.00 96.12 385 ASP A N 1
ATOM 3127 C CA . ASP A 1 385 ? 27.339 -5.766 -22.320 1.00 96.12 385 ASP A CA 1
ATOM 3128 C C . ASP A 1 385 ? 26.025 -5.240 -21.722 1.00 96.12 385 ASP A C 1
ATOM 3130 O O . ASP A 1 385 ? 25.362 -5.962 -20.981 1.00 96.12 385 ASP A O 1
ATOM 3134 N N . LEU A 1 386 ? 25.564 -4.050 -22.143 1.00 95.31 386 LEU A N 1
ATOM 3135 C CA . LEU A 1 386 ? 24.379 -3.387 -21.588 1.00 95.31 386 LEU A CA 1
ATOM 3136 C C . LEU A 1 386 ? 23.151 -4.295 -21.612 1.00 95.31 386 LEU A C 1
ATOM 3138 O O . LEU A 1 386 ? 22.477 -4.447 -20.602 1.00 95.31 386 LEU A O 1
ATOM 3142 N N . ILE A 1 387 ? 22.857 -4.918 -22.758 1.00 95.00 387 ILE A N 1
ATOM 3143 C CA . ILE A 1 387 ? 21.697 -5.812 -22.883 1.00 95.00 387 ILE A CA 1
ATOM 3144 C C . ILE A 1 387 ? 21.844 -7.039 -21.975 1.00 95.00 387 ILE A C 1
ATOM 3146 O O . ILE A 1 387 ? 20.852 -7.475 -21.402 1.00 95.00 387 ILE A O 1
ATOM 3150 N N . LEU A 1 388 ? 23.055 -7.585 -21.824 1.00 94.88 388 LEU A N 1
ATOM 3151 C CA . LEU A 1 388 ? 23.291 -8.751 -20.969 1.00 94.88 388 LEU A CA 1
ATOM 3152 C C . LEU A 1 388 ? 23.115 -8.385 -19.493 1.00 94.88 388 LEU A C 1
ATOM 3154 O O . LEU A 1 388 ? 22.416 -9.090 -18.776 1.00 94.88 388 LEU A O 1
ATOM 3158 N N . HIS A 1 389 ? 23.666 -7.250 -19.055 1.00 95.62 389 HIS A N 1
ATOM 3159 C CA . HIS A 1 389 ? 23.471 -6.763 -17.690 1.00 95.62 389 HIS A CA 1
ATOM 3160 C C . HIS A 1 389 ? 22.013 -6.371 -17.413 1.00 95.62 389 HIS A C 1
ATOM 3162 O O . HIS A 1 389 ? 21.515 -6.622 -16.318 1.00 95.62 389 HIS A O 1
ATOM 3168 N N . LEU A 1 390 ? 21.301 -5.788 -18.385 1.00 94.12 390 LEU A N 1
ATOM 3169 C CA . LEU A 1 390 ? 19.868 -5.501 -18.256 1.00 94.12 390 LEU A CA 1
ATOM 3170 C C . LEU A 1 390 ? 19.036 -6.781 -18.179 1.00 94.12 390 LEU A C 1
ATOM 3172 O O . LEU A 1 390 ? 18.083 -6.824 -17.407 1.00 94.12 390 LEU A O 1
ATOM 3176 N N . GLU A 1 391 ? 19.376 -7.812 -18.950 1.00 94.19 391 GLU A N 1
ATOM 3177 C CA . GLU A 1 391 ? 18.709 -9.110 -18.874 1.00 94.19 391 GLU A CA 1
ATOM 3178 C C . GLU A 1 391 ? 18.946 -9.767 -17.515 1.00 94.19 391 GLU A C 1
ATOM 3180 O O . GLU A 1 391 ? 17.980 -10.093 -16.829 1.00 94.19 391 GLU A O 1
ATOM 3185 N N . GLU A 1 392 ? 20.196 -9.851 -17.057 1.00 93.50 392 GLU A N 1
ATOM 3186 C CA . GLU A 1 392 ? 20.511 -10.424 -15.748 1.00 93.50 392 GLU A CA 1
ATOM 3187 C C . GLU A 1 392 ? 19.798 -9.667 -14.615 1.00 93.50 392 GLU A C 1
ATOM 3189 O O . GLU A 1 392 ? 19.321 -10.274 -13.654 1.00 93.50 392 GLU A O 1
ATOM 3194 N N . PHE A 1 393 ? 19.690 -8.342 -14.732 1.00 94.19 393 PHE A N 1
ATOM 3195 C CA . PHE A 1 393 ? 19.136 -7.498 -13.683 1.00 94.19 393 PHE A CA 1
ATOM 3196 C C . PHE A 1 393 ? 17.603 -7.403 -13.699 1.00 94.19 393 PHE A C 1
ATOM 3198 O O . PHE A 1 393 ? 16.982 -7.454 -12.638 1.00 94.19 393 PHE A O 1
ATOM 3205 N N . LEU A 1 394 ? 16.973 -7.243 -14.865 1.00 94.12 394 LEU A N 1
ATOM 3206 C CA . LEU A 1 394 ? 15.546 -6.917 -14.989 1.00 94.12 394 LEU A CA 1
ATOM 3207 C C . LEU A 1 394 ? 14.687 -8.072 -15.508 1.00 94.12 394 LEU A C 1
ATOM 3209 O O . LEU A 1 394 ? 13.460 -7.953 -15.477 1.00 94.12 394 LEU A O 1
ATOM 3213 N N . ASN A 1 395 ? 15.266 -9.171 -15.995 1.00 94.69 395 ASN A N 1
ATOM 3214 C CA . ASN A 1 395 ? 14.458 -10.267 -16.521 1.00 94.69 395 ASN A CA 1
ATOM 3215 C C . ASN A 1 395 ? 13.694 -10.982 -15.403 1.00 94.69 395 ASN A C 1
ATOM 3217 O O . ASN A 1 395 ? 14.172 -11.160 -14.280 1.00 94.69 395 ASN A O 1
ATOM 3221 N N . ILE A 1 396 ? 12.478 -11.402 -15.730 1.00 95.25 396 ILE A N 1
ATOM 3222 C CA . ILE A 1 396 ? 11.594 -12.132 -14.832 1.00 95.25 396 ILE A CA 1
ATOM 3223 C C . ILE A 1 396 ? 10.764 -13.112 -15.636 1.00 95.25 396 ILE A C 1
ATOM 3225 O O . ILE A 1 396 ? 10.168 -12.758 -16.646 1.00 95.25 396 ILE A O 1
ATOM 3229 N N . ASN A 1 397 ? 10.677 -14.355 -15.179 1.00 94.12 397 ASN A N 1
ATOM 3230 C CA . ASN A 1 397 ? 9.749 -15.288 -15.792 1.00 94.12 397 ASN A CA 1
ATOM 3231 C C . ASN A 1 397 ? 8.317 -14.976 -15.308 1.00 94.12 397 ASN A C 1
ATOM 3233 O O . ASN A 1 397 ? 8.067 -15.042 -14.099 1.00 94.12 397 ASN A O 1
ATOM 3237 N N . PRO A 1 398 ? 7.357 -14.689 -16.211 1.00 94.06 398 PRO A N 1
ATOM 3238 C CA . PRO A 1 398 ? 6.015 -14.254 -15.827 1.00 94.06 398 PRO A CA 1
ATOM 3239 C C . PRO A 1 398 ? 5.193 -15.318 -15.090 1.00 94.06 398 PRO A C 1
ATOM 3241 O O . PRO A 1 398 ? 4.211 -14.980 -14.434 1.00 94.06 398 PRO A O 1
ATOM 3244 N N . LYS A 1 399 ? 5.583 -16.599 -15.181 1.00 93.00 399 LYS A N 1
ATOM 3245 C CA . LYS A 1 399 ? 4.873 -17.707 -14.526 1.00 93.00 399 LYS A CA 1
ATOM 3246 C C . LYS A 1 399 ? 5.295 -17.916 -13.063 1.00 93.00 399 LYS A C 1
ATOM 3248 O O . LYS A 1 399 ? 4.423 -17.833 -12.209 1.00 93.00 399 LYS A O 1
ATOM 3253 N N . PRO A 1 400 ? 6.573 -18.186 -12.730 1.00 94.00 400 PRO A N 1
ATOM 3254 C CA . PRO A 1 400 ? 7.008 -18.352 -11.347 1.00 94.00 400 PRO A CA 1
ATOM 3255 C C . PRO A 1 400 ? 7.349 -17.024 -10.653 1.00 94.00 400 PRO A C 1
ATOM 3257 O O . PRO A 1 400 ? 7.653 -17.050 -9.466 1.00 94.00 400 PRO A O 1
ATOM 3260 N N . LEU A 1 401 ? 7.328 -15.886 -11.368 1.00 94.50 401 LEU A N 1
ATOM 3261 C CA . LEU A 1 401 ? 7.789 -14.577 -10.880 1.00 94.50 401 LEU A CA 1
ATOM 3262 C C . LEU A 1 401 ? 9.191 -14.646 -10.270 1.00 94.50 401 LEU A C 1
ATOM 3264 O O . LEU A 1 401 ? 9.455 -14.175 -9.164 1.00 94.50 401 LEU A O 1
ATOM 3268 N N . GLN A 1 402 ? 10.094 -15.282 -11.005 1.00 90.00 402 GLN A N 1
ATOM 3269 C CA . GLN A 1 402 ? 11.466 -15.496 -10.581 1.00 90.00 402 GLN A CA 1
ATOM 3270 C C . GLN A 1 402 ? 12.406 -15.013 -11.680 1.00 90.00 402 GLN A C 1
ATOM 3272 O O . GLN A 1 402 ? 12.209 -15.343 -12.854 1.00 90.00 402 GLN A O 1
ATOM 3277 N N . GLY A 1 403 ? 13.396 -14.212 -11.292 1.00 86.25 403 GLY A N 1
ATOM 3278 C CA . GLY A 1 403 ? 14.537 -13.871 -12.137 1.00 86.25 403 GLY A CA 1
ATOM 3279 C C . GLY A 1 403 ? 15.762 -14.714 -11.781 1.00 86.25 403 GLY A C 1
ATOM 3280 O O . GLY A 1 403 ? 15.697 -15.615 -10.939 1.00 86.25 403 GLY A O 1
ATOM 3281 N N . THR A 1 404 ? 16.899 -14.398 -12.391 1.00 84.69 404 THR A N 1
ATOM 3282 C CA . THR A 1 404 ? 18.213 -14.939 -12.001 1.00 84.69 404 THR A CA 1
ATOM 3283 C C . THR A 1 404 ? 18.541 -14.573 -10.545 1.00 84.69 404 THR A C 1
ATOM 3285 O O . THR A 1 404 ? 17.956 -13.636 -9.992 1.00 84.69 404 THR A O 1
ATOM 3288 N N . ASP A 1 405 ? 19.460 -15.299 -9.897 1.00 78.06 405 ASP A N 1
ATOM 3289 C CA . ASP A 1 405 ? 19.701 -15.225 -8.442 1.00 78.06 405 ASP A CA 1
ATOM 3290 C C . ASP A 1 405 ? 19.840 -13.797 -7.882 1.00 78.06 405 ASP A C 1
ATOM 3292 O O . ASP A 1 405 ? 19.310 -13.516 -6.804 1.00 78.06 405 ASP A O 1
ATOM 3296 N N . ASN A 1 406 ? 20.475 -12.880 -8.621 1.00 83.38 406 ASN A N 1
ATOM 3297 C CA . ASN A 1 406 ? 20.668 -11.489 -8.199 1.00 83.38 406 ASN A CA 1
ATOM 3298 C C . ASN A 1 406 ? 19.845 -10.458 -8.996 1.00 83.38 406 ASN A C 1
ATOM 3300 O O . ASN A 1 406 ? 20.153 -9.268 -8.947 1.00 83.38 406 ASN A O 1
ATOM 3304 N N . SER A 1 407 ? 18.796 -10.885 -9.698 1.00 91.69 407 SER A N 1
ATOM 3305 C CA . SER A 1 407 ? 17.857 -9.973 -10.363 1.00 91.69 407 SER A CA 1
ATOM 3306 C C . SER A 1 407 ? 17.216 -8.980 -9.381 1.00 91.69 407 SER A C 1
ATOM 3308 O O . SER A 1 407 ? 17.024 -9.274 -8.194 1.00 91.69 407 SER A O 1
ATOM 3310 N N . LEU A 1 408 ? 16.819 -7.811 -9.893 1.00 93.12 408 LEU A N 1
ATOM 3311 C CA . LEU A 1 408 ? 16.101 -6.765 -9.162 1.00 93.12 408 LEU A CA 1
ATOM 3312 C C . LEU A 1 408 ? 14.899 -7.338 -8.407 1.00 93.12 408 LEU A C 1
ATOM 3314 O O . LEU A 1 408 ? 14.675 -6.991 -7.252 1.00 93.12 408 LEU A O 1
ATOM 3318 N N . TRP A 1 409 ? 14.145 -8.237 -9.033 1.00 93.38 409 TRP A N 1
ATOM 3319 C CA . TRP A 1 409 ? 12.916 -8.792 -8.470 1.00 93.38 409 TRP A CA 1
ATOM 3320 C C . TRP A 1 409 ? 13.175 -9.720 -7.284 1.00 93.38 409 TRP A C 1
ATOM 3322 O O . TRP A 1 409 ? 12.482 -9.625 -6.271 1.00 93.38 409 TRP A O 1
ATOM 3332 N N . ASN A 1 410 ? 14.214 -10.558 -7.363 1.00 92.50 410 ASN A N 1
ATOM 3333 C CA . ASN A 1 410 ? 14.630 -11.394 -6.238 1.00 92.50 410 ASN A CA 1
ATOM 3334 C C . ASN A 1 410 ? 15.160 -10.525 -5.082 1.00 92.50 410 ASN A C 1
ATOM 3336 O O . ASN A 1 410 ? 14.883 -10.806 -3.917 1.00 92.50 410 ASN A O 1
ATOM 3340 N N . ILE A 1 411 ? 15.879 -9.438 -5.388 1.00 93.19 411 ILE A N 1
ATOM 3341 C CA . ILE A 1 411 ? 16.343 -8.477 -4.377 1.00 93.19 411 ILE A CA 1
ATOM 3342 C C . ILE A 1 411 ? 15.161 -7.742 -3.726 1.00 93.19 411 ILE A C 1
ATOM 3344 O O . ILE A 1 411 ? 15.112 -7.641 -2.502 1.00 93.19 411 ILE A O 1
ATOM 3348 N N . LEU A 1 412 ? 14.186 -7.272 -4.510 1.00 92.50 412 LEU A N 1
ATOM 3349 C CA . LEU A 1 412 ? 12.972 -6.627 -3.998 1.00 92.50 412 LEU A CA 1
ATOM 3350 C C . LEU A 1 412 ? 12.185 -7.563 -3.081 1.00 92.50 412 LEU A C 1
ATOM 3352 O O . LEU A 1 412 ? 11.767 -7.143 -2.005 1.00 92.50 412 LEU A O 1
ATOM 3356 N N . TYR A 1 413 ? 12.042 -8.837 -3.457 1.00 93.69 413 TYR A N 1
ATOM 3357 C CA . TYR A 1 413 ? 11.440 -9.848 -2.592 1.00 93.69 413 TYR A CA 1
ATOM 3358 C C . TYR A 1 413 ? 12.163 -9.954 -1.245 1.00 93.69 413 TYR A C 1
ATOM 3360 O O . TYR A 1 413 ? 11.511 -9.905 -0.204 1.00 93.69 413 TYR A O 1
ATOM 3368 N N . LYS A 1 414 ? 13.498 -10.050 -1.243 1.00 93.38 414 LYS A N 1
ATOM 3369 C CA . LYS A 1 414 ? 14.280 -10.129 -0.000 1.00 93.38 414 LYS A CA 1
ATOM 3370 C C . LYS A 1 414 ? 14.138 -8.875 0.859 1.00 93.38 414 LYS A C 1
ATOM 3372 O O . LYS A 1 414 ? 13.973 -8.995 2.068 1.00 93.38 414 LYS A O 1
ATOM 3377 N N . ILE A 1 415 ? 14.141 -7.687 0.246 1.00 92.69 415 ILE A N 1
ATOM 3378 C CA . ILE A 1 415 ? 13.900 -6.419 0.952 1.00 92.69 415 ILE A CA 1
ATOM 3379 C C . ILE A 1 415 ? 12.516 -6.442 1.608 1.00 92.69 415 ILE A C 1
ATOM 3381 O O . ILE A 1 415 ? 12.404 -6.127 2.790 1.00 92.69 415 ILE A O 1
ATOM 3385 N N . LEU A 1 416 ? 11.465 -6.844 0.888 1.00 91.62 416 LEU A N 1
ATOM 3386 C CA . LEU A 1 416 ? 10.123 -6.957 1.463 1.00 91.62 416 LEU A CA 1
ATOM 3387 C C . LEU A 1 416 ? 10.097 -7.973 2.607 1.00 91.62 416 LEU A C 1
ATOM 3389 O O . LEU A 1 416 ? 9.689 -7.635 3.712 1.00 91.62 416 LEU A O 1
ATOM 3393 N N . GLN A 1 417 ? 10.599 -9.186 2.375 1.00 92.19 417 GLN A N 1
ATOM 3394 C CA . GLN A 1 417 ? 10.627 -10.255 3.371 1.00 92.19 417 GLN A CA 1
ATOM 3395 C C . GLN A 1 417 ? 11.343 -9.830 4.661 1.00 92.19 417 GLN A C 1
ATOM 3397 O O . GLN A 1 417 ? 10.853 -10.122 5.749 1.00 92.19 417 GLN A O 1
ATOM 3402 N N . HIS A 1 418 ? 12.467 -9.121 4.540 1.00 91.25 418 HIS A N 1
ATOM 3403 C CA . HIS A 1 418 ? 13.245 -8.601 5.667 1.00 91.25 418 HIS A CA 1
ATOM 3404 C C . HIS A 1 418 ? 12.502 -7.526 6.477 1.00 91.25 418 HIS A C 1
ATOM 3406 O O . HIS A 1 418 ? 12.707 -7.403 7.683 1.00 91.25 418 HIS A O 1
ATOM 3412 N N . ASN A 1 419 ? 11.629 -6.745 5.834 1.00 89.19 419 ASN A N 1
ATOM 3413 C CA . ASN A 1 419 ? 10.922 -5.633 6.477 1.00 89.19 419 ASN A CA 1
ATOM 3414 C C . ASN A 1 419 ? 9.490 -5.969 6.931 1.00 89.19 419 ASN A C 1
ATOM 3416 O O . ASN A 1 419 ? 8.872 -5.143 7.602 1.00 89.19 419 ASN A O 1
ATOM 3420 N N . ILE A 1 420 ? 8.962 -7.156 6.615 1.00 88.44 420 ILE A N 1
ATOM 3421 C CA . ILE A 1 420 ? 7.671 -7.624 7.139 1.00 88.44 420 ILE A CA 1
ATOM 3422 C C . ILE A 1 420 ? 7.851 -8.043 8.603 1.00 88.44 420 ILE A C 1
ATOM 3424 O O . ILE A 1 420 ? 8.394 -9.106 8.901 1.00 88.44 420 ILE A O 1
ATOM 3428 N N . ALA A 1 421 ? 7.357 -7.220 9.529 1.00 82.62 421 ALA A N 1
ATOM 3429 C CA . ALA A 1 421 ? 7.386 -7.515 10.960 1.00 82.62 421 ALA A CA 1
ATOM 3430 C C . ALA A 1 421 ? 6.376 -8.611 11.332 1.00 82.62 421 ALA A C 1
ATOM 3432 O O . ALA A 1 421 ? 6.697 -9.555 12.056 1.00 82.62 421 ALA A O 1
ATOM 3433 N N . TYR A 1 422 ? 5.154 -8.495 10.809 1.00 83.06 422 TYR A N 1
ATOM 3434 C CA . TYR A 1 422 ? 4.061 -9.436 11.031 1.00 83.06 422 TYR A CA 1
ATOM 3435 C C . TYR A 1 422 ? 3.233 -9.580 9.758 1.00 83.06 422 TYR A C 1
ATOM 3437 O O . TYR A 1 422 ? 3.096 -8.617 9.002 1.00 83.06 422 TYR A O 1
ATOM 3445 N N . TYR A 1 423 ? 2.686 -10.782 9.566 1.00 88.12 423 TYR A N 1
ATOM 3446 C CA . TYR A 1 423 ? 1.662 -11.050 8.567 1.00 88.12 423 TYR A CA 1
ATOM 3447 C C . TYR A 1 423 ? 0.426 -11.657 9.231 1.00 88.12 423 TYR A C 1
ATOM 3449 O O . TYR A 1 423 ? 0.567 -12.706 9.869 1.00 88.12 423 TYR A O 1
ATOM 3457 N N . ASP A 1 424 ? -0.735 -11.015 9.107 1.00 87.94 424 ASP A N 1
ATOM 3458 C CA . ASP A 1 424 ? -1.990 -11.498 9.691 1.00 87.94 424 ASP A CA 1
ATOM 3459 C C . ASP A 1 424 ? -3.222 -10.998 8.930 1.00 87.94 424 ASP A C 1
ATOM 3461 O O . ASP A 1 424 ? -3.564 -9.825 9.035 1.00 87.94 424 ASP A O 1
ATOM 3465 N N . ASN A 1 425 ? -3.900 -11.909 8.227 1.00 88.50 425 ASN A N 1
ATOM 3466 C CA . ASN A 1 425 ? -5.050 -11.583 7.385 1.00 88.50 425 ASN A CA 1
ATOM 3467 C C . ASN A 1 425 ? -6.149 -10.827 8.128 1.00 88.50 425 ASN A C 1
ATOM 3469 O O . ASN A 1 425 ? -6.489 -11.165 9.272 1.00 88.50 425 ASN A O 1
ATOM 3473 N N . THR A 1 426 ? -6.753 -9.866 7.435 1.00 88.94 426 THR A N 1
ATOM 3474 C CA . THR A 1 426 ? -7.875 -9.082 7.936 1.00 88.94 426 THR A CA 1
ATOM 3475 C C . THR A 1 426 ? -9.173 -9.347 7.194 1.00 88.94 426 THR A C 1
ATOM 3477 O O . THR A 1 426 ? -9.217 -9.825 6.066 1.00 88.94 426 THR A O 1
ATOM 3480 N N . TYR A 1 427 ? -10.272 -9.109 7.904 1.00 89.88 427 TYR A N 1
ATOM 3481 C CA . TYR A 1 427 ? -11.620 -9.328 7.410 1.00 89.88 427 TYR A CA 1
ATOM 3482 C C . TYR A 1 427 ? -12.468 -8.107 7.741 1.00 89.88 427 TYR A C 1
ATOM 3484 O O . TYR A 1 427 ? -12.315 -7.494 8.798 1.00 89.88 427 TYR A O 1
ATOM 3492 N N . ALA A 1 428 ? -13.433 -7.804 6.877 1.00 92.44 428 ALA A N 1
ATOM 3493 C CA . ALA A 1 428 ? -14.362 -6.696 7.082 1.00 92.44 428 ALA A CA 1
ATOM 3494 C C . ALA A 1 428 ? -15.397 -6.953 8.193 1.00 92.44 428 ALA A C 1
ATOM 3496 O O . ALA A 1 428 ? -16.010 -6.016 8.701 1.00 92.44 428 ALA A O 1
ATOM 3497 N N . LYS A 1 429 ? -15.610 -8.222 8.570 1.00 95.19 429 LYS A N 1
ATOM 3498 C CA . LYS A 1 429 ? -16.620 -8.641 9.553 1.00 95.19 429 LYS A CA 1
ATOM 3499 C C . LYS A 1 429 ? -15.965 -9.299 10.773 1.00 95.19 429 LYS A C 1
ATOM 3501 O O . LYS A 1 429 ? -15.069 -10.126 10.596 1.00 95.19 429 LYS A O 1
ATOM 3506 N N . PRO A 1 430 ? -16.449 -9.033 11.999 1.00 95.81 430 PRO A N 1
ATOM 3507 C CA . PRO A 1 430 ? -15.831 -9.527 13.227 1.00 95.81 430 PRO A CA 1
ATOM 3508 C C . PRO A 1 430 ? -16.071 -11.013 13.500 1.00 95.81 430 PRO A C 1
ATOM 3510 O O . PRO A 1 430 ? -15.476 -11.540 14.432 1.00 95.81 430 PRO A O 1
ATOM 3513 N N . ASN A 1 431 ? -16.953 -11.686 12.749 1.00 95.75 431 ASN A N 1
ATOM 3514 C CA . ASN A 1 431 ? -17.485 -13.019 13.066 1.00 95.75 431 ASN A CA 1
ATOM 3515 C C . ASN A 1 431 ? -16.421 -14.016 13.554 1.00 95.75 431 ASN A C 1
ATOM 3517 O O . ASN A 1 431 ? -16.599 -14.637 14.600 1.00 95.75 431 ASN A O 1
ATOM 3521 N N . ILE A 1 432 ? -15.286 -14.091 12.858 1.00 91.88 432 ILE A N 1
ATOM 3522 C CA . ILE A 1 432 ? -14.183 -15.003 13.190 1.00 91.88 432 ILE A CA 1
ATOM 3523 C C . ILE A 1 432 ? -13.621 -14.802 14.606 1.00 91.88 432 ILE A C 1
ATOM 3525 O O . ILE A 1 432 ? -13.199 -15.766 15.238 1.00 91.88 432 ILE A O 1
ATOM 3529 N N . GLN A 1 433 ? -13.644 -13.574 15.131 1.00 95.38 433 GLN A N 1
ATOM 3530 C CA . GLN A 1 433 ? -13.107 -13.245 16.453 1.00 95.38 433 GLN A CA 1
ATOM 3531 C C . GLN A 1 433 ? -14.076 -13.634 17.581 1.00 95.38 433 GLN A C 1
ATOM 3533 O O . GLN A 1 433 ? -13.674 -13.745 18.738 1.00 95.38 433 GLN A O 1
ATOM 3538 N N . PHE A 1 434 ? -15.352 -13.860 17.253 1.00 96.88 434 PHE A N 1
ATOM 3539 C CA . PHE A 1 434 ? -16.420 -14.157 18.209 1.00 96.88 434 PHE A CA 1
ATOM 3540 C C . PHE A 1 434 ? -16.934 -15.601 18.132 1.00 96.88 434 PHE A C 1
ATOM 3542 O O . PHE A 1 434 ? -17.736 -15.974 18.987 1.00 96.88 434 PHE A O 1
ATOM 3549 N N . GLU A 1 435 ? -16.463 -16.414 17.179 1.00 94.06 435 GLU A N 1
ATOM 3550 C CA . GLU A 1 435 ? -16.936 -17.783 16.889 1.00 94.06 435 GLU A CA 1
ATOM 3551 C C . GLU A 1 435 ? -17.064 -18.668 18.145 1.00 94.06 435 GLU A C 1
ATOM 3553 O O . GLU A 1 435 ? -18.035 -19.403 18.319 1.00 94.06 435 GLU A O 1
ATOM 3558 N N . ASN A 1 436 ? -16.115 -18.533 19.078 1.00 93.69 436 ASN A N 1
ATOM 3559 C CA . ASN A 1 436 ? -16.049 -19.313 20.319 1.00 93.69 436 ASN A CA 1
ATOM 3560 C C . ASN A 1 436 ? -16.629 -18.576 21.543 1.00 93.69 436 ASN A C 1
ATOM 3562 O O . ASN A 1 436 ? -16.178 -18.792 22.668 1.00 93.69 436 ASN A O 1
ATOM 3566 N N . SER A 1 437 ? -17.595 -17.677 21.347 1.00 95.88 437 SER A N 1
ATOM 3567 C CA . SER A 1 437 ? -18.183 -16.861 22.418 1.00 95.88 437 SER A CA 1
ATOM 3568 C C . SER A 1 437 ? -19.713 -16.876 22.416 1.00 95.88 437 SER A C 1
ATOM 3570 O O . SER A 1 437 ? -20.345 -17.145 21.397 1.00 95.88 437 SER A O 1
ATOM 3572 N N . PHE A 1 438 ? -20.329 -16.501 23.545 1.00 96.81 438 PHE A N 1
ATOM 3573 C CA . PHE A 1 438 ? -21.789 -16.336 23.639 1.00 96.81 438 PHE A CA 1
ATOM 3574 C C . PHE A 1 438 ? -22.326 -15.143 22.822 1.00 96.81 438 PHE A C 1
ATOM 3576 O O . PHE A 1 438 ? -23.539 -14.960 22.720 1.00 96.81 438 PHE A O 1
ATOM 3583 N N . LEU A 1 439 ? -21.438 -14.323 22.248 1.00 97.25 439 LEU A N 1
ATOM 3584 C CA . LEU A 1 439 ? -21.792 -13.207 21.375 1.00 97.25 439 LEU A CA 1
ATOM 3585 C C . LEU A 1 439 ? -21.837 -13.590 19.893 1.00 97.25 439 LEU A C 1
ATOM 3587 O O . LEU A 1 439 ? -22.261 -12.758 19.099 1.00 97.25 439 LEU A O 1
ATOM 3591 N N . LYS A 1 440 ? -21.446 -14.815 19.504 1.00 97.06 440 LYS A N 1
ATOM 3592 C CA . LYS A 1 440 ? -21.374 -15.235 18.091 1.00 97.06 440 LYS A CA 1
ATOM 3593 C C . LYS A 1 440 ? -22.680 -15.002 17.312 1.00 97.06 440 LYS A C 1
ATOM 3595 O O . LYS A 1 440 ? -22.644 -14.573 16.165 1.00 97.06 440 LYS A O 1
ATOM 3600 N N . ASP A 1 441 ? -23.821 -15.205 17.975 1.00 96.69 441 ASP A N 1
ATOM 3601 C CA . ASP A 1 441 ? -25.166 -15.071 17.399 1.00 96.69 441 ASP A CA 1
ATOM 3602 C C . ASP A 1 441 ? -25.782 -13.677 17.650 1.00 96.69 441 ASP A C 1
ATOM 3604 O O . ASP A 1 441 ? -26.940 -13.431 17.323 1.00 96.69 441 ASP A O 1
ATOM 3608 N N . LYS A 1 442 ? -25.016 -12.753 18.248 1.00 97.12 442 LYS A N 1
ATOM 3609 C CA . LYS A 1 442 ? -25.432 -11.387 18.614 1.00 97.12 442 LYS A CA 1
ATOM 3610 C C . LYS A 1 442 ? -24.661 -10.319 17.835 1.00 97.12 442 LYS A C 1
ATOM 3612 O O . LYS A 1 442 ? -24.413 -9.225 18.343 1.00 97.12 442 LYS A O 1
ATOM 3617 N N . ILE A 1 443 ? -24.255 -10.655 16.612 1.00 97.88 443 ILE A N 1
ATOM 3618 C CA . ILE A 1 443 ? -23.485 -9.787 15.717 1.00 97.88 443 ILE A CA 1
ATOM 3619 C C . ILE A 1 443 ? -24.386 -9.310 14.584 1.00 97.88 443 ILE A C 1
ATOM 3621 O O . ILE A 1 443 ? -24.907 -10.114 13.814 1.00 97.88 443 ILE A O 1
ATOM 3625 N N . THR A 1 444 ? -24.518 -7.994 14.447 1.00 97.75 444 THR A N 1
ATOM 3626 C CA . THR A 1 444 ? -25.175 -7.355 13.305 1.00 97.75 444 THR A CA 1
ATOM 3627 C C . THR A 1 444 ? -24.123 -6.704 12.415 1.00 97.75 444 THR A C 1
ATOM 3629 O O . THR A 1 444 ? -23.394 -5.820 12.861 1.00 97.75 444 THR A O 1
ATOM 3632 N N . ASN A 1 445 ? -24.055 -7.126 11.152 1.00 97.69 445 ASN A N 1
ATOM 3633 C CA . ASN A 1 445 ? -23.158 -6.556 10.147 1.00 97.69 445 ASN A CA 1
ATOM 3634 C C . ASN A 1 445 ? -23.960 -5.696 9.165 1.00 97.69 445 ASN A C 1
ATOM 3636 O O . ASN A 1 445 ? -24.882 -6.201 8.525 1.00 97.69 445 ASN A O 1
ATOM 3640 N N . ILE A 1 446 ? -23.586 -4.429 9.018 1.00 97.75 446 ILE A N 1
ATOM 3641 C CA . ILE A 1 446 ? -24.230 -3.454 8.139 1.00 97.75 446 ILE A CA 1
ATOM 3642 C C . ILE A 1 446 ? -23.281 -3.117 6.993 1.00 97.75 446 ILE A C 1
ATOM 3644 O O . ILE A 1 446 ? -22.162 -2.654 7.213 1.00 97.75 446 ILE A O 1
ATOM 3648 N N . ASN A 1 447 ? -23.743 -3.351 5.767 1.00 97.25 447 ASN A N 1
ATOM 3649 C CA . ASN A 1 447 ? -23.028 -2.945 4.566 1.00 97.25 447 ASN A CA 1
ATOM 3650 C C . ASN A 1 447 ? -23.385 -1.491 4.232 1.00 97.25 447 ASN A C 1
ATOM 3652 O O . ASN A 1 447 ? -24.532 -1.220 3.882 1.00 97.25 447 ASN A O 1
ATOM 3656 N N . ILE A 1 448 ? -22.408 -0.588 4.298 1.00 96.38 448 ILE A N 1
ATOM 3657 C CA . ILE A 1 448 ? -22.574 0.831 3.943 1.00 96.38 448 ILE A CA 1
ATOM 3658 C C . ILE A 1 448 ? -21.952 1.174 2.580 1.00 96.38 448 ILE A C 1
ATOM 3660 O O . ILE A 1 448 ? -21.779 2.341 2.248 1.00 96.38 448 ILE A O 1
ATOM 3664 N N . THR A 1 449 ? -21.622 0.176 1.756 1.00 96.12 449 THR A N 1
ATOM 3665 C CA . THR A 1 449 ? -20.960 0.364 0.450 1.00 96.12 449 THR A CA 1
ATOM 3666 C C . THR A 1 449 ? -21.721 1.317 -0.471 1.00 96.12 449 THR A C 1
ATOM 3668 O O . THR A 1 449 ? -21.108 2.118 -1.167 1.00 96.12 449 THR A O 1
ATOM 3671 N N . SER A 1 450 ? -23.059 1.290 -0.460 1.00 95.44 450 SER A N 1
ATOM 3672 C CA . SER A 1 450 ? -23.882 2.197 -1.276 1.00 95.44 450 SER A CA 1
ATOM 3673 C C . SER A 1 450 ? -23.744 3.674 -0.898 1.00 95.44 450 SER A C 1
ATOM 3675 O O . SER A 1 450 ? -24.158 4.542 -1.663 1.00 95.44 450 SER A O 1
ATOM 3677 N N . GLU A 1 451 ? -23.204 3.963 0.284 1.00 93.12 451 GLU A N 1
ATOM 3678 C CA . GLU A 1 451 ? -22.949 5.320 0.760 1.00 93.12 451 GLU A CA 1
ATOM 3679 C C . GLU A 1 451 ? -21.607 5.874 0.249 1.00 93.12 451 GLU A C 1
ATOM 3681 O O . GLU A 1 451 ? -21.396 7.088 0.231 1.00 93.12 451 GLU A O 1
ATOM 3686 N N . ASP A 1 452 ? -20.723 5.005 -0.248 1.00 92.75 452 ASP A N 1
ATOM 3687 C CA . ASP A 1 452 ? -19.539 5.405 -0.995 1.00 92.75 452 ASP A CA 1
ATOM 3688 C C . ASP A 1 452 ? -19.949 5.827 -2.413 1.00 92.75 452 ASP A C 1
ATOM 3690 O O . ASP A 1 452 ? -20.546 5.058 -3.171 1.00 92.75 452 ASP A O 1
ATOM 3694 N N . ILE A 1 453 ? -19.598 7.052 -2.814 1.00 90.44 453 ILE A N 1
ATOM 3695 C CA . ILE A 1 453 ? -19.958 7.611 -4.128 1.00 90.44 453 ILE A CA 1
ATOM 3696 C C . ILE A 1 453 ? -19.402 6.750 -5.282 1.00 90.44 453 ILE A C 1
ATOM 3698 O O . ILE A 1 453 ? -19.952 6.759 -6.391 1.00 90.44 453 ILE A O 1
ATOM 3702 N N . TYR A 1 454 ? -18.333 5.985 -5.038 1.00 93.69 454 TYR A N 1
ATOM 3703 C CA . TYR A 1 454 ? -17.765 5.050 -6.005 1.00 93.69 454 TYR A CA 1
ATOM 3704 C C . TYR A 1 454 ? -18.679 3.856 -6.328 1.00 93.69 454 TYR A C 1
ATOM 3706 O O . TYR A 1 454 ? -18.624 3.348 -7.445 1.00 93.69 454 TYR A O 1
ATOM 3714 N N . SER A 1 455 ? -19.601 3.476 -5.437 1.00 93.56 455 SER A N 1
ATOM 3715 C CA . SER A 1 455 ? -20.540 2.355 -5.651 1.00 93.56 455 SER A CA 1
ATOM 3716 C C . SER A 1 455 ? -21.392 2.478 -6.915 1.00 93.56 455 SER A C 1
ATOM 3718 O O . SER A 1 455 ? -21.775 1.483 -7.523 1.00 93.56 455 SER A O 1
ATOM 3720 N N . SER A 1 456 ? -21.668 3.712 -7.336 1.00 91.38 456 SER A N 1
ATOM 3721 C CA . SER A 1 456 ? -22.486 4.024 -8.511 1.00 91.38 456 SER A CA 1
ATOM 3722 C C . SER A 1 456 ? -21.727 3.962 -9.843 1.00 91.38 456 SER A C 1
ATOM 3724 O O . SER A 1 456 ? -22.299 4.264 -10.894 1.00 91.38 456 SER A O 1
ATOM 3726 N N . LYS A 1 457 ? -20.427 3.645 -9.821 1.00 93.81 457 LYS A N 1
ATOM 3727 C CA . LYS A 1 457 ? -19.537 3.755 -10.983 1.00 93.81 457 LYS A CA 1
ATOM 3728 C C . LYS A 1 457 ? -19.412 2.435 -11.727 1.00 93.81 457 LYS A C 1
ATOM 3730 O O . LYS A 1 457 ? -19.442 1.363 -11.132 1.00 93.81 457 LYS A O 1
ATOM 3735 N N . LYS A 1 458 ? -19.249 2.511 -13.052 1.00 91.88 458 LYS A N 1
ATOM 3736 C CA . LYS A 1 458 ? -19.078 1.319 -13.903 1.00 91.88 458 LYS A CA 1
ATOM 3737 C C . LYS A 1 458 ? -17.786 0.568 -13.551 1.00 91.88 458 LYS A C 1
ATOM 3739 O O . LYS A 1 458 ? -17.734 -0.651 -13.672 1.00 91.88 458 LYS A O 1
ATOM 3744 N N . GLU A 1 459 ? -16.778 1.303 -13.084 1.00 94.75 459 GLU A N 1
ATOM 3745 C CA . GLU A 1 459 ? -15.465 0.809 -12.680 1.00 94.75 459 GLU A CA 1
ATOM 3746 C C . GLU A 1 459 ? -15.522 -0.021 -11.385 1.00 94.75 459 GLU A C 1
ATOM 3748 O O . GLU A 1 459 ? -14.629 -0.827 -11.143 1.00 94.75 459 GLU A O 1
ATOM 3753 N N . ALA A 1 460 ? -16.610 0.061 -10.602 1.00 95.25 460 ALA A N 1
ATOM 3754 C CA . ALA A 1 460 ? -16.784 -0.749 -9.394 1.00 95.25 460 ALA A CA 1
ATOM 3755 C C . ALA A 1 460 ? -16.693 -2.260 -9.673 1.00 95.25 460 ALA A C 1
ATOM 3757 O O . ALA A 1 460 ? -16.203 -3.016 -8.838 1.00 95.25 460 ALA A O 1
ATOM 3758 N N . LYS A 1 461 ? -17.101 -2.712 -10.869 1.00 95.44 461 LYS A N 1
ATOM 3759 C CA . LYS A 1 461 ? -16.930 -4.113 -11.281 1.00 95.44 461 LYS A CA 1
ATOM 3760 C C . LYS A 1 461 ? -15.449 -4.512 -11.341 1.00 95.44 461 LYS A C 1
ATOM 3762 O O . LYS A 1 461 ? -15.095 -5.573 -10.836 1.00 95.44 461 LYS A O 1
ATOM 3767 N N . ASN A 1 462 ? -14.605 -3.656 -11.917 1.00 96.19 462 ASN A N 1
ATOM 3768 C CA . ASN A 1 462 ? -13.164 -3.887 -12.024 1.00 96.19 462 ASN A CA 1
ATOM 3769 C C . ASN A 1 462 ? -12.527 -3.945 -10.633 1.00 96.19 462 ASN A C 1
ATOM 3771 O O . ASN A 1 462 ? -11.704 -4.816 -10.370 1.00 96.19 462 ASN A O 1
ATOM 3775 N N . TYR A 1 463 ? -12.973 -3.079 -9.715 1.00 96.19 463 TYR A N 1
ATOM 3776 C CA . TYR A 1 463 ? -12.543 -3.135 -8.320 1.00 96.19 463 TYR A CA 1
ATOM 3777 C C . TYR A 1 463 ? -12.845 -4.492 -7.676 1.00 96.19 463 TYR A C 1
ATOM 3779 O O . TYR A 1 463 ? -11.967 -5.063 -7.039 1.00 96.19 463 TYR A O 1
ATOM 3787 N N . TYR A 1 464 ? -14.056 -5.034 -7.853 1.00 96.44 464 TYR A N 1
ATOM 3788 C CA . TYR A 1 464 ? -14.409 -6.336 -7.280 1.00 96.44 464 TYR A CA 1
ATOM 3789 C C . TYR A 1 464 ? -13.563 -7.488 -7.843 1.00 96.44 464 TYR A C 1
ATOM 3791 O O . TYR A 1 464 ? -13.239 -8.413 -7.101 1.00 96.44 464 TYR A O 1
ATOM 3799 N N . GLU A 1 465 ? -13.192 -7.442 -9.126 1.00 97.06 465 GLU A N 1
ATOM 3800 C CA . GLU A 1 465 ? -12.272 -8.417 -9.730 1.00 97.06 465 GLU A CA 1
ATOM 3801 C C . GLU A 1 465 ? -10.850 -8.266 -9.157 1.00 97.06 465 GLU A C 1
ATOM 3803 O O . GLU A 1 465 ? -10.250 -9.257 -8.738 1.00 97.06 465 GLU A O 1
ATOM 3808 N N . PHE A 1 466 ? -10.361 -7.027 -9.049 1.00 96.56 466 PHE A N 1
ATOM 3809 C CA . PHE A 1 466 ? -9.064 -6.681 -8.463 1.00 96.56 466 PHE A CA 1
ATOM 3810 C C . PHE A 1 466 ? -8.932 -7.155 -7.011 1.00 96.56 466 PHE A C 1
ATOM 3812 O O . PHE A 1 466 ? -8.029 -7.923 -6.686 1.00 96.56 466 PHE A O 1
ATOM 3819 N N . ILE A 1 467 ? -9.844 -6.738 -6.131 1.00 95.19 467 ILE A N 1
ATOM 3820 C CA . ILE A 1 467 ? -9.744 -7.027 -4.696 1.00 95.19 467 ILE A CA 1
ATOM 3821 C C . ILE A 1 467 ? -9.931 -8.515 -4.395 1.00 95.19 467 ILE A C 1
ATOM 3823 O O . ILE A 1 467 ? -9.281 -9.043 -3.502 1.00 95.19 467 ILE A O 1
ATOM 3827 N N . LYS A 1 468 ? -10.749 -9.223 -5.186 1.00 95.38 468 LYS A N 1
ATOM 3828 C CA . LYS A 1 468 ? -10.874 -10.677 -5.071 1.00 95.38 468 LYS A CA 1
ATOM 3829 C C . LYS A 1 468 ? -9.547 -11.367 -5.387 1.00 95.38 468 LYS A C 1
ATOM 3831 O O . LYS A 1 468 ? -9.159 -12.294 -4.685 1.00 95.38 468 LYS A O 1
ATOM 3836 N N . TYR A 1 469 ? -8.848 -10.925 -6.433 1.00 96.62 469 TYR A N 1
ATOM 3837 C CA . TYR A 1 469 ? -7.544 -11.487 -6.775 1.00 96.62 469 TYR A CA 1
ATOM 3838 C C . TYR A 1 469 ? -6.502 -11.213 -5.683 1.00 96.62 469 TYR A C 1
ATOM 3840 O O . TYR A 1 469 ? -5.723 -12.102 -5.350 1.00 96.62 469 TYR A O 1
ATOM 3848 N N . ILE A 1 470 ? -6.526 -10.018 -5.084 1.00 94.75 470 ILE A N 1
ATOM 3849 C CA . ILE A 1 470 ? -5.704 -9.675 -3.916 1.00 94.75 470 ILE A CA 1
ATOM 3850 C C . ILE A 1 470 ? -5.959 -10.636 -2.744 1.00 94.75 470 ILE A C 1
ATOM 3852 O O . ILE A 1 470 ? -5.015 -11.267 -2.271 1.00 94.75 470 ILE A O 1
ATOM 3856 N N . GLU A 1 471 ? -7.219 -10.817 -2.343 1.00 92.75 471 GLU A N 1
ATOM 3857 C CA . GLU A 1 471 ? -7.599 -11.718 -1.243 1.00 92.75 471 GLU A CA 1
ATOM 3858 C C . GLU A 1 471 ? -7.156 -13.167 -1.529 1.00 92.75 471 GLU A C 1
ATOM 3860 O O . GLU A 1 471 ? -6.654 -13.873 -0.653 1.00 92.75 471 GLU A O 1
ATOM 3865 N N . GLU A 1 472 ? -7.251 -13.617 -2.786 1.00 94.38 472 GLU A N 1
ATOM 3866 C CA . GLU A 1 472 ? -6.745 -14.928 -3.202 1.00 94.38 472 GLU A CA 1
ATOM 3867 C C . GLU A 1 472 ? -5.212 -15.043 -3.073 1.00 94.38 472 GLU A C 1
ATOM 3869 O O . GLU A 1 472 ? -4.708 -16.137 -2.795 1.00 94.38 472 GLU A O 1
ATOM 3874 N N . ILE A 1 473 ? -4.446 -13.968 -3.300 1.00 94.50 473 ILE A N 1
ATOM 3875 C CA . ILE A 1 473 ? -2.989 -13.952 -3.067 1.00 94.50 473 ILE A CA 1
ATOM 3876 C C . ILE A 1 473 ? -2.698 -14.071 -1.572 1.00 94.50 473 ILE A C 1
ATOM 3878 O O . ILE A 1 473 ? -1.835 -14.860 -1.184 1.00 94.50 473 ILE A O 1
ATOM 3882 N N . GLU A 1 474 ? -3.417 -13.325 -0.740 1.00 91.56 474 GLU A N 1
ATOM 3883 C CA . GLU A 1 474 ? -3.248 -13.320 0.715 1.00 91.56 474 GLU A CA 1
ATOM 3884 C C . GLU A 1 474 ? -3.557 -14.695 1.314 1.00 91.56 474 GLU A C 1
ATOM 3886 O O . GLU A 1 474 ? -2.750 -15.264 2.052 1.00 91.56 474 GLU A O 1
ATOM 3891 N N . GLU A 1 475 ? -4.642 -15.341 0.890 1.00 91.38 475 GLU A N 1
ATOM 3892 C CA . GLU A 1 475 ? -4.918 -16.723 1.284 1.00 91.38 475 GLU A CA 1
ATOM 3893 C C . GLU A 1 475 ? -3.792 -17.697 0.892 1.00 91.38 475 GLU A C 1
ATOM 3895 O O . GLU A 1 475 ? -3.481 -18.636 1.639 1.00 91.38 475 GLU A O 1
ATOM 3900 N N . ARG A 1 476 ? -3.177 -17.515 -0.288 1.00 94.25 476 ARG A N 1
ATOM 3901 C CA . ARG A 1 476 ? -2.024 -18.326 -0.714 1.00 94.25 476 ARG A CA 1
ATOM 3902 C C . ARG A 1 476 ? -0.788 -18.022 0.124 1.00 94.25 476 ARG A C 1
ATOM 3904 O O . ARG A 1 476 ? -0.080 -18.963 0.483 1.00 94.25 476 ARG A O 1
ATOM 3911 N N . TYR A 1 477 ? -0.518 -16.753 0.424 1.00 92.25 477 TYR A N 1
ATOM 3912 C CA . TYR A 1 477 ? 0.639 -16.334 1.212 1.00 92.25 477 TYR A CA 1
ATOM 3913 C C . TYR A 1 477 ? 0.543 -16.818 2.661 1.00 92.25 477 TYR A C 1
ATOM 3915 O O . TYR A 1 477 ? 1.529 -17.320 3.202 1.00 92.25 477 TYR A O 1
ATOM 3923 N N . GLU A 1 478 ? -0.652 -16.770 3.254 1.00 89.31 478 GLU A N 1
ATOM 3924 C CA . GLU A 1 478 ? -0.919 -17.310 4.586 1.00 89.31 478 GLU A CA 1
ATOM 3925 C C . GLU A 1 478 ? -0.577 -18.801 4.674 1.00 89.31 478 GLU A C 1
ATOM 3927 O O . GLU A 1 478 ? 0.084 -19.243 5.616 1.00 89.31 478 GLU A O 1
ATOM 3932 N N . LYS A 1 479 ? -0.990 -19.577 3.665 1.00 91.88 479 LYS A N 1
ATOM 3933 C CA . LYS A 1 479 ? -0.706 -21.016 3.581 1.00 91.88 479 LYS A CA 1
ATOM 3934 C C . LYS A 1 479 ? 0.764 -21.290 3.266 1.00 91.88 479 LYS A C 1
ATOM 3936 O O . LYS A 1 479 ? 1.322 -22.264 3.769 1.00 91.88 479 LYS A O 1
ATOM 3941 N N . ASN A 1 480 ? 1.379 -20.474 2.410 1.00 91.69 480 ASN A N 1
ATOM 3942 C CA . ASN A 1 480 ? 2.755 -20.652 1.966 1.00 91.69 480 ASN A CA 1
ATOM 3943 C C . ASN A 1 480 ? 3.436 -19.314 1.624 1.00 91.69 480 ASN A C 1
ATOM 3945 O O . ASN A 1 480 ? 3.171 -18.693 0.586 1.00 91.69 480 ASN A O 1
ATOM 3949 N N . LYS A 1 481 ? 4.382 -18.907 2.476 1.00 91.19 481 LYS A N 1
ATOM 3950 C CA . LYS A 1 481 ? 5.129 -17.650 2.355 1.00 91.19 481 LYS A CA 1
ATOM 3951 C C . LYS A 1 481 ? 6.223 -17.754 1.291 1.00 91.19 481 LYS A C 1
ATOM 3953 O O . LYS A 1 481 ? 7.385 -17.999 1.600 1.00 91.19 481 LYS A O 1
ATOM 3958 N N . THR A 1 482 ? 5.832 -17.608 0.028 1.00 92.69 482 THR A N 1
ATOM 3959 C CA . THR A 1 482 ? 6.725 -17.724 -1.136 1.00 92.69 482 THR A CA 1
ATOM 3960 C C . THR A 1 482 ? 7.021 -16.375 -1.781 1.00 92.69 482 THR A C 1
ATOM 3962 O O . THR A 1 482 ? 6.217 -15.445 -1.690 1.00 92.69 482 THR A O 1
ATOM 3965 N N . GLN A 1 483 ? 8.138 -16.306 -2.513 1.00 93.75 483 GLN A N 1
ATOM 3966 C CA . GLN A 1 483 ? 8.460 -15.172 -3.382 1.00 93.75 483 GLN A CA 1
ATOM 3967 C C . GLN A 1 483 ? 7.356 -14.880 -4.392 1.00 93.75 483 GLN A C 1
ATOM 3969 O O . GLN A 1 483 ? 6.991 -13.719 -4.560 1.00 93.75 483 GLN A O 1
ATOM 3974 N N . PHE A 1 484 ? 6.812 -15.926 -5.022 1.00 95.62 484 PHE A N 1
ATOM 3975 C CA . PHE A 1 484 ? 5.729 -15.781 -5.986 1.00 95.62 484 PHE A CA 1
ATOM 3976 C C . PHE A 1 484 ? 4.584 -14.963 -5.390 1.00 95.62 484 PHE A C 1
ATOM 3978 O O . PHE A 1 484 ? 4.233 -13.940 -5.951 1.00 95.62 484 PHE A O 1
ATOM 3985 N N . ASN A 1 485 ? 4.069 -15.341 -4.218 1.00 94.62 485 ASN A N 1
ATOM 3986 C CA . ASN A 1 485 ? 2.923 -14.660 -3.615 1.00 94.62 485 ASN A CA 1
ATOM 3987 C C . ASN A 1 485 ? 3.216 -13.187 -3.252 1.00 94.62 485 ASN A C 1
ATOM 3989 O O . ASN A 1 485 ? 2.376 -12.331 -3.513 1.00 94.62 485 ASN A O 1
ATOM 3993 N N . LEU A 1 486 ? 4.398 -12.859 -2.706 1.00 93.12 486 LEU A N 1
ATOM 3994 C CA . LEU A 1 486 ? 4.739 -11.456 -2.401 1.00 93.12 486 LEU A CA 1
ATOM 3995 C C . LEU A 1 486 ? 4.909 -10.601 -3.658 1.00 93.12 486 LEU A C 1
ATOM 3997 O O . LEU A 1 486 ? 4.448 -9.461 -3.696 1.00 93.12 486 LEU A O 1
ATOM 4001 N N . LEU A 1 487 ? 5.574 -11.131 -4.686 1.00 95.31 487 LEU A N 1
ATOM 4002 C CA . LEU A 1 487 ? 5.750 -10.405 -5.941 1.00 95.31 487 LEU A CA 1
ATOM 4003 C C . LEU A 1 487 ? 4.439 -10.308 -6.724 1.00 95.31 487 LEU A C 1
ATOM 4005 O O . LEU A 1 487 ? 4.185 -9.283 -7.345 1.00 95.31 487 LEU A O 1
ATOM 4009 N N . ASP A 1 488 ? 3.581 -11.326 -6.657 1.00 96.19 488 ASP A N 1
ATOM 4010 C CA . ASP A 1 488 ? 2.244 -11.313 -7.252 1.00 96.19 488 ASP A CA 1
ATOM 4011 C C . ASP A 1 488 ? 1.399 -10.187 -6.644 1.00 96.19 488 ASP A C 1
ATOM 4013 O O . ASP A 1 488 ? 0.789 -9.412 -7.380 1.00 96.19 488 ASP A O 1
ATOM 4017 N N . LEU A 1 489 ? 1.458 -10.023 -5.316 1.00 94.12 489 LEU A N 1
ATOM 4018 C CA . LEU A 1 489 ? 0.817 -8.923 -4.595 1.00 94.12 489 LEU A CA 1
ATOM 4019 C C . LEU A 1 489 ? 1.358 -7.559 -5.041 1.00 94.12 489 LEU A C 1
ATOM 4021 O O . LEU A 1 489 ? 0.595 -6.687 -5.460 1.00 94.12 489 LEU A O 1
ATOM 4025 N N . LEU A 1 490 ? 2.685 -7.392 -4.997 1.00 93.25 490 LEU A N 1
ATOM 4026 C CA . LEU A 1 490 ? 3.355 -6.142 -5.355 1.00 93.25 490 LEU A CA 1
ATOM 4027 C C . LEU A 1 490 ? 3.053 -5.735 -6.801 1.00 93.25 490 LEU A C 1
ATOM 4029 O O . LEU A 1 490 ? 2.677 -4.594 -7.061 1.00 93.25 490 LEU A O 1
ATOM 4033 N N . PHE A 1 491 ? 3.204 -6.657 -7.751 1.00 96.00 491 PHE A N 1
ATOM 4034 C CA . PHE A 1 491 ? 2.956 -6.370 -9.160 1.00 96.00 491 PHE A CA 1
ATOM 4035 C C . PHE A 1 491 ? 1.485 -6.122 -9.446 1.00 96.00 491 PHE A C 1
ATOM 4037 O O . PHE A 1 491 ? 1.191 -5.341 -10.343 1.00 96.00 491 PHE A O 1
ATOM 4044 N N . THR A 1 492 ? 0.569 -6.714 -8.680 1.00 95.69 492 THR A N 1
ATOM 4045 C CA . THR A 1 492 ? -0.858 -6.406 -8.802 1.00 95.69 492 THR A CA 1
ATOM 4046 C C . THR A 1 492 ? -1.161 -4.987 -8.346 1.00 95.69 492 THR A C 1
ATOM 4048 O O . THR A 1 492 ? -1.851 -4.257 -9.054 1.00 95.69 492 THR A O 1
ATOM 4051 N N . LEU A 1 493 ? -0.587 -4.539 -7.229 1.00 93.19 493 LEU A N 1
ATOM 4052 C CA . LEU A 1 493 ? -0.714 -3.146 -6.799 1.00 93.19 493 LEU A CA 1
ATOM 4053 C C . LEU A 1 493 ? -0.127 -2.176 -7.834 1.00 93.19 493 LEU A C 1
ATOM 4055 O O . LEU A 1 493 ? -0.783 -1.210 -8.212 1.00 93.19 493 LEU A O 1
ATOM 4059 N N . ILE A 1 494 ? 1.074 -2.464 -8.346 1.00 92.88 494 ILE A N 1
ATOM 4060 C CA . ILE A 1 494 ? 1.735 -1.629 -9.361 1.00 92.88 494 ILE A CA 1
ATOM 4061 C C . ILE A 1 494 ? 0.936 -1.615 -10.672 1.00 92.88 494 ILE A C 1
ATOM 4063 O O . ILE A 1 494 ? 0.733 -0.551 -11.241 1.00 92.88 494 ILE A O 1
ATOM 4067 N N . ALA A 1 495 ? 0.439 -2.759 -11.150 1.00 94.19 495 ALA A N 1
ATOM 4068 C CA . ALA A 1 495 ? -0.312 -2.852 -12.407 1.00 94.19 495 ALA A CA 1
ATOM 4069 C C . ALA A 1 495 ? -1.612 -2.030 -12.409 1.00 94.19 495 ALA A C 1
ATOM 4071 O O . ALA A 1 495 ? -2.134 -1.725 -13.481 1.00 94.19 495 ALA A O 1
ATOM 4072 N N . ASN A 1 496 ? -2.132 -1.681 -11.229 1.00 92.88 496 ASN A N 1
ATOM 4073 C CA . ASN A 1 496 ? -3.360 -0.906 -11.059 1.00 92.88 496 ASN A CA 1
ATOM 4074 C C . ASN A 1 496 ? -3.099 0.513 -10.512 1.00 92.88 496 ASN A C 1
ATOM 4076 O O . ASN A 1 496 ? -4.045 1.255 -10.248 1.00 92.88 496 ASN A O 1
ATOM 4080 N N . ASP A 1 497 ? -1.829 0.920 -10.389 1.00 89.12 497 ASP A N 1
ATOM 4081 C CA . ASP A 1 497 ? -1.449 2.319 -10.207 1.00 89.12 497 ASP A CA 1
ATOM 4082 C C . ASP A 1 497 ? -1.385 3.035 -11.563 1.00 89.12 497 ASP A C 1
ATOM 4084 O O . ASP A 1 497 ? -0.771 2.562 -12.522 1.00 89.12 497 ASP A O 1
ATOM 4088 N N . LYS A 1 498 ? -1.989 4.221 -11.646 1.00 84.12 498 LYS A N 1
ATOM 4089 C CA . LYS A 1 498 ? -2.093 4.971 -12.900 1.00 84.12 498 LYS A CA 1
ATOM 4090 C C . LYS A 1 498 ? -0.738 5.347 -13.498 1.00 84.12 498 LYS A C 1
ATOM 4092 O O . LYS A 1 498 ? -0.555 5.235 -14.708 1.00 84.12 498 LYS A O 1
ATOM 4097 N N . LYS A 1 499 ? 0.217 5.799 -12.679 1.00 80.94 499 LYS A N 1
ATOM 4098 C CA . LYS A 1 499 ? 1.533 6.229 -13.184 1.00 80.94 499 LYS A CA 1
ATOM 4099 C C . LYS A 1 499 ? 2.315 5.037 -13.712 1.00 80.94 499 LYS A C 1
ATOM 4101 O O . LYS A 1 499 ? 2.973 5.136 -14.747 1.00 80.94 499 LYS A O 1
ATOM 4106 N N . ALA A 1 500 ? 2.212 3.903 -13.027 1.00 85.56 500 ALA A N 1
ATOM 4107 C CA . ALA A 1 500 ? 2.775 2.656 -13.512 1.00 85.56 500 ALA A CA 1
ATOM 4108 C C . ALA A 1 500 ? 2.121 2.220 -14.832 1.00 85.56 500 ALA A C 1
ATOM 4110 O O . ALA A 1 500 ? 2.845 1.937 -15.782 1.00 85.56 500 ALA A O 1
ATOM 4111 N N . GLN A 1 501 ? 0.789 2.249 -14.951 1.00 86.25 501 GLN A N 1
ATOM 4112 C CA . GLN A 1 501 ? 0.092 1.946 -16.210 1.00 86.25 501 GLN A CA 1
ATOM 4113 C C . GLN A 1 501 ? 0.531 2.864 -17.360 1.00 86.25 501 GLN A C 1
ATOM 4115 O O . GLN A 1 501 ? 0.793 2.395 -18.468 1.00 86.25 501 GLN A O 1
ATOM 4120 N N . GLU A 1 502 ? 0.676 4.164 -17.103 1.00 84.38 502 GLU A N 1
ATOM 4121 C CA . GLU A 1 502 ? 1.169 5.130 -18.088 1.00 84.38 502 GLU A CA 1
ATOM 4122 C C . GLU A 1 502 ? 2.595 4.817 -18.557 1.00 84.38 502 GLU A C 1
ATOM 4124 O O . GLU A 1 502 ? 2.911 5.052 -19.725 1.00 84.38 502 GLU A O 1
ATOM 4129 N N . LEU A 1 503 ? 3.466 4.307 -17.684 1.00 82.31 503 LEU A N 1
ATOM 4130 C CA . LEU A 1 503 ? 4.803 3.850 -18.064 1.00 82.31 503 LEU A CA 1
ATOM 4131 C C . LEU A 1 503 ? 4.739 2.522 -18.832 1.00 82.31 503 LEU A C 1
ATOM 4133 O O . LEU A 1 503 ? 5.328 2.405 -19.905 1.00 82.31 503 LEU A O 1
ATOM 4137 N N . LEU A 1 504 ? 3.994 1.542 -18.326 1.00 86.12 504 LEU A N 1
ATOM 4138 C CA . LEU A 1 504 ? 3.864 0.206 -18.916 1.00 86.12 504 LEU A CA 1
ATOM 4139 C C . LEU A 1 504 ? 3.238 0.248 -20.315 1.00 86.12 504 LEU A C 1
ATOM 4141 O O . LEU A 1 504 ? 3.668 -0.486 -21.199 1.00 86.12 504 LEU A O 1
ATOM 4145 N N . SER A 1 505 ? 2.314 1.181 -20.560 1.00 85.00 505 SER A N 1
ATOM 4146 C CA . SER A 1 505 ? 1.710 1.403 -21.882 1.00 85.00 505 SER A CA 1
ATOM 4147 C C . SER A 1 505 ? 2.720 1.779 -22.976 1.00 85.00 505 SER A C 1
ATOM 4149 O O . SER A 1 505 ? 2.421 1.658 -24.164 1.00 85.00 505 SER A O 1
ATOM 4151 N N . THR A 1 506 ? 3.933 2.202 -22.599 1.00 84.62 506 THR A N 1
ATOM 4152 C CA . THR A 1 506 ? 5.009 2.503 -23.553 1.00 84.62 506 THR A CA 1
ATOM 4153 C C . THR A 1 506 ? 5.760 1.254 -24.018 1.00 84.62 506 THR A C 1
ATOM 4155 O O . THR A 1 506 ? 6.351 1.282 -25.100 1.00 84.62 506 THR A O 1
ATOM 4158 N N . LEU A 1 507 ? 5.710 0.146 -23.263 1.00 87.56 507 LEU A N 1
ATOM 4159 C CA . LEU A 1 507 ? 6.465 -1.074 -23.565 1.00 87.56 507 LEU A CA 1
ATOM 4160 C C . LEU A 1 507 ? 6.129 -1.662 -24.943 1.00 87.56 507 LEU A C 1
ATOM 4162 O O . LEU A 1 507 ? 7.074 -1.921 -25.691 1.00 87.56 507 LEU A O 1
ATOM 4166 N N . PRO A 1 508 ? 4.851 -1.798 -25.362 1.00 88.19 508 PRO A N 1
ATOM 4167 C CA . PRO A 1 508 ? 4.530 -2.304 -26.699 1.00 88.19 508 PRO A CA 1
ATOM 4168 C C . PRO A 1 508 ? 5.133 -1.459 -27.830 1.00 88.19 508 PRO A C 1
ATOM 4170 O O . PRO A 1 508 ? 5.607 -1.995 -28.831 1.00 88.19 508 PRO A O 1
ATOM 4173 N N . ASN A 1 509 ? 5.172 -0.133 -27.664 1.00 84.62 509 ASN A N 1
ATOM 4174 C CA . ASN A 1 509 ? 5.787 0.766 -28.641 1.00 84.62 509 ASN A CA 1
ATOM 4175 C C . ASN A 1 509 ? 7.312 0.579 -28.695 1.00 84.62 509 ASN A C 1
ATOM 4177 O O . ASN A 1 509 ? 7.892 0.549 -29.776 1.00 84.62 509 ASN A O 1
ATOM 4181 N N . ILE A 1 510 ? 7.967 0.420 -27.541 1.00 85.19 510 ILE A N 1
ATOM 4182 C CA . ILE A 1 510 ? 9.413 0.156 -27.470 1.00 85.19 510 ILE A CA 1
ATOM 4183 C C . ILE A 1 510 ? 9.746 -1.186 -28.130 1.00 85.19 510 ILE A C 1
ATOM 4185 O O . ILE A 1 510 ? 10.661 -1.245 -28.948 1.00 85.19 510 ILE A O 1
ATOM 4189 N N . ILE A 1 511 ? 8.968 -2.232 -27.837 1.00 87.62 511 ILE A N 1
ATOM 4190 C CA . ILE A 1 511 ? 9.090 -3.558 -28.457 1.00 87.62 511 ILE A CA 1
ATOM 4191 C C . ILE A 1 511 ? 8.987 -3.445 -29.986 1.00 87.62 511 ILE A C 1
ATOM 4193 O O . ILE A 1 511 ? 9.874 -3.911 -30.696 1.00 87.62 511 ILE A O 1
ATOM 4197 N N . SER A 1 512 ? 7.990 -2.716 -30.498 1.00 84.25 512 SER A N 1
ATOM 4198 C CA . SER A 1 512 ? 7.838 -2.490 -31.942 1.00 84.25 512 SER A CA 1
ATOM 4199 C C . SER A 1 512 ? 9.018 -1.726 -32.568 1.00 84.25 512 SER A C 1
ATOM 4201 O O . SER A 1 512 ? 9.389 -1.986 -33.715 1.00 84.25 512 SER A O 1
ATOM 4203 N N . LYS A 1 513 ? 9.652 -0.799 -31.832 1.00 82.38 513 LYS A N 1
ATOM 4204 C CA . LYS A 1 513 ? 10.879 -0.118 -32.290 1.00 82.38 513 LYS A CA 1
ATOM 4205 C C . LYS A 1 513 ? 12.081 -1.070 -32.365 1.00 82.38 513 LYS A C 1
ATOM 4207 O O . LYS A 1 513 ? 12.922 -0.884 -33.243 1.00 82.38 513 LYS A O 1
ATOM 4212 N N . ILE A 1 514 ? 12.155 -2.084 -31.500 1.00 84.62 514 ILE A N 1
ATOM 4213 C CA . ILE A 1 514 ? 13.196 -3.124 -31.555 1.00 84.62 514 ILE A CA 1
ATOM 4214 C C . ILE A 1 514 ? 13.008 -4.012 -32.791 1.00 84.62 514 ILE A C 1
ATOM 4216 O O . ILE A 1 514 ? 13.987 -4.266 -33.489 1.00 84.62 514 ILE A O 1
ATOM 4220 N N . ASP A 1 515 ? 11.770 -4.383 -33.138 1.00 81.25 515 ASP A N 1
ATOM 4221 C CA . ASP A 1 515 ? 11.485 -5.186 -34.341 1.00 81.25 515 ASP A CA 1
ATOM 4222 C C . ASP A 1 515 ? 11.995 -4.511 -35.633 1.00 81.25 515 ASP A C 1
ATOM 4224 O O . ASP A 1 515 ? 12.452 -5.175 -36.564 1.00 81.25 515 ASP A O 1
ATOM 4228 N N . ILE A 1 516 ? 11.975 -3.174 -35.692 1.00 76.25 516 ILE A N 1
ATOM 4229 C CA . ILE A 1 516 ? 12.545 -2.408 -36.814 1.00 76.25 516 ILE A CA 1
ATOM 4230 C C . ILE A 1 516 ? 14.071 -2.554 -36.868 1.00 76.25 516 ILE A C 1
ATOM 4232 O O . ILE A 1 516 ? 14.633 -2.697 -37.954 1.00 76.25 516 ILE A O 1
ATOM 4236 N N . ALA A 1 517 ? 14.745 -2.509 -35.717 1.00 76.75 517 ALA A N 1
ATOM 4237 C CA . ALA A 1 517 ? 16.194 -2.679 -35.642 1.00 76.75 517 ALA A CA 1
ATOM 4238 C C . ALA A 1 517 ? 16.621 -4.113 -36.004 1.00 76.75 517 ALA A C 1
ATOM 4240 O O . ALA A 1 517 ? 17.649 -4.291 -36.660 1.00 76.75 517 ALA A O 1
ATOM 4241 N N . GLU A 1 518 ? 15.813 -5.121 -35.656 1.00 76.62 518 GLU A N 1
ATOM 4242 C CA . GLU A 1 518 ? 16.050 -6.524 -36.030 1.00 76.62 518 GLU A CA 1
ATOM 4243 C C . GLU A 1 518 ? 16.080 -6.735 -37.552 1.00 76.62 518 GLU A C 1
ATOM 4245 O O . GLU A 1 518 ? 16.847 -7.563 -38.034 1.00 76.62 518 GLU A O 1
ATOM 4250 N N . TYR A 1 519 ? 15.333 -5.947 -38.337 1.00 74.44 519 TYR A N 1
ATOM 4251 C CA . TYR A 1 519 ? 15.342 -6.050 -39.805 1.00 74.44 519 TYR A CA 1
ATOM 4252 C C . TYR A 1 519 ? 16.705 -5.701 -40.439 1.00 74.44 519 TYR A C 1
ATOM 4254 O O . TYR A 1 519 ? 17.015 -6.149 -41.542 1.00 74.44 519 TYR A O 1
ATOM 4262 N N . ILE A 1 520 ? 17.523 -4.900 -39.748 1.00 70.44 520 ILE A N 1
ATOM 4263 C CA . ILE A 1 520 ? 18.858 -4.461 -40.195 1.00 70.44 520 ILE A CA 1
ATOM 4264 C C . ILE A 1 520 ? 19.960 -5.317 -39.539 1.00 70.44 520 ILE A C 1
ATOM 4266 O O . ILE A 1 520 ? 21.094 -5.382 -40.021 1.00 70.44 520 ILE A O 1
ATOM 4270 N N . ALA A 1 521 ? 19.642 -5.988 -38.432 1.00 78.44 521 ALA A N 1
ATOM 4271 C CA . ALA A 1 521 ? 20.591 -6.739 -37.632 1.00 78.44 521 ALA A CA 1
ATOM 4272 C C . ALA A 1 521 ? 20.874 -8.139 -38.193 1.00 78.44 521 ALA A C 1
ATOM 4274 O O . ALA A 1 521 ? 19.997 -8.843 -38.683 1.00 78.44 521 ALA A O 1
ATOM 4275 N N . THR A 1 522 ? 22.123 -8.586 -38.058 1.00 74.25 522 THR A N 1
ATOM 4276 C CA . THR A 1 522 ? 22.523 -9.970 -38.347 1.00 74.25 522 THR A CA 1
ATOM 4277 C C . THR A 1 522 ? 23.501 -10.479 -37.287 1.00 74.25 522 THR A C 1
ATOM 4279 O O . THR A 1 522 ? 24.123 -9.702 -36.555 1.00 74.25 522 THR A O 1
ATOM 4282 N N . GLY A 1 523 ? 23.642 -11.802 -37.175 1.00 86.69 523 GLY A N 1
ATOM 4283 C CA . GLY A 1 523 ? 24.616 -12.428 -36.279 1.00 86.69 523 GLY A CA 1
ATOM 4284 C C . GLY A 1 523 ? 24.388 -12.088 -34.801 1.00 86.69 523 GLY A C 1
ATOM 4285 O O . GLY A 1 523 ? 23.285 -12.236 -34.285 1.00 86.69 523 GLY A O 1
ATOM 4286 N N . LYS A 1 524 ? 25.442 -11.650 -34.098 1.00 87.81 524 LYS A N 1
ATOM 4287 C CA . LYS A 1 524 ? 25.388 -11.368 -32.648 1.00 87.81 524 LYS A CA 1
ATOM 4288 C C . LYS A 1 524 ? 24.459 -10.205 -32.279 1.00 87.81 524 LYS A C 1
ATOM 4290 O O . LYS A 1 524 ? 23.848 -10.249 -31.215 1.00 87.81 524 LYS A O 1
ATOM 4295 N N . LEU A 1 525 ? 24.335 -9.204 -33.154 1.00 86.38 525 LEU A N 1
ATOM 4296 C CA . LEU A 1 525 ? 23.450 -8.057 -32.938 1.00 86.38 525 LEU A CA 1
ATOM 4297 C C . LEU A 1 525 ? 21.979 -8.496 -32.900 1.00 86.38 525 LEU A C 1
ATOM 4299 O O . LEU A 1 525 ? 21.253 -8.095 -31.998 1.00 86.38 525 LEU A O 1
ATOM 4303 N N . ASP A 1 526 ? 21.569 -9.369 -33.825 1.00 87.44 526 ASP A N 1
ATOM 4304 C CA . ASP A 1 526 ? 20.215 -9.943 -33.867 1.00 87.44 526 ASP A CA 1
ATOM 4305 C C . ASP A 1 526 ? 19.899 -10.735 -32.585 1.00 87.44 526 ASP A C 1
ATOM 4307 O O . ASP A 1 526 ? 18.852 -10.543 -31.974 1.00 87.44 526 ASP A O 1
ATOM 4311 N N . VAL A 1 527 ? 20.844 -11.552 -32.103 1.00 92.62 527 VAL A N 1
ATOM 4312 C CA . VAL A 1 527 ? 20.684 -12.299 -30.841 1.00 92.62 527 VAL A CA 1
ATOM 4313 C C . VAL A 1 527 ? 20.476 -11.363 -29.645 1.00 92.62 527 VAL A C 1
ATOM 4315 O O . VAL A 1 527 ? 19.591 -11.609 -28.827 1.00 92.62 527 VAL A O 1
ATOM 4318 N N . LYS A 1 528 ? 21.260 -10.282 -29.535 1.00 93.50 528 LYS A N 1
ATOM 4319 C CA . LYS A 1 528 ? 21.119 -9.320 -28.431 1.00 93.50 528 LYS A CA 1
ATOM 4320 C C . LYS A 1 528 ? 19.812 -8.521 -28.522 1.00 93.50 528 LYS A C 1
ATOM 4322 O O . LYS A 1 528 ? 19.155 -8.336 -27.503 1.00 93.50 528 LYS A O 1
ATOM 4327 N N . LEU A 1 529 ? 19.384 -8.094 -29.712 1.00 90.81 529 LEU A N 1
ATOM 4328 C CA . LEU A 1 529 ? 18.097 -7.402 -29.875 1.00 90.81 529 LEU A CA 1
ATOM 4329 C C . LEU A 1 529 ? 16.906 -8.295 -29.500 1.00 90.81 529 LEU A C 1
ATOM 4331 O O . LEU A 1 529 ? 16.025 -7.841 -28.772 1.00 90.81 529 LEU A O 1
ATOM 4335 N N . LYS A 1 530 ? 16.938 -9.579 -29.882 1.00 93.44 530 LYS A N 1
ATOM 4336 C CA . LYS A 1 530 ? 15.933 -10.566 -29.457 1.00 93.44 530 LYS A CA 1
ATOM 4337 C C . LYS A 1 530 ? 15.897 -10.731 -27.944 1.00 93.44 530 LYS A C 1
ATOM 4339 O O . LYS A 1 530 ? 14.818 -10.738 -27.365 1.00 93.44 530 LYS A O 1
ATOM 4344 N N . LEU A 1 531 ? 17.064 -10.785 -27.300 1.00 94.88 531 LEU A N 1
ATOM 4345 C CA . LEU A 1 531 ? 17.156 -10.862 -25.842 1.00 94.88 531 LEU A CA 1
ATOM 4346 C C . LEU A 1 531 ? 16.516 -9.640 -25.163 1.00 94.88 531 LEU A C 1
ATOM 4348 O O . LEU A 1 531 ? 15.763 -9.788 -24.203 1.00 94.88 531 LEU A O 1
ATOM 4352 N N . LEU A 1 532 ? 16.765 -8.436 -25.691 1.00 94.31 532 LEU A N 1
ATOM 4353 C CA . LEU A 1 532 ? 16.130 -7.208 -25.208 1.00 94.31 532 LEU A CA 1
ATOM 4354 C C . LEU A 1 532 ? 14.608 -7.230 -25.424 1.00 94.31 532 LEU A C 1
ATOM 4356 O O . LEU A 1 532 ? 13.856 -6.832 -24.535 1.00 94.31 532 LEU A O 1
ATOM 4360 N N . ARG A 1 533 ? 14.138 -7.711 -26.581 1.00 94.25 533 ARG A N 1
ATOM 4361 C CA . ARG A 1 533 ? 12.704 -7.862 -26.853 1.00 94.25 533 ARG A CA 1
ATOM 4362 C C . ARG A 1 533 ? 12.046 -8.841 -25.885 1.00 94.25 533 ARG A C 1
ATOM 4364 O O . ARG A 1 533 ? 10.984 -8.529 -25.344 1.00 94.25 533 ARG A O 1
ATOM 4371 N N . ASP A 1 534 ? 12.666 -9.993 -25.652 1.00 95.12 534 ASP A N 1
ATOM 4372 C CA . ASP A 1 534 ? 12.154 -11.030 -24.755 1.00 95.12 534 ASP A CA 1
ATOM 4373 C C . ASP A 1 534 ? 12.080 -10.514 -23.311 1.00 95.12 534 ASP A C 1
ATOM 4375 O O . ASP A 1 534 ? 11.056 -10.689 -22.649 1.00 95.12 534 ASP A O 1
ATOM 4379 N N . LEU A 1 535 ? 13.105 -9.782 -22.855 1.00 95.44 535 LEU A N 1
ATOM 4380 C CA . LEU A 1 535 ? 13.108 -9.082 -21.567 1.00 95.44 535 LEU A CA 1
ATOM 4381 C C . LEU A 1 535 ? 11.887 -8.158 -21.415 1.00 95.44 535 LEU A C 1
ATOM 4383 O O . LEU A 1 535 ? 11.135 -8.270 -20.444 1.00 95.44 535 LEU A O 1
ATOM 4387 N N . LEU A 1 536 ? 11.664 -7.251 -22.372 1.00 94.50 536 LEU A N 1
ATOM 4388 C CA . LEU A 1 536 ? 10.548 -6.300 -22.300 1.00 94.50 536 LEU A CA 1
ATOM 4389 C C . LEU A 1 536 ? 9.187 -6.996 -22.417 1.00 94.50 536 LEU A C 1
ATOM 4391 O O . LEU A 1 536 ? 8.236 -6.601 -21.745 1.00 94.50 536 LEU A O 1
ATOM 4395 N N . THR A 1 537 ? 9.100 -8.051 -23.227 1.00 94.75 537 THR A N 1
ATOM 4396 C CA . THR A 1 537 ? 7.885 -8.864 -23.389 1.00 94.75 537 THR A CA 1
ATOM 4397 C C . THR A 1 537 ? 7.530 -9.593 -22.096 1.00 94.75 537 THR A C 1
ATOM 4399 O O . THR A 1 537 ? 6.362 -9.628 -21.705 1.00 94.75 537 THR A O 1
ATOM 4402 N N . ASN A 1 538 ? 8.528 -10.133 -21.396 1.00 95.75 538 ASN A N 1
ATOM 4403 C CA . ASN A 1 538 ? 8.349 -10.779 -20.101 1.00 95.75 538 ASN A CA 1
ATOM 4404 C C . ASN A 1 538 ? 7.836 -9.795 -19.044 1.00 95.75 538 ASN A C 1
ATOM 4406 O O . ASN A 1 538 ? 6.853 -10.093 -18.364 1.00 95.75 538 ASN A O 1
ATOM 4410 N N . ILE A 1 539 ? 8.448 -8.608 -18.951 1.00 94.75 539 ILE A N 1
ATOM 4411 C CA . ILE A 1 539 ? 7.993 -7.536 -18.054 1.00 94.75 539 ILE A CA 1
ATOM 4412 C C . ILE A 1 539 ? 6.551 -7.140 -18.394 1.00 94.75 539 ILE A C 1
ATOM 4414 O O . ILE A 1 539 ? 5.702 -7.116 -17.506 1.00 94.75 539 ILE A O 1
ATOM 4418 N N . ASN A 1 540 ? 6.244 -6.893 -19.672 1.00 94.19 540 ASN A N 1
ATOM 4419 C CA . ASN A 1 540 ? 4.893 -6.536 -20.107 1.00 94.19 540 ASN A CA 1
ATOM 4420 C C . ASN A 1 540 ? 3.869 -7.617 -19.716 1.00 94.19 540 ASN A C 1
ATOM 4422 O O . ASN A 1 540 ? 2.833 -7.308 -19.135 1.00 94.19 540 ASN A O 1
ATOM 4426 N N . SER A 1 541 ? 4.207 -8.891 -19.932 1.00 95.38 541 SER A N 1
ATOM 4427 C CA . SER A 1 541 ? 3.346 -10.033 -19.598 1.00 95.38 541 SER A CA 1
ATOM 4428 C C . SER A 1 541 ? 3.055 -10.143 -18.096 1.00 95.38 541 SER A C 1
ATOM 4430 O O . SER A 1 541 ? 1.945 -10.513 -17.713 1.00 95.38 541 SER A O 1
ATOM 4432 N N . VAL A 1 542 ? 4.029 -9.821 -17.232 1.00 95.81 542 VAL A N 1
ATOM 4433 C CA . VAL A 1 542 ? 3.833 -9.805 -15.771 1.00 95.81 542 VAL A CA 1
ATOM 4434 C C . VAL A 1 542 ? 2.739 -8.818 -15.377 1.00 95.81 542 VAL A C 1
ATOM 4436 O O . VAL A 1 542 ? 1.873 -9.169 -14.571 1.00 95.81 542 VAL A O 1
ATOM 4439 N N . PHE A 1 543 ? 2.775 -7.602 -15.923 1.00 94.88 543 PHE A N 1
ATOM 4440 C CA . PHE A 1 543 ? 1.839 -6.551 -15.536 1.00 94.88 543 PHE A CA 1
ATOM 4441 C C . PHE A 1 543 ? 0.497 -6.644 -16.264 1.00 94.88 543 PHE A C 1
ATOM 4443 O O . PHE A 1 543 ? -0.529 -6.403 -15.637 1.00 94.88 543 PHE A O 1
ATOM 4450 N N . GLU A 1 544 ? 0.463 -7.058 -17.536 1.00 93.88 544 GLU A N 1
ATOM 4451 C CA . GLU A 1 544 ? -0.795 -7.274 -18.268 1.00 93.88 544 GLU A CA 1
ATOM 4452 C C . GLU A 1 544 ? -1.681 -8.321 -17.591 1.00 93.88 544 GLU A C 1
ATOM 4454 O O . GLU A 1 544 ? -2.880 -8.101 -17.444 1.00 93.88 544 GLU A O 1
ATOM 4459 N N . PHE A 1 545 ? -1.098 -9.424 -17.106 1.00 94.81 545 PHE A N 1
ATOM 4460 C CA . PHE A 1 545 ? -1.844 -10.461 -16.384 1.00 94.81 545 PHE A CA 1
ATOM 4461 C C . PHE A 1 545 ? -2.498 -9.950 -15.089 1.00 94.81 545 PHE A C 1
ATOM 4463 O O . PHE A 1 545 ? -3.476 -10.524 -14.621 1.00 94.81 545 PHE A O 1
ATOM 4470 N N . ARG A 1 546 ? -1.950 -8.881 -14.502 1.00 95.94 546 ARG A N 1
ATOM 4471 C CA . ARG A 1 546 ? -2.362 -8.320 -13.206 1.00 95.94 546 ARG A CA 1
ATOM 4472 C C . ARG A 1 546 ? -3.113 -7.000 -13.335 1.00 95.94 546 ARG A C 1
ATOM 4474 O O . ARG A 1 546 ? -3.385 -6.342 -12.332 1.00 95.94 546 ARG A O 1
ATOM 4481 N N . ASN A 1 547 ? -3.421 -6.589 -14.559 1.00 94.69 547 ASN A N 1
ATOM 4482 C CA . ASN A 1 547 ? -4.177 -5.381 -14.832 1.00 94.69 547 ASN A CA 1
ATOM 4483 C C . ASN A 1 547 ? -5.674 -5.711 -14.861 1.00 94.69 547 ASN A C 1
ATOM 4485 O O . ASN A 1 547 ? -6.129 -6.465 -15.719 1.00 94.69 547 ASN A O 1
ATOM 4489 N N . PHE A 1 548 ? -6.444 -5.114 -13.951 1.00 94.75 548 PHE A N 1
ATOM 4490 C CA . PHE A 1 548 ? -7.890 -5.331 -13.837 1.00 94.75 548 PHE A CA 1
ATOM 4491 C C . PHE A 1 548 ? -8.709 -4.240 -14.544 1.00 94.75 548 PHE A C 1
ATOM 4493 O O . PHE A 1 548 ? -9.918 -4.130 -14.354 1.00 94.75 548 PHE A O 1
ATOM 4500 N N . GLY A 1 549 ? -8.064 -3.440 -15.397 1.00 90.88 549 GLY A N 1
ATOM 4501 C CA . GLY A 1 549 ? -8.687 -2.342 -16.126 1.00 90.88 549 GLY A CA 1
ATOM 4502 C C . GLY A 1 549 ? -8.691 -1.030 -15.341 1.00 90.88 549 GLY A C 1
ATOM 4503 O O . GLY A 1 549 ? -7.966 -0.845 -14.367 1.00 90.88 549 GLY A O 1
ATOM 4504 N N . GLU A 1 550 ? -9.496 -0.070 -15.801 1.00 91.25 550 GLU A N 1
ATOM 4505 C CA . GLU A 1 550 ? -9.596 1.244 -15.159 1.00 91.25 550 GLU A CA 1
ATOM 4506 C C . GLU A 1 550 ? -10.348 1.114 -13.824 1.00 91.25 550 GLU A C 1
ATOM 4508 O O . GLU A 1 550 ? -11.530 0.761 -13.809 1.00 91.25 550 GLU A O 1
ATOM 4513 N N . LEU A 1 551 ? -9.655 1.375 -12.709 1.00 93.75 551 LEU A N 1
ATOM 4514 C CA . LEU A 1 551 ? -10.264 1.480 -11.376 1.00 93.75 551 LEU A CA 1
ATOM 4515 C C . LEU A 1 551 ? -10.764 2.902 -11.094 1.00 93.75 551 LEU A C 1
ATOM 4517 O O . LEU A 1 551 ? -11.788 3.086 -10.435 1.00 93.75 551 LEU A O 1
ATOM 4521 N N . GLU A 1 552 ? -10.055 3.914 -11.597 1.00 92.94 552 GLU A N 1
ATOM 4522 C CA . GLU A 1 552 ? -10.401 5.318 -11.391 1.00 92.94 552 GLU A CA 1
ATOM 4523 C C . GLU A 1 552 ? -11.722 5.691 -12.074 1.00 92.94 552 GLU A C 1
ATOM 4525 O O . GLU A 1 552 ? -11.974 5.344 -13.220 1.00 92.94 552 GLU A O 1
ATOM 4530 N N . ASP A 1 553 ? -12.550 6.491 -11.401 1.00 90.12 553 ASP A N 1
ATOM 4531 C CA . ASP A 1 553 ? -13.759 7.045 -12.008 1.00 90.12 553 ASP A CA 1
ATOM 4532 C C . ASP A 1 553 ? -13.378 8.012 -13.141 1.00 90.12 553 ASP A C 1
ATOM 4534 O O . ASP A 1 553 ? -12.949 9.157 -12.911 1.00 90.12 553 ASP A O 1
ATOM 4538 N N . SER A 1 554 ? -13.586 7.559 -14.375 1.00 84.00 554 SER A N 1
ATOM 4539 C CA . SER A 1 554 ? -13.334 8.313 -15.605 1.00 84.00 554 SER A CA 1
ATOM 4540 C C . SER A 1 554 ? -14.119 9.637 -15.674 1.00 84.00 554 SER A C 1
ATOM 4542 O O . SER A 1 554 ? -13.680 10.600 -16.310 1.00 84.00 554 SER A O 1
ATOM 4544 N N . THR A 1 555 ? -15.247 9.746 -14.962 1.00 86.44 555 THR A N 1
ATOM 4545 C CA . THR A 1 555 ? -16.098 10.949 -14.923 1.00 86.44 555 THR A CA 1
ATOM 4546 C C . THR A 1 555 ? -15.654 11.982 -13.888 1.00 86.44 555 THR A C 1
ATOM 4548 O O . THR A 1 555 ? -16.012 13.158 -13.991 1.00 86.44 555 THR A O 1
ATOM 4551 N N . HIS A 1 556 ? -14.862 11.582 -12.891 1.00 87.75 556 HIS A N 1
ATOM 4552 C CA . HIS A 1 556 ? -14.433 12.478 -11.824 1.00 87.75 556 HIS A CA 1
ATOM 4553 C C . HIS A 1 556 ? -13.275 13.366 -12.290 1.00 87.75 556 HIS A C 1
ATOM 4555 O O . HIS A 1 556 ? -12.141 12.910 -12.409 1.00 87.75 556 HIS A O 1
ATOM 4561 N N . LYS A 1 557 ? -13.535 14.649 -12.542 1.00 83.81 557 LYS A N 1
ATOM 4562 C CA . LYS A 1 557 ? -12.489 15.619 -12.894 1.00 83.81 557 LYS A CA 1
ATOM 4563 C C . LYS A 1 557 ? -12.100 16.438 -11.673 1.00 83.81 557 LYS A C 1
ATOM 4565 O O . LYS A 1 557 ? -12.965 17.060 -11.061 1.00 83.81 557 LYS A O 1
ATOM 4570 N N . LEU A 1 558 ? -10.809 16.449 -11.360 1.00 82.12 558 LEU A N 1
ATOM 4571 C CA . LEU A 1 558 ? -10.252 17.379 -10.388 1.00 82.12 558 LEU A CA 1
ATOM 4572 C C . LEU A 1 558 ? -10.210 18.780 -11.010 1.00 82.12 558 LEU A C 1
ATOM 4574 O O . LEU A 1 558 ? -9.985 18.947 -12.209 1.00 82.12 558 LEU A O 1
ATOM 4578 N N . THR A 1 559 ? -10.464 19.803 -10.204 1.00 83.25 559 THR A N 1
ATOM 4579 C CA . THR A 1 559 ? -10.208 21.192 -10.601 1.00 83.25 559 THR A CA 1
ATOM 4580 C C . THR A 1 559 ? -8.701 21.439 -10.683 1.00 83.25 559 THR A C 1
ATOM 4582 O O . THR A 1 559 ? -7.928 20.783 -9.992 1.00 83.25 559 THR A O 1
ATOM 4585 N N . LYS A 1 560 ? -8.260 22.449 -11.444 1.00 83.56 560 LYS A N 1
ATOM 4586 C CA . LYS A 1 560 ? -6.829 22.812 -11.520 1.00 83.56 560 LYS A CA 1
ATOM 4587 C C . LYS A 1 560 ? -6.198 23.070 -10.149 1.00 83.56 560 LYS A C 1
ATOM 4589 O O . LYS A 1 560 ? -5.039 22.748 -9.934 1.00 83.56 560 LYS A O 1
ATOM 4594 N N . GLN A 1 561 ? -6.961 23.654 -9.224 1.00 80.50 561 GLN A N 1
ATOM 4595 C CA . GLN A 1 561 ? -6.498 23.900 -7.858 1.00 80.50 561 GLN A CA 1
ATOM 4596 C C . GLN A 1 561 ? -6.296 22.590 -7.089 1.00 80.50 561 GLN A C 1
ATOM 4598 O O . GLN A 1 561 ? -5.314 22.446 -6.375 1.00 80.50 561 GLN A O 1
ATOM 4603 N N . GLN A 1 562 ? -7.199 21.627 -7.259 1.00 79.12 562 GLN A N 1
ATOM 4604 C CA . GLN A 1 562 ? -7.087 20.296 -6.664 1.00 79.12 562 GLN A CA 1
ATOM 4605 C C . GLN A 1 562 ? -5.931 19.495 -7.271 1.00 79.12 562 GLN A C 1
ATOM 4607 O O . GLN A 1 562 ? -5.196 18.837 -6.545 1.00 79.12 562 GLN A O 1
ATOM 4612 N N . GLU A 1 563 ? -5.728 19.595 -8.584 1.00 79.69 563 GLU A N 1
ATOM 4613 C CA . GLU A 1 563 ? -4.566 19.013 -9.260 1.00 79.69 563 GLU A CA 1
ATOM 4614 C C . GLU A 1 563 ? -3.256 19.608 -8.735 1.00 79.69 563 GLU A C 1
ATOM 4616 O O . GLU A 1 563 ? -2.323 18.859 -8.463 1.00 79.69 563 GLU A O 1
ATOM 4621 N N . GLU A 1 564 ? -3.191 20.932 -8.555 1.00 77.06 564 GLU A N 1
ATOM 4622 C CA . GLU A 1 564 ? -2.016 21.609 -7.997 1.00 77.06 564 GLU A CA 1
ATOM 4623 C C . GLU A 1 564 ? -1.770 21.206 -6.542 1.00 77.06 564 GLU A C 1
ATOM 4625 O O . GLU A 1 564 ? -0.646 20.853 -6.195 1.00 77.06 564 GLU A O 1
ATOM 4630 N N . ASN A 1 565 ? -2.820 21.180 -5.715 1.00 68.75 565 ASN A N 1
ATOM 4631 C CA . ASN A 1 565 ? -2.726 20.723 -4.332 1.00 68.75 565 ASN A CA 1
ATOM 4632 C C . ASN A 1 565 ? -2.187 19.289 -4.280 1.00 68.75 565 ASN A C 1
ATOM 4634 O O . ASN A 1 565 ? -1.274 19.022 -3.515 1.00 68.75 565 ASN A O 1
ATOM 4638 N N . ASN A 1 566 ? -2.650 18.403 -5.166 1.00 70.06 566 ASN A N 1
ATOM 4639 C CA . ASN A 1 566 ? -2.206 17.009 -5.245 1.00 70.06 566 ASN A CA 1
ATOM 4640 C C . ASN A 1 566 ? -0.754 16.805 -5.719 1.00 70.06 566 ASN A C 1
ATOM 4642 O O . ASN A 1 566 ? -0.258 15.676 -5.669 1.00 70.06 566 ASN A O 1
ATOM 4646 N N . LYS A 1 567 ? -0.039 17.851 -6.160 1.00 68.50 567 LYS A N 1
ATOM 4647 C CA . LYS A 1 567 ? 1.378 17.738 -6.555 1.00 68.50 567 LYS A CA 1
ATOM 4648 C C . LYS A 1 567 ? 2.335 17.615 -5.377 1.00 68.50 567 LYS A C 1
ATOM 4650 O O . LYS A 1 567 ? 3.428 17.080 -5.559 1.00 68.50 567 LYS A O 1
ATOM 4655 N N . ASP A 1 568 ? 1.945 18.069 -4.188 1.00 59.38 568 ASP A N 1
ATOM 4656 C CA . ASP A 1 568 ? 2.778 18.023 -2.977 1.00 59.38 568 ASP A CA 1
ATOM 4657 C C . ASP A 1 568 ? 2.976 16.594 -2.420 1.00 59.38 568 ASP A C 1
ATOM 4659 O O . ASP A 1 568 ? 3.635 16.416 -1.396 1.00 59.38 568 ASP A O 1
ATOM 4663 N N . LYS A 1 569 ? 2.438 15.575 -3.114 1.00 59.50 569 LYS A N 1
ATOM 4664 C CA . LYS A 1 569 ? 2.433 14.152 -2.738 1.00 59.50 569 LYS A CA 1
ATOM 4665 C C . LYS A 1 569 ? 1.757 13.886 -1.387 1.00 59.50 569 LYS A C 1
ATOM 4667 O O . LYS A 1 569 ? 1.942 12.812 -0.824 1.00 59.50 569 LYS A O 1
ATOM 4672 N N . ASN A 1 570 ? 0.962 14.825 -0.876 1.00 58.31 570 ASN A N 1
ATOM 4673 C CA . ASN A 1 570 ? 0.196 14.653 0.345 1.00 58.31 570 ASN A CA 1
ATOM 4674 C C . ASN A 1 570 ? -1.056 13.804 0.066 1.00 58.31 570 ASN A C 1
ATOM 4676 O O . ASN A 1 570 ? -1.946 14.237 -0.669 1.00 58.31 570 ASN A O 1
ATOM 4680 N N . PRO A 1 571 ? -1.172 12.601 0.648 1.00 54.78 571 PRO A N 1
ATOM 4681 C CA . PRO A 1 571 ? -2.330 11.750 0.407 1.00 54.78 571 PRO A CA 1
ATOM 4682 C C . PRO A 1 571 ? -3.610 12.199 1.120 1.00 54.78 571 PRO A C 1
ATOM 4684 O O . PRO A 1 571 ? -4.670 11.664 0.826 1.00 54.78 571 PRO A O 1
ATOM 4687 N N . TYR A 1 572 ? -3.541 13.197 2.005 1.00 58.47 572 TYR A N 1
ATOM 4688 C CA . TYR A 1 572 ? -4.691 13.800 2.696 1.00 58.47 572 TYR A CA 1
ATOM 4689 C C . TYR A 1 572 ? -5.123 15.122 2.070 1.00 58.47 572 TYR A C 1
ATOM 4691 O O . TYR A 1 572 ? -5.663 15.998 2.748 1.00 58.47 572 TYR A O 1
ATOM 4699 N N . ASN A 1 573 ? -4.826 15.331 0.794 1.00 58.62 573 ASN A N 1
ATOM 4700 C CA . ASN A 1 573 ? -5.405 16.459 0.090 1.00 58.62 573 ASN A CA 1
ATOM 4701 C C . ASN A 1 573 ? -6.902 16.242 -0.104 1.00 58.62 573 ASN A C 1
ATOM 4703 O O . ASN A 1 573 ? -7.339 15.127 -0.375 1.00 58.62 573 ASN A O 1
ATOM 4707 N N . ASP A 1 574 ? -7.665 17.334 -0.009 1.00 53.53 574 ASP A N 1
ATOM 4708 C CA . ASP A 1 574 ? -9.136 17.354 0.072 1.00 53.53 574 ASP A CA 1
ATOM 4709 C C . ASP A 1 574 ? -9.856 16.716 -1.130 1.00 53.53 574 ASP A C 1
ATOM 4711 O O . ASP A 1 574 ? -11.084 16.661 -1.172 1.00 53.53 574 ASP A O 1
ATOM 4715 N N . THR A 1 575 ? -9.110 16.253 -2.134 1.00 64.44 575 THR A N 1
ATOM 4716 C CA . THR A 1 575 ? -9.640 15.522 -3.275 1.00 64.44 575 THR A CA 1
ATOM 4717 C C . THR A 1 575 ? -8.686 14.459 -3.778 1.00 64.44 575 THR A C 1
ATOM 4719 O O . THR A 1 575 ? -7.794 14.725 -4.589 1.00 64.44 575 THR A O 1
ATOM 4722 N N . LEU A 1 576 ? -8.951 13.218 -3.393 1.00 78.56 576 LEU A N 1
ATOM 4723 C CA . LEU A 1 576 ? -8.391 12.062 -4.073 1.00 78.56 576 LEU A CA 1
ATOM 4724 C C . LEU A 1 576 ? -9.185 11.757 -5.340 1.00 78.56 576 LEU A C 1
ATOM 4726 O O . LEU A 1 576 ? -10.411 11.904 -5.406 1.00 78.56 576 LEU A O 1
ATOM 4730 N N . LYS A 1 577 ? -8.479 11.301 -6.374 1.00 86.50 577 LYS A N 1
ATOM 4731 C CA . LYS A 1 577 ? -9.122 10.794 -7.580 1.00 86.50 577 LYS A CA 1
ATOM 4732 C C . LYS A 1 577 ? -9.917 9.547 -7.193 1.00 86.50 577 LYS A C 1
ATOM 4734 O O . 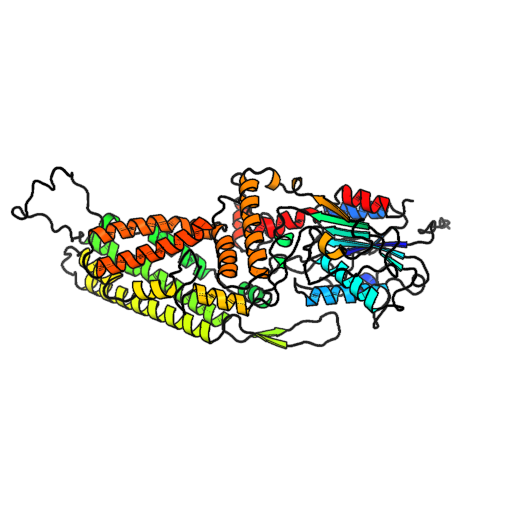LYS A 1 577 ? -9.349 8.506 -6.880 1.00 86.50 577 LYS A O 1
ATOM 4739 N N . ARG A 1 578 ? -11.243 9.690 -7.159 1.00 90.88 578 ARG A N 1
ATOM 4740 C CA . ARG A 1 578 ? -12.194 8.593 -6.920 1.00 90.88 578 ARG A CA 1
ATOM 4741 C C . ARG A 1 578 ? -11.801 7.337 -7.707 1.00 90.88 578 ARG A C 1
ATOM 4743 O O . ARG A 1 578 ? -11.587 7.436 -8.913 1.00 90.88 578 ARG A O 1
ATOM 4750 N N . GLY A 1 579 ? -11.720 6.200 -7.020 1.00 91.12 579 GLY A N 1
ATOM 4751 C CA . GLY A 1 579 ? -11.323 4.909 -7.593 1.00 91.12 579 GLY A CA 1
ATOM 4752 C C . GLY A 1 579 ? -9.811 4.665 -7.708 1.00 91.12 579 GLY A C 1
ATOM 4753 O O . GLY A 1 579 ? -9.408 3.590 -8.132 1.00 91.12 579 GLY A O 1
ATOM 4754 N N . SER A 1 580 ? -8.960 5.632 -7.344 1.00 90.75 580 SER A N 1
ATOM 4755 C CA . SER A 1 580 ? -7.520 5.375 -7.171 1.00 90.75 580 SER A CA 1
ATOM 4756 C C . SER A 1 580 ? -7.266 4.525 -5.922 1.00 90.75 580 SER A C 1
ATOM 4758 O O . SER A 1 580 ? -8.074 4.543 -4.992 1.00 90.75 580 SER A O 1
ATOM 4760 N N . LEU A 1 581 ? -6.111 3.853 -5.844 1.00 90.00 581 LEU A N 1
ATOM 4761 C CA . LEU A 1 581 ? -5.731 3.093 -4.645 1.00 90.00 581 LEU A CA 1
ATOM 4762 C C . LEU A 1 581 ? -5.826 3.957 -3.378 1.00 90.00 581 LEU A C 1
ATOM 4764 O O . LEU A 1 581 ? -6.473 3.563 -2.420 1.00 90.00 581 LEU A O 1
ATOM 4768 N N . MET A 1 582 ? -5.309 5.189 -3.401 1.00 85.50 582 MET A N 1
ATOM 4769 C CA . MET A 1 582 ? -5.377 6.091 -2.241 1.00 85.50 582 MET A CA 1
ATOM 4770 C C . MET A 1 582 ? -6.810 6.452 -1.836 1.00 85.50 582 MET A C 1
ATOM 4772 O O . MET A 1 582 ? -7.090 6.586 -0.646 1.00 85.50 582 MET A O 1
ATOM 4776 N N . TYR A 1 583 ? -7.734 6.578 -2.796 1.00 89.62 583 TYR A N 1
ATOM 4777 C CA . TYR A 1 583 ? -9.150 6.795 -2.490 1.00 89.62 583 TYR A CA 1
ATOM 4778 C C . TYR A 1 583 ? -9.718 5.639 -1.658 1.00 89.62 583 TYR A C 1
ATOM 4780 O O . TYR A 1 583 ? -10.358 5.889 -0.638 1.00 89.62 583 TYR A O 1
ATOM 4788 N N . PHE A 1 584 ? -9.427 4.392 -2.037 1.00 91.62 584 PHE A N 1
ATOM 4789 C CA . PHE A 1 584 ? -9.890 3.212 -1.301 1.00 91.62 584 PHE A CA 1
ATOM 4790 C C . PHE A 1 584 ? -9.322 3.125 0.125 1.00 91.62 584 PHE A C 1
ATOM 4792 O O . PHE A 1 584 ? -9.975 2.597 1.021 1.00 91.62 584 PHE A O 1
ATOM 4799 N N . LEU A 1 585 ? -8.132 3.687 0.358 1.00 86.69 585 LEU A N 1
ATOM 4800 C CA . LEU A 1 585 ? -7.448 3.666 1.661 1.00 86.69 585 LEU A CA 1
ATOM 4801 C C . LEU A 1 585 ? -7.842 4.781 2.606 1.00 86.69 585 LEU A C 1
ATOM 4803 O O . LEU A 1 585 ? -7.689 4.643 3.817 1.00 86.69 585 LEU A O 1
ATOM 4807 N N . ILE A 1 586 ? -8.320 5.894 2.063 1.00 82.94 586 ILE A N 1
ATOM 4808 C CA . ILE A 1 586 ? -8.554 7.109 2.838 1.00 82.94 586 ILE A CA 1
ATOM 4809 C C . ILE A 1 586 ? -10.030 7.477 2.787 1.00 82.94 586 ILE A C 1
ATOM 4811 O O . ILE A 1 586 ? -10.690 7.532 3.823 1.00 82.94 586 ILE A O 1
ATOM 4815 N N . GLU A 1 587 ? -10.583 7.686 1.596 1.00 85.94 587 GLU A N 1
ATOM 4816 C CA . GLU A 1 587 ? -11.955 8.167 1.427 1.00 85.94 587 GLU A CA 1
ATOM 4817 C C . GLU A 1 587 ? -12.986 7.066 1.674 1.00 85.94 587 GLU A C 1
ATOM 4819 O O . GLU A 1 587 ? -13.915 7.285 2.459 1.00 85.94 587 GLU A O 1
ATOM 4824 N N . SER A 1 588 ? -12.806 5.894 1.052 1.00 91.38 588 SER A N 1
ATOM 4825 C CA . SER A 1 588 ? -13.678 4.730 1.260 1.00 91.38 588 SER A CA 1
ATOM 4826 C C . SER A 1 588 ? -13.604 4.247 2.701 1.00 91.38 588 SER A C 1
ATOM 4828 O O . SER A 1 588 ? -14.650 3.998 3.308 1.00 91.38 588 SER A O 1
ATOM 4830 N N . HIS A 1 589 ? -12.393 4.230 3.268 1.00 88.50 589 HIS A N 1
ATOM 4831 C CA . HIS A 1 589 ? -12.152 3.936 4.676 1.00 88.50 589 HIS A CA 1
ATOM 4832 C C . HIS A 1 589 ? -12.959 4.831 5.617 1.00 88.50 589 HIS A C 1
ATOM 4834 O O . HIS A 1 589 ? -13.616 4.362 6.545 1.00 88.50 589 HIS A O 1
ATOM 4840 N N . SER A 1 590 ? -12.987 6.129 5.318 1.00 86.75 590 SER A N 1
ATOM 4841 C CA . SER A 1 590 ? -13.628 7.133 6.164 1.00 86.75 590 SER A CA 1
ATOM 4842 C C . SER A 1 590 ? -15.152 7.133 6.111 1.00 86.75 590 SER A C 1
ATOM 4844 O O . SER A 1 590 ? -15.762 7.828 6.917 1.00 86.75 590 SER A O 1
ATOM 4846 N N . THR A 1 591 ? -15.783 6.394 5.191 1.00 90.38 591 THR A N 1
ATOM 4847 C CA . THR A 1 591 ? -17.241 6.435 4.962 1.00 90.38 591 THR A CA 1
ATOM 4848 C C . THR A 1 591 ? -18.041 6.275 6.258 1.00 90.38 591 THR A C 1
ATOM 4850 O O . THR A 1 591 ? -18.932 7.076 6.517 1.00 90.38 591 THR A O 1
ATOM 4853 N N . SER A 1 592 ? -17.654 5.336 7.129 1.00 91.50 592 SER A N 1
ATOM 4854 C CA . SER A 1 592 ? -18.378 5.046 8.378 1.00 91.50 592 SER A CA 1
ATOM 4855 C C . SER A 1 592 ? -18.226 6.101 9.486 1.00 91.50 592 SER A C 1
ATOM 4857 O O . SER A 1 592 ? -18.979 6.076 10.462 1.00 91.50 592 SER A O 1
ATOM 4859 N N . ARG A 1 593 ? -17.265 7.030 9.361 1.00 87.31 593 ARG A N 1
ATOM 4860 C CA . ARG A 1 593 ? -17.031 8.136 10.313 1.00 87.31 593 ARG A CA 1
ATOM 4861 C C . ARG A 1 593 ? -17.497 9.503 9.802 1.00 87.31 593 ARG A C 1
ATOM 4863 O O . ARG A 1 593 ? -17.270 10.496 10.493 1.00 87.31 593 ARG A O 1
ATOM 4870 N N . ARG A 1 594 ? -18.131 9.571 8.621 1.00 85.56 594 ARG A N 1
ATOM 4871 C CA . ARG A 1 594 ? -18.601 10.838 8.029 1.00 85.56 594 ARG A CA 1
ATOM 4872 C C . ARG A 1 594 ? -19.861 11.379 8.707 1.00 85.56 594 ARG A C 1
ATOM 4874 O O . ARG A 1 594 ? -19.991 12.579 8.942 1.00 85.56 594 ARG A O 1
ATOM 4881 N N . TRP A 1 595 ? -20.779 10.487 9.071 1.00 89.50 595 TRP A N 1
ATOM 4882 C CA . TRP A 1 595 ? -22.016 10.797 9.792 1.00 89.50 595 TRP A CA 1
ATOM 4883 C C . TRP A 1 595 ? -22.436 9.630 10.686 1.00 89.50 595 TRP A C 1
ATOM 4885 O O . TRP A 1 595 ? -21.971 8.500 10.540 1.00 89.50 595 TRP A O 1
ATOM 4895 N N . LEU A 1 596 ? -23.327 9.900 11.636 1.00 91.25 596 LEU A N 1
ATOM 4896 C CA . LEU A 1 596 ? -23.920 8.875 12.479 1.00 91.25 596 LEU A CA 1
ATOM 4897 C C . LEU A 1 596 ? -24.990 8.119 11.680 1.00 91.25 596 LEU A C 1
ATOM 4899 O O . LEU A 1 596 ? -26.139 8.556 11.589 1.00 91.25 596 LEU A O 1
ATOM 4903 N N . HIS A 1 597 ? -24.607 6.979 11.103 1.00 93.56 597 HIS A N 1
ATOM 4904 C CA . HIS A 1 597 ? -25.520 6.116 10.350 1.00 93.56 597 HIS A CA 1
ATOM 4905 C C . HIS A 1 597 ? -26.758 5.747 11.174 1.00 93.56 597 HIS A C 1
ATOM 4907 O O . HIS A 1 597 ? -26.699 5.566 12.399 1.00 93.56 597 HIS A O 1
ATOM 4913 N N . LYS A 1 598 ? -27.891 5.609 10.481 1.00 94.00 598 LYS A N 1
ATOM 4914 C CA . LYS A 1 598 ? -29.196 5.334 11.089 1.00 94.00 598 LYS A CA 1
ATOM 4915 C C . LYS A 1 598 ? -29.148 4.081 11.964 1.00 94.00 598 LYS A C 1
ATOM 4917 O O . LYS A 1 598 ? -29.643 4.102 13.084 1.00 94.00 598 LYS A O 1
ATOM 4922 N N . GLU A 1 599 ? -28.504 3.032 11.480 1.00 94.25 599 GLU A N 1
ATOM 4923 C CA . GLU A 1 599 ? -28.372 1.735 12.133 1.00 94.25 599 GLU A CA 1
ATOM 4924 C C . GLU A 1 599 ? -27.584 1.853 13.442 1.00 94.25 599 GLU A C 1
ATOM 4926 O O . GLU A 1 599 ? -27.970 1.270 14.454 1.00 94.25 599 GLU A O 1
ATOM 4931 N N . VAL A 1 600 ? -26.522 2.668 13.461 1.00 93.19 600 VAL A N 1
ATOM 4932 C CA . VAL A 1 600 ? -25.746 2.953 14.679 1.00 93.19 600 VAL A CA 1
ATOM 4933 C C . VAL A 1 600 ? -26.598 3.735 15.675 1.00 93.19 600 VAL A C 1
ATOM 4935 O O . VAL A 1 600 ? -26.635 3.388 16.856 1.00 93.19 600 VAL A O 1
ATOM 4938 N N . LYS A 1 601 ? -27.333 4.755 15.208 1.00 91.81 601 LYS A N 1
ATOM 4939 C CA . LYS A 1 601 ? -28.247 5.530 16.057 1.00 91.81 601 LYS A CA 1
ATOM 4940 C C . LYS A 1 601 ? -29.332 4.643 16.665 1.00 91.81 601 LYS A C 1
ATOM 4942 O O . LYS A 1 601 ? -29.573 4.721 17.868 1.00 91.81 601 LYS A O 1
ATOM 4947 N N . GLU A 1 602 ? -29.979 3.797 15.869 1.00 91.94 602 GLU A N 1
ATOM 4948 C CA . GLU A 1 602 ? -31.022 2.869 16.323 1.00 91.94 602 GLU A CA 1
ATOM 4949 C C . GLU A 1 602 ? -30.473 1.839 17.317 1.00 91.94 602 GLU A C 1
ATOM 4951 O O . GLU A 1 602 ? -31.101 1.571 18.343 1.00 91.94 602 GLU A O 1
ATOM 4956 N N . PHE A 1 603 ? -29.272 1.317 17.067 1.00 91.38 603 PHE A N 1
ATOM 4957 C CA . PHE A 1 603 ? -28.590 0.388 17.962 1.00 91.38 603 PHE A CA 1
ATOM 4958 C C . PHE A 1 603 ? -28.264 1.025 19.321 1.00 91.38 603 PHE A C 1
ATOM 4960 O O . PHE A 1 603 ? -28.619 0.469 20.363 1.00 91.38 603 PHE A O 1
ATOM 4967 N N . LEU A 1 604 ? -27.672 2.225 19.323 1.00 88.81 604 LEU A N 1
ATOM 4968 C CA . LEU A 1 604 ? -27.392 2.985 20.545 1.00 88.81 604 LEU A CA 1
ATOM 4969 C C . LEU A 1 604 ? -28.679 3.380 21.283 1.00 88.81 604 LEU A C 1
ATOM 4971 O O . LEU A 1 604 ? -28.732 3.292 22.506 1.00 88.81 604 LEU A O 1
ATOM 4975 N N . THR A 1 605 ? -29.734 3.757 20.554 1.00 87.62 605 THR A N 1
ATOM 4976 C CA . THR A 1 605 ? -31.055 4.091 21.121 1.00 87.62 605 THR A CA 1
ATOM 4977 C C . THR A 1 605 ? -31.667 2.905 21.861 1.00 87.62 605 THR A C 1
ATOM 4979 O O . THR A 1 605 ? -32.300 3.077 22.901 1.00 87.62 605 THR A O 1
ATOM 4982 N N . ARG A 1 606 ? -31.515 1.701 21.300 1.00 87.12 606 ARG A N 1
ATOM 4983 C CA . ARG A 1 606 ? -32.103 0.468 21.828 1.00 87.12 606 ARG A CA 1
ATOM 4984 C C . ARG A 1 606 ? -31.351 -0.067 23.043 1.00 87.12 606 ARG A C 1
ATOM 4986 O O . ARG A 1 606 ? -31.991 -0.549 23.972 1.00 87.12 606 ARG A O 1
ATOM 4993 N N . LEU A 1 607 ? -30.018 -0.016 23.024 1.00 78.81 607 LEU A N 1
ATOM 4994 C CA . LEU A 1 607 ? -29.184 -0.555 24.106 1.00 78.81 607 LEU A CA 1
ATOM 4995 C C . LEU A 1 607 ? -28.892 0.464 25.208 1.00 78.81 607 LEU A C 1
ATOM 4997 O O . LEU A 1 607 ? -28.623 0.063 26.343 1.00 78.81 607 LEU A O 1
ATOM 5001 N N . GLY A 1 608 ? -28.964 1.755 24.888 1.00 67.75 608 GLY A N 1
ATOM 5002 C CA . GLY A 1 608 ? -28.906 2.843 25.852 1.00 67.75 608 GLY A CA 1
ATOM 5003 C C . GLY A 1 608 ? -30.214 2.999 26.630 1.00 67.75 608 GLY A C 1
ATOM 5004 O O . GLY A 1 608 ? -31.296 2.616 26.185 1.00 67.75 608 GLY A O 1
ATOM 5005 N N . ALA A 1 609 ? -30.134 3.590 27.822 1.00 55.19 609 ALA A N 1
ATOM 5006 C CA . ALA A 1 609 ? -31.325 3.918 28.597 1.00 55.19 609 ALA A CA 1
ATOM 5007 C C . ALA A 1 609 ? -32.014 5.165 28.015 1.00 55.19 609 ALA A C 1
ATOM 5009 O O . ALA A 1 609 ? -31.542 6.291 28.201 1.00 55.19 609 ALA A O 1
ATOM 5010 N N . LYS A 1 610 ? -33.151 4.964 27.337 1.00 51.31 610 LYS A N 1
ATOM 5011 C CA . LYS A 1 610 ? -34.096 6.039 26.995 1.00 51.31 610 LYS A CA 1
ATOM 5012 C C . LYS A 1 610 ? -34.608 6.699 28.288 1.00 51.31 610 LYS A C 1
ATOM 5014 O O . LYS A 1 610 ? -34.697 6.027 29.316 1.00 51.31 610 LYS A O 1
ATOM 5019 N N . ARG A 1 611 ? -34.876 8.010 28.237 1.00 47.47 611 ARG A N 1
ATOM 5020 C CA . ARG A 1 611 ? -35.434 8.790 29.361 1.00 47.47 611 ARG A CA 1
ATOM 5021 C C . ARG A 1 611 ? -36.616 8.115 30.042 1.00 47.47 611 ARG A C 1
ATOM 5023 O O . ARG A 1 611 ? -37.479 7.590 29.302 1.00 47.47 611 ARG A O 1
#

pLDDT: mean 82.42, std 17.3, range [31.34, 98.25]

Sequence (611 aa):
MAKDKPQKPKYPNGVLNVLVLIAGTTDPVNATIAKSKHANSYENETSQDLATQNYESYTQIPVNYWDKDFKTQMEAFDEEYVNLVLFPFHGWTGDNSKENREIAGKYLVNRLCGAYGEKPYYGKIWQNKPIYFHLLGHSHGGNVINEMTKQIEALGAQWPQEWKIKSLIYLSTPFFKTLHQVKVNEKFFHEEAEVLSLYNDFDMTQRMLADFSMETLSAELGKLDTSNLAKFIDNFKTYVESFPIDNLKEVRTSTALKAFISPAWGASDYNQMSYQDGLEVYNFTIKKLLSTLKDILLEITKIVNQLSEQKIYEVNHKDLKKKIDKKQHTIIEATEAKNLKSFINAIDADIDKIIRDLKAVVTNNTDQSNFSKLEYLLLVFNENDLILHLEEFLNINPKPLQGTDNSLWNILYKILQHNIAYYDNTYAKPNIQFENSFLKDKITNINITSEDIYSSKKEAKNYYEFIKYIEEIEERYEKNKTQFNLLDLLFTLIANDKKAQELLSTLPNIISKIDIAEYIATGKLDVKLKLLRDLLTNINSVFEFRNFGELEDSTHKLTKQQEENNKDKNPYNDTLKRGSLMYFLIESHSTSRRWLHKEVKEFLTRLGAKR

=== Feature glossary ===
The features interleaved in this record are:

— What the protein is —

Sequence gives the chain of amino acids in standard one-letter code (A=alanine, C=cysteine, …, Y=tyrosine), read N→C. It is the only feature that is directly encoded by the gene; all structural features are derived from the folded form of this sequence.

Database cross-references. InterPro integrates a dozen domain/family signature databases into unified entries with residue-range hits. GO terms attach function/process/location labels with evidence codes. CATH codes position the fold in a four-level structural taxonomy. Organism is the NCBI-taxonomy species name.

— Where its atoms are —

Atomic coordinates in PDBx/mmCIF format — the same representation the Protein Data Bank distributes. Each line of the _atom_site loop places one backbone atom in Cartesian space (units: ångströms, origin: arbitrary).

The six renders are orthographic views along the three Cartesian axes in both directions. Representation (cartoon, sticks, or surface) and color scheme (sequence-rainbow or by-chain) vary across proteins so the training set covers all the common visualization conventions.

— Local backbone conformation —

Eight-state secondary structure (DSSP): H is the canonical α-helix, G the tighter 3₁₀-helix, I the wider π-helix; E/B are β-structure, T and S are turns and bends, and '-' is everything else. DSSP derives these from the pattern of main-chain N–H···O=C hydrogen bonds, not from the sequence.

P-SEA three-state annotation labels each residue as helix, strand, or coil based purely on the geometry of the Cα trace. It serves as a fallback when the full backbone (and thus DSSP) is unavailable.

The φ/ψ torsion pair specifies the backbone conformation at each residue. φ rotates about the N–Cα bond, ψ about the Cα–C bond. Steric clashes forbid most of the (φ, ψ) plane — the allowed regions (α-helix basin, β-sheet basin, left-handed helix) are the Ramachandran-allowed regions.

— Global shape and packing —

The geometric summary reports three shape descriptors. Rg (radius of gyration) measures how spread out the Cα atoms are about their centre of mass; compact globular proteins have small Rg, elongated or unfolded ones large. Cα contacts (<8 Å, |i−j|>4) count long-range residue pairs in spatial proximity — high for tightly packed folds, near zero for rods or random coil. The bounding-box extents give the protein's footprint along x, y, z in Å.

Solvent-accessible surface area (SASA) is the area in Å² traced out by the centre of a 1.4 Å probe sphere (a water molecule) rolled over the protein's van der Waals surface (Shrake–Rupley / Lee–Richards construction). Buried residues have near-zero SASA; fully exposed residues can exceed 200 Å². The total SASA scales roughly with the number of surface residues.

The contact map is a binary N×N matrix image: pixel (i, j) is dark where Cα_i and Cα_j are within 8 Å and |i−j|>4. Because the |i−j|>4 filter removes local helical contacts, off-diagonal stripes parallel to the main diagonal indicate parallel β-sheets; stripes perpendicular to it indicate antiparallel β-sheets. The Ramachandran plot scatters every residue's (φ, ψ) pair against the sterically allowed regions. The PAE heatmap renders the predicted-aligned-error matrix.

— Structural neighborhood —

3Di is Foldseek's structural alphabet. Each residue is assigned one of twenty discrete states based on how its Cα sits relative to its spatial (not sequential) neighbors. Aligning 3Di strings finds structural homologs roughly as well as full 3D superposition, but orders of magnitude faster.

Nearest PDB neighbors are the top structural matches found by Foldseek when searching this structure against the entire Protein Data Bank. Each hit reports a TM-score (0 to 1; >0.5 almost always implies the same fold) and an E-value. These are *structural* homologs — they may share no detectable sequence similarity.

— Confidence and disorder —

For AlphaFold models, the B-factor field carries pLDDT — the model's own estimate of local accuracy on a 0–100 scale. Regions with pLDDT<50 should be treated as essentially unmodeled; they often correspond to intrinsically disordered segments.

Crystallographic B-factors measure how much each atom's electron density is smeared out, in Å². They rise in mobile loops and surface residues and fall in the buried interior. In AlphaFold models this column is repurposed to hold pLDDT instead.

Predicted aligned error is AlphaFold's pairwise confidence. Unlike pLDDT (per-residue), PAE is per-residue-pair and captures whether two parts of the structure are correctly placed relative to each other. Units are ångströms of expected positional error.